Protein AF-B1M2S9-F1 (afdb_monomer_lite)

Structure (mmCIF, N/CA/C/O backbone):
data_AF-B1M2S9-F1
#
_entry.id   AF-B1M2S9-F1
#
loop_
_atom_site.group_PDB
_atom_site.id
_atom_site.type_symbol
_atom_site.label_atom_id
_atom_site.label_alt_id
_atom_site.label_comp_id
_atom_site.label_asym_id
_atom_site.label_entity_id
_atom_site.label_seq_id
_atom_site.pdbx_PDB_ins_code
_atom_site.Cartn_x
_atom_site.Cartn_y
_atom_site.Cartn_z
_atom_site.occupancy
_atom_site.B_iso_or_equiv
_atom_site.auth_seq_id
_atom_site.auth_comp_id
_atom_site.auth_asym_id
_atom_site.auth_atom_id
_atom_site.pdbx_PDB_model_num
ATOM 1 N N . MET A 1 1 ? 12.407 11.763 -34.079 1.00 77.12 1 MET A N 1
ATOM 2 C CA . MET A 1 1 ? 11.733 12.008 -32.793 1.00 77.12 1 MET A CA 1
ATOM 3 C C . MET A 1 1 ? 12.318 13.254 -32.147 1.00 77.12 1 MET A C 1
ATOM 5 O O . MET A 1 1 ? 13.535 13.328 -31.996 1.00 77.12 1 MET A O 1
ATOM 9 N N . GLN A 1 2 ? 11.485 14.249 -31.854 1.00 81.19 2 GLN A N 1
ATOM 10 C CA . GLN A 1 2 ? 11.874 15.484 -31.165 1.00 81.19 2 GLN A CA 1
ATOM 11 C C . GLN A 1 2 ? 11.736 15.315 -29.644 1.00 81.19 2 GLN A C 1
ATOM 13 O O . GLN A 1 2 ? 11.013 14.438 -29.183 1.00 81.19 2 GLN A O 1
ATOM 18 N N . ASN A 1 3 ? 12.390 16.167 -28.849 1.00 84.50 3 ASN A N 1
ATOM 19 C CA . ASN A 1 3 ? 12.275 16.119 -27.383 1.00 84.50 3 ASN A CA 1
ATOM 20 C C . ASN A 1 3 ? 10.832 16.254 -26.889 1.00 84.50 3 ASN A C 1
ATOM 22 O O . ASN A 1 3 ? 10.462 15.604 -25.917 1.00 84.50 3 ASN A O 1
ATOM 26 N N . SER A 1 4 ? 10.020 17.065 -27.573 1.00 85.00 4 SER A N 1
ATOM 27 C CA . SER A 1 4 ? 8.601 17.243 -27.256 1.00 85.00 4 SER A CA 1
ATOM 28 C C . SER A 1 4 ? 7.814 15.940 -27.342 1.00 85.00 4 SER A C 1
ATOM 30 O O . SER A 1 4 ? 6.921 15.731 -26.529 1.00 85.00 4 SER A O 1
ATOM 32 N N . ASP A 1 5 ? 8.174 15.055 -28.276 1.00 89.75 5 ASP A N 1
ATOM 33 C CA . ASP A 1 5 ? 7.526 13.750 -28.451 1.00 89.75 5 ASP A CA 1
ATOM 34 C C . ASP A 1 5 ? 7.817 12.820 -27.259 1.00 89.75 5 ASP A C 1
ATOM 36 O O . ASP A 1 5 ? 7.059 11.897 -26.983 1.00 89.75 5 ASP A O 1
ATOM 40 N N . LEU A 1 6 ? 8.907 13.089 -26.530 1.00 93.19 6 LEU A N 1
ATOM 41 C CA . LEU A 1 6 ? 9.356 12.342 -25.356 1.00 93.19 6 LEU A CA 1
ATOM 42 C C . LEU A 1 6 ? 9.122 13.079 -24.036 1.00 93.19 6 LEU A C 1
ATOM 44 O O . LEU A 1 6 ? 9.623 12.635 -23.004 1.00 93.19 6 LEU A O 1
ATOM 48 N N . PHE A 1 7 ? 8.405 14.207 -24.062 1.00 95.62 7 PHE A N 1
ATOM 49 C CA . PHE A 1 7 ? 8.180 15.067 -22.895 1.00 95.62 7 PHE A CA 1
ATOM 50 C C . PHE A 1 7 ? 9.476 15.550 -22.228 1.00 95.62 7 PHE A C 1
ATOM 52 O O . PHE A 1 7 ? 9.490 15.892 -21.049 1.00 95.62 7 PHE A O 1
ATOM 59 N N . LEU A 1 8 ? 10.570 15.617 -22.988 1.00 94.75 8 LEU A N 1
ATOM 60 C CA . LEU A 1 8 ? 11.839 16.166 -22.529 1.00 94.75 8 LEU A CA 1
ATOM 61 C C . LEU A 1 8 ? 11.872 17.688 -22.743 1.00 94.75 8 LEU A C 1
ATOM 63 O O . LEU A 1 8 ? 11.276 18.199 -23.700 1.00 94.75 8 LEU A O 1
ATOM 67 N N . PRO A 1 9 ? 12.608 18.440 -21.909 1.00 93.56 9 PRO A N 1
ATOM 68 C CA . PRO A 1 9 ? 12.761 19.875 -22.093 1.00 93.56 9 PRO A CA 1
ATOM 69 C C . PRO A 1 9 ? 13.421 20.225 -23.432 1.00 93.56 9 PRO A C 1
ATOM 71 O O . PRO A 1 9 ? 14.257 19.488 -23.957 1.00 93.56 9 PRO A O 1
ATOM 74 N N . SER A 1 10 ? 13.116 21.407 -23.971 1.00 93.00 10 SER A N 1
ATOM 75 C CA . SER A 1 10 ? 13.698 21.866 -25.243 1.00 93.00 10 SER A CA 1
ATOM 76 C C . SER A 1 10 ? 15.220 22.035 -25.198 1.00 93.00 10 SER A C 1
ATOM 78 O O . SER A 1 10 ? 15.859 22.028 -26.243 1.00 93.00 10 SER A O 1
ATOM 80 N N . TRP A 1 11 ? 15.794 22.214 -24.003 1.00 92.69 11 TRP A N 1
ATOM 81 C CA . TRP A 1 11 ? 17.238 22.330 -23.782 1.00 92.69 11 TRP A CA 1
ATOM 82 C C . TRP A 1 11 ? 17.955 20.978 -23.683 1.00 92.69 11 TRP A C 1
ATOM 84 O O . TRP A 1 11 ? 19.179 20.954 -23.634 1.00 92.69 11 TRP A O 1
ATOM 94 N N . TYR A 1 12 ? 17.219 19.868 -23.609 1.00 93.88 12 TYR A N 1
ATOM 95 C CA . TYR A 1 12 ? 17.797 18.553 -23.368 1.00 93.88 12 TYR A CA 1
ATOM 96 C C . TYR A 1 12 ? 18.484 18.006 -24.630 1.00 93.88 12 TYR A C 1
ATOM 98 O O . TYR A 1 12 ? 17.884 17.889 -25.692 1.00 93.88 12 TYR A O 1
ATOM 106 N N . GLU A 1 13 ? 19.750 17.642 -24.533 1.00 93.19 13 GLU A N 1
ATOM 107 C CA . GLU A 1 13 ? 20.517 17.009 -25.604 1.00 93.19 13 GLU A CA 1
ATOM 108 C C . GLU A 1 13 ? 20.523 15.487 -25.428 1.00 93.19 13 GLU A C 1
ATOM 110 O O . GLU A 1 13 ? 21.132 14.956 -24.499 1.00 93.19 13 GLU A O 1
ATOM 115 N N . ARG A 1 14 ? 19.848 14.783 -26.342 1.00 93.31 14 ARG A N 1
ATOM 116 C CA . ARG A 1 14 ? 19.805 13.315 -26.398 1.00 93.31 14 ARG A CA 1
ATOM 117 C C . ARG A 1 14 ? 21.024 12.762 -27.131 1.00 93.31 14 ARG A C 1
ATOM 119 O O . ARG A 1 14 ? 21.533 13.399 -28.057 1.00 93.31 14 ARG A O 1
ATOM 126 N N . ARG A 1 15 ? 21.452 11.544 -26.791 1.00 91.62 15 ARG A N 1
ATOM 127 C CA . ARG A 1 15 ? 22.410 10.816 -27.641 1.00 91.62 15 ARG A CA 1
ATOM 128 C C . ARG A 1 15 ? 21.691 10.239 -28.863 1.00 91.62 15 ARG A C 1
ATOM 130 O O . ARG A 1 15 ? 20.488 10.021 -28.849 1.00 91.62 15 ARG A O 1
ATOM 137 N N . VAL A 1 16 ? 22.440 10.005 -29.936 1.00 81.62 16 VAL A N 1
ATOM 138 C CA . VAL A 1 16 ? 21.942 9.360 -31.172 1.00 81.62 16 VAL A CA 1
ATOM 139 C C . VAL A 1 16 ? 22.630 8.020 -31.452 1.00 81.62 16 VAL A C 1
ATOM 141 O O . VAL A 1 16 ? 22.287 7.337 -32.408 1.00 81.62 16 VAL A O 1
ATOM 144 N N . ALA A 1 17 ? 23.611 7.664 -30.622 1.00 76.69 17 ALA A N 1
ATOM 145 C CA . ALA A 1 17 ? 24.298 6.383 -30.597 1.00 76.69 17 ALA A CA 1
ATOM 146 C C . ALA A 1 17 ? 24.797 6.139 -29.167 1.00 76.69 17 ALA A C 1
ATOM 148 O O . ALA A 1 17 ? 25.265 7.078 -28.512 1.00 76.69 17 ALA A O 1
ATOM 149 N N . VAL A 1 18 ? 24.687 4.899 -28.703 1.00 75.56 18 VAL A N 1
ATOM 150 C CA . VAL A 1 18 ? 25.144 4.443 -27.385 1.00 75.56 18 VAL A CA 1
ATOM 151 C C . VAL A 1 18 ? 25.799 3.073 -27.522 1.00 75.56 18 VAL A C 1
ATOM 153 O O . VAL A 1 18 ? 25.469 2.314 -28.433 1.00 75.56 18 VAL A O 1
ATOM 156 N N . ASP A 1 19 ? 26.736 2.769 -26.628 1.00 73.56 19 ASP A N 1
ATOM 157 C CA . ASP A 1 19 ? 27.287 1.421 -26.509 1.00 73.56 19 ASP A CA 1
ATOM 158 C C . ASP A 1 19 ? 26.261 0.506 -25.821 1.00 73.56 19 ASP A C 1
ATOM 160 O O . ASP A 1 19 ? 25.596 0.916 -24.867 1.00 73.56 19 ASP A O 1
ATOM 164 N N . TYR A 1 20 ? 26.138 -0.741 -26.290 1.00 74.25 20 TYR A N 1
ATOM 165 C CA . TYR A 1 20 ? 25.317 -1.747 -25.612 1.00 74.25 20 TYR A CA 1
ATOM 166 C C . TYR A 1 20 ? 25.927 -2.099 -24.250 1.00 74.25 20 TYR A C 1
ATOM 168 O O . TYR A 1 20 ? 27.135 -2.334 -24.143 1.00 74.25 20 TYR A O 1
ATOM 176 N N . TYR A 1 21 ? 25.090 -2.161 -23.214 1.00 74.88 21 TYR A N 1
ATOM 177 C CA . TYR A 1 21 ? 25.539 -2.425 -21.852 1.00 74.88 21 TYR A CA 1
ATOM 178 C C . TYR A 1 21 ? 25.776 -3.928 -21.615 1.00 74.88 21 TYR A C 1
ATOM 180 O O . TYR A 1 21 ? 24.846 -4.730 -21.562 1.00 74.88 21 TYR A O 1
ATOM 188 N N . ASP A 1 22 ? 27.043 -4.324 -21.467 1.00 75.50 22 ASP A N 1
ATOM 189 C CA . ASP A 1 22 ? 27.435 -5.701 -21.136 1.00 75.50 22 ASP A CA 1
ATOM 190 C C . ASP A 1 22 ? 27.422 -5.924 -19.614 1.00 75.50 22 ASP A C 1
ATOM 192 O O . ASP A 1 22 ? 28.406 -5.651 -18.915 1.00 75.50 22 ASP A O 1
ATOM 196 N N . ASP A 1 23 ? 26.317 -6.469 -19.099 1.00 72.69 23 ASP A N 1
ATOM 197 C CA . ASP A 1 23 ? 26.108 -6.705 -17.665 1.00 72.69 23 ASP A CA 1
ATOM 198 C C . ASP A 1 23 ? 27.150 -7.649 -17.052 1.00 72.69 23 ASP A C 1
ATOM 200 O O . ASP A 1 23 ? 27.420 -7.597 -15.850 1.00 72.69 23 ASP A O 1
ATOM 204 N N . ARG A 1 24 ? 27.798 -8.499 -17.858 1.00 68.31 24 ARG A N 1
ATOM 205 C CA . ARG A 1 24 ? 28.796 -9.464 -17.366 1.00 68.31 24 ARG A CA 1
ATOM 206 C C . ARG A 1 24 ? 30.026 -8.776 -16.777 1.00 68.31 24 ARG A C 1
ATOM 208 O O . ARG A 1 24 ? 30.695 -9.360 -15.929 1.00 68.31 24 ARG A O 1
ATOM 215 N N . ILE A 1 25 ? 30.350 -7.572 -17.251 1.00 59.84 25 ILE A N 1
ATOM 216 C CA . ILE A 1 25 ? 31.534 -6.809 -16.828 1.00 59.84 25 ILE A CA 1
ATOM 217 C C . ILE A 1 25 ? 31.255 -6.051 -15.516 1.00 59.84 25 ILE A C 1
ATOM 219 O O . ILE A 1 25 ? 32.180 -5.789 -14.747 1.00 59.84 25 ILE A O 1
ATOM 223 N N . GLY A 1 26 ? 29.983 -5.742 -15.240 1.00 58.25 26 GLY A N 1
ATOM 224 C CA . GLY A 1 26 ? 29.525 -5.015 -14.054 1.00 58.25 26 GLY A CA 1
ATOM 225 C C . GLY A 1 26 ? 28.976 -5.889 -12.922 1.00 58.25 26 GLY A C 1
ATOM 226 O O . GLY A 1 26 ? 28.684 -5.354 -11.852 1.00 58.25 26 GLY A O 1
ATOM 227 N N . GLU A 1 27 ? 28.838 -7.210 -13.117 1.00 62.72 27 GLU A N 1
ATOM 228 C CA . GLU A 1 27 ? 28.333 -8.130 -12.089 1.00 62.72 27 GLU A CA 1
ATOM 229 C C . GLU A 1 27 ? 29.209 -8.088 -10.820 1.00 62.72 27 GLU A C 1
ATOM 231 O O . GLU A 1 27 ? 30.270 -8.707 -10.722 1.00 62.72 27 GLU A O 1
ATOM 236 N N . ASN A 1 28 ? 28.726 -7.375 -9.803 1.00 64.31 28 ASN A N 1
ATOM 237 C CA . ASN A 1 28 ? 29.277 -7.367 -8.457 1.00 64.31 28 ASN A CA 1
ATOM 238 C C . ASN A 1 28 ? 28.330 -8.145 -7.537 1.00 64.31 28 ASN A C 1
ATOM 240 O O . ASN A 1 28 ? 27.152 -7.822 -7.428 1.00 64.31 28 ASN A O 1
ATOM 244 N N . LEU A 1 29 ? 28.847 -9.158 -6.839 1.00 66.31 29 LEU A N 1
ATOM 245 C CA . LEU A 1 29 ? 28.045 -10.002 -5.944 1.00 66.31 29 LEU A CA 1
ATOM 246 C C . LEU A 1 29 ? 27.390 -9.219 -4.788 1.00 66.31 29 LEU A C 1
ATOM 248 O O . LEU A 1 29 ? 26.377 -9.665 -4.251 1.00 66.31 29 LEU A O 1
ATOM 252 N N . LEU A 1 30 ? 27.961 -8.074 -4.398 1.00 75.19 30 LEU A N 1
ATOM 253 C CA . LEU A 1 30 ? 27.501 -7.260 -3.270 1.00 75.19 30 LEU A CA 1
ATOM 254 C C . LEU A 1 30 ? 26.632 -6.069 -3.693 1.00 75.19 30 LEU A C 1
ATOM 256 O O . LEU A 1 30 ? 25.720 -5.700 -2.951 1.00 75.19 30 LEU A O 1
ATOM 260 N N . LEU A 1 31 ? 26.900 -5.470 -4.858 1.00 83.00 31 LEU A N 1
ATOM 261 C CA . LEU A 1 31 ? 26.142 -4.327 -5.370 1.00 83.00 31 LEU A CA 1
ATOM 262 C C . LEU A 1 31 ? 25.003 -4.814 -6.264 1.00 83.00 31 LEU A C 1
ATOM 264 O O . LEU A 1 31 ? 25.225 -5.432 -7.300 1.00 83.00 31 LEU A O 1
ATOM 268 N N . ARG A 1 32 ? 23.774 -4.489 -5.874 1.00 83.81 32 ARG A N 1
ATOM 269 C CA . ARG A 1 32 ? 22.557 -4.812 -6.615 1.00 83.81 32 ARG A CA 1
ATOM 270 C C . ARG A 1 32 ? 21.834 -3.538 -6.982 1.00 83.81 32 ARG A C 1
ATOM 272 O O . ARG A 1 32 ? 21.451 -2.774 -6.097 1.00 83.81 32 ARG A O 1
ATOM 279 N N . HIS A 1 33 ? 21.604 -3.367 -8.273 1.00 88.75 33 HIS A N 1
ATOM 280 C CA . HIS A 1 33 ? 20.789 -2.286 -8.803 1.00 88.75 33 HIS A CA 1
ATOM 281 C C . HIS A 1 33 ? 19.303 -2.638 -8.716 1.00 88.75 33 HIS A C 1
ATOM 283 O O . HIS A 1 33 ? 18.916 -3.782 -8.961 1.00 88.75 33 HIS A O 1
ATOM 289 N N . GLN A 1 34 ? 18.492 -1.641 -8.360 1.00 89.00 34 GLN A N 1
ATOM 290 C CA . GLN A 1 34 ? 17.027 -1.695 -8.330 1.00 89.00 34 GLN A CA 1
ATOM 291 C C . GLN A 1 34 ? 16.427 -2.886 -7.544 1.00 89.00 34 GLN A C 1
ATOM 293 O O . GLN A 1 34 ? 15.440 -3.492 -7.976 1.00 89.00 34 GLN A O 1
ATOM 298 N N . PRO A 1 35 ? 16.973 -3.247 -6.365 1.00 92.19 35 PRO A N 1
ATOM 299 C CA . PRO A 1 35 ? 16.594 -4.480 -5.665 1.00 92.19 35 PRO A CA 1
ATOM 300 C C . PRO A 1 35 ? 15.108 -4.520 -5.275 1.00 92.19 35 PRO A C 1
ATOM 302 O O . PRO A 1 35 ? 14.506 -5.584 -5.157 1.00 92.19 35 PRO A O 1
ATOM 305 N N . GLU A 1 36 ? 14.497 -3.357 -5.067 1.00 95.12 36 GLU A N 1
ATOM 306 C CA . GLU A 1 36 ? 13.125 -3.244 -4.582 1.00 95.12 36 GLU A CA 1
ATOM 307 C C . GLU A 1 36 ? 12.070 -3.398 -5.672 1.00 95.12 36 GLU A C 1
ATOM 309 O O . GLU A 1 36 ? 10.930 -3.708 -5.348 1.00 95.12 36 GLU A O 1
ATOM 314 N N . ILE A 1 37 ? 12.443 -3.257 -6.946 1.00 96.44 37 ILE A N 1
ATOM 315 C CA . ILE A 1 37 ? 11.536 -3.521 -8.070 1.00 96.44 37 ILE A CA 1
ATOM 316 C C . ILE A 1 37 ? 11.272 -5.022 -8.165 1.00 96.44 37 ILE A C 1
ATOM 318 O O . ILE A 1 37 ? 10.121 -5.453 -8.171 1.00 96.44 37 ILE A O 1
ATOM 322 N N . TYR A 1 38 ? 12.335 -5.826 -8.118 1.00 95.88 38 TYR A N 1
ATOM 323 C CA . TYR A 1 38 ? 12.221 -7.283 -8.075 1.00 95.88 38 TYR A CA 1
ATOM 324 C C . TYR A 1 38 ? 11.580 -7.752 -6.763 1.00 95.88 38 TYR A C 1
ATOM 326 O O . TYR A 1 38 ? 10.718 -8.626 -6.788 1.00 95.88 38 TYR A O 1
ATOM 334 N N . GLY A 1 39 ? 11.891 -7.109 -5.630 1.00 95.50 39 GLY A N 1
ATOM 335 C CA . GLY A 1 39 ? 11.187 -7.351 -4.366 1.00 95.50 39 GLY A CA 1
ATOM 336 C C . GLY A 1 39 ? 9.675 -7.088 -4.450 1.00 95.50 39 GLY A C 1
ATOM 337 O O . GLY A 1 39 ? 8.887 -7.856 -3.894 1.00 95.50 39 GLY A O 1
ATOM 338 N N . PHE A 1 40 ? 9.248 -6.049 -5.175 1.00 97.38 40 PHE A N 1
ATOM 339 C CA . PHE A 1 40 ? 7.831 -5.789 -5.444 1.00 97.38 40 PHE A CA 1
ATOM 340 C C . PHE A 1 40 ? 7.249 -6.865 -6.380 1.00 97.38 40 PHE A C 1
ATOM 342 O O . PHE A 1 40 ? 6.203 -7.434 -6.079 1.00 97.38 40 PHE A O 1
ATOM 349 N N . ALA A 1 41 ? 7.936 -7.242 -7.460 1.00 97.62 41 ALA A N 1
ATOM 350 C CA . ALA A 1 41 ? 7.479 -8.337 -8.322 1.00 97.62 41 ALA A CA 1
ATOM 351 C C . ALA A 1 41 ? 7.253 -9.645 -7.529 1.00 97.62 41 ALA A C 1
ATOM 353 O O . ALA A 1 41 ? 6.217 -10.297 -7.675 1.00 97.62 41 ALA A O 1
ATOM 354 N N . GLU A 1 42 ? 8.154 -9.971 -6.596 1.00 96.12 42 GLU A N 1
ATOM 355 C CA . GLU A 1 42 ? 8.006 -11.128 -5.707 1.00 96.12 42 GLU A CA 1
ATOM 356 C C . GLU A 1 42 ? 6.801 -10.988 -4.763 1.00 96.12 42 GLU A C 1
ATOM 358 O O . GLU A 1 42 ? 6.100 -11.964 -4.484 1.00 96.12 42 GLU A O 1
ATOM 363 N N . TYR A 1 43 ? 6.548 -9.778 -4.259 1.00 95.88 43 TYR A N 1
ATOM 364 C CA . TYR A 1 43 ? 5.361 -9.477 -3.461 1.00 95.88 43 TYR A CA 1
ATOM 365 C C . TYR A 1 43 ? 4.072 -9.717 -4.257 1.00 95.88 43 TYR A C 1
ATOM 367 O O . TYR A 1 43 ? 3.168 -10.383 -3.753 1.00 95.88 43 TYR A O 1
ATOM 375 N N . LEU A 1 44 ? 4.003 -9.247 -5.506 1.00 96.88 44 LEU A N 1
ATOM 376 C CA . LEU A 1 44 ? 2.847 -9.448 -6.388 1.00 96.88 44 LEU A CA 1
ATOM 377 C C . LEU A 1 44 ? 2.638 -10.921 -6.745 1.00 96.88 44 LEU A C 1
ATOM 379 O O . LEU A 1 44 ? 1.497 -11.371 -6.815 1.00 96.88 44 LEU A O 1
ATOM 383 N N . SER A 1 45 ? 3.710 -11.699 -6.898 1.00 96.00 45 SER A N 1
ATOM 384 C CA . SER A 1 45 ? 3.600 -13.151 -7.065 1.00 96.00 45 SER A CA 1
ATOM 385 C C . SER A 1 45 ? 2.893 -13.802 -5.872 1.00 96.00 45 SER A C 1
ATOM 387 O O . SER A 1 45 ? 1.923 -14.541 -6.048 1.00 96.00 45 SER A O 1
ATOM 389 N N . ARG A 1 46 ? 3.296 -13.445 -4.644 1.00 93.25 46 ARG A N 1
ATOM 390 C CA . ARG A 1 46 ? 2.698 -13.984 -3.410 1.00 93.25 46 ARG A CA 1
ATOM 391 C C . ARG A 1 46 ? 1.294 -13.454 -3.109 1.00 93.25 46 ARG A C 1
ATOM 393 O O . ARG A 1 46 ? 0.509 -14.175 -2.498 1.00 93.25 46 ARG A O 1
ATOM 400 N N . LYS A 1 47 ? 0.998 -12.192 -3.435 1.00 91.94 47 LYS A N 1
ATOM 401 C CA . LYS A 1 47 ? -0.238 -11.505 -3.007 1.00 91.94 47 LYS A CA 1
ATOM 402 C C . LYS A 1 47 ? -1.307 -11.367 -4.080 1.00 91.94 47 LYS A C 1
ATOM 404 O O . LYS A 1 47 ? -2.478 -11.350 -3.727 1.00 91.94 47 LYS A O 1
ATOM 409 N N . ASP A 1 48 ? -0.917 -11.282 -5.345 1.00 93.56 48 ASP A N 1
ATOM 410 C CA . ASP A 1 48 ? -1.816 -11.076 -6.491 1.00 93.56 48 ASP A CA 1
ATOM 411 C C . ASP A 1 48 ? -1.794 -12.275 -7.457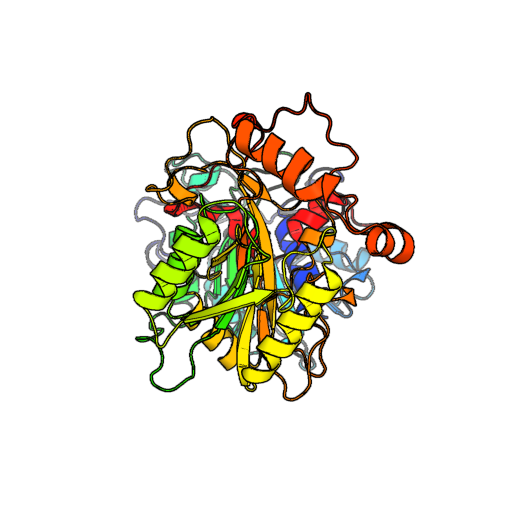 1.00 93.56 48 ASP A C 1
ATOM 413 O O . ASP A 1 48 ? -2.352 -12.205 -8.545 1.00 93.56 48 ASP A O 1
ATOM 417 N N . GLY A 1 49 ? -1.116 -13.372 -7.089 1.00 94.62 49 GLY A N 1
ATOM 418 C CA . GLY A 1 49 ? -1.052 -14.592 -7.898 1.00 94.62 49 GLY A CA 1
ATOM 419 C C . GLY A 1 49 ? -0.251 -14.442 -9.193 1.00 94.62 49 GLY A C 1
ATOM 420 O O . GLY A 1 49 ? -0.462 -15.211 -10.130 1.00 94.62 49 GLY A O 1
ATOM 421 N N . ARG A 1 50 ? 0.668 -13.467 -9.271 1.00 96.50 50 ARG A N 1
ATOM 422 C CA . ARG A 1 50 ? 1.528 -13.256 -10.449 1.00 96.50 50 ARG A CA 1
ATOM 423 C C . ARG A 1 50 ? 2.607 -14.340 -10.551 1.00 96.50 50 ARG A C 1
ATOM 425 O O . ARG A 1 50 ? 3.755 -14.156 -10.152 1.00 96.50 50 ARG A O 1
ATOM 432 N N . SER A 1 51 ? 2.203 -15.513 -11.026 1.00 96.88 51 SER A N 1
ATOM 433 C CA . SER A 1 51 ? 3.006 -16.737 -11.087 1.00 96.88 51 SER A CA 1
ATOM 434 C C . SER A 1 51 ? 4.102 -16.701 -12.163 1.00 96.88 51 SER A C 1
ATOM 436 O O . SER A 1 51 ? 5.005 -17.545 -12.139 1.00 96.88 51 SER A O 1
ATOM 438 N N . THR A 1 52 ? 4.027 -15.747 -13.097 1.00 97.75 52 THR A N 1
ATOM 439 C CA . THR A 1 52 ? 4.935 -15.598 -14.240 1.00 97.75 52 THR A CA 1
ATOM 440 C C . THR A 1 52 ? 5.626 -14.237 -14.216 1.00 97.75 52 THR A C 1
ATOM 442 O O . THR A 1 52 ? 4.953 -13.211 -14.142 1.00 97.75 52 THR A O 1
ATOM 445 N N . ILE A 1 53 ? 6.955 -14.222 -14.350 1.00 98.25 53 ILE A N 1
ATOM 446 C CA . ILE A 1 53 ? 7.735 -12.992 -14.557 1.00 98.25 53 ILE A CA 1
ATOM 447 C C . ILE A 1 53 ? 8.202 -12.881 -16.011 1.00 98.25 53 ILE A C 1
ATOM 449 O O . ILE A 1 53 ? 8.735 -13.841 -16.577 1.00 98.25 53 ILE A O 1
ATOM 453 N N . ILE A 1 54 ? 8.016 -11.700 -16.598 1.00 97.88 54 ILE A N 1
ATOM 454 C CA . ILE A 1 54 ? 8.652 -11.281 -17.849 1.00 97.88 54 ILE A CA 1
ATOM 455 C C . ILE A 1 54 ? 9.629 -10.156 -17.516 1.00 97.88 54 ILE A C 1
ATOM 457 O O . ILE A 1 54 ? 9.206 -9.118 -17.023 1.00 97.88 54 ILE A O 1
ATOM 461 N N . ASP A 1 55 ? 10.914 -10.353 -17.777 1.00 97.69 55 ASP A N 1
ATOM 462 C CA . ASP A 1 55 ? 11.962 -9.355 -17.545 1.00 97.69 55 ASP A CA 1
ATOM 463 C C . ASP A 1 55 ? 12.418 -8.799 -18.903 1.00 97.69 55 ASP A C 1
ATOM 465 O O . ASP A 1 55 ? 13.010 -9.522 -19.710 1.00 97.69 55 ASP A O 1
ATOM 469 N N . LEU A 1 56 ? 12.050 -7.550 -19.195 1.00 97.00 56 LEU A N 1
ATOM 470 C CA . LEU A 1 56 ? 12.453 -6.820 -20.398 1.00 97.00 56 LEU A CA 1
ATOM 471 C C . LEU A 1 56 ? 13.811 -6.178 -20.137 1.00 97.00 56 LEU A C 1
ATOM 473 O O . LEU A 1 56 ? 13.946 -5.465 -19.149 1.00 97.00 56 LEU A O 1
ATOM 477 N N . GLY A 1 57 ? 14.797 -6.424 -21.002 1.00 94.75 57 GLY A N 1
ATOM 478 C CA . GLY A 1 57 ? 16.188 -6.064 -20.715 1.00 94.75 57 GLY A CA 1
ATOM 479 C C . GLY A 1 57 ? 16.733 -6.890 -19.550 1.00 94.75 57 GLY A C 1
ATOM 480 O O . GLY A 1 57 ? 17.244 -6.341 -18.578 1.00 94.75 57 GLY A O 1
ATOM 481 N N . CYS A 1 58 ? 16.550 -8.216 -19.602 1.00 94.19 58 CYS A N 1
ATOM 482 C CA . CYS A 1 58 ? 16.811 -9.088 -18.452 1.00 94.19 58 CYS A CA 1
ATOM 483 C C . CYS A 1 58 ? 18.288 -9.172 -18.034 1.00 94.19 58 CYS A C 1
ATOM 485 O O . CYS A 1 58 ? 18.610 -9.776 -17.002 1.00 94.19 58 CYS A O 1
ATOM 487 N N . GLY A 1 59 ? 19.202 -8.652 -18.853 1.00 92.50 59 GLY A N 1
ATOM 488 C CA . GLY A 1 59 ? 20.633 -8.773 -18.671 1.00 92.50 59 GLY A CA 1
ATOM 489 C C . GLY A 1 59 ? 21.021 -10.239 -18.547 1.00 92.50 59 GLY A C 1
ATOM 490 O O . GLY A 1 59 ? 20.566 -11.122 -19.281 1.00 92.50 59 GLY A O 1
ATOM 491 N N . THR A 1 60 ? 21.818 -10.540 -17.533 1.00 90.75 60 THR A N 1
ATOM 492 C CA . THR A 1 60 ? 22.193 -11.914 -17.195 1.00 90.75 60 THR A CA 1
ATOM 493 C C . THR A 1 60 ? 21.143 -12.643 -16.331 1.00 90.75 60 THR A C 1
ATOM 495 O O . THR A 1 60 ? 21.334 -13.813 -15.976 1.00 90.75 60 THR A O 1
ATOM 498 N N . GLY A 1 61 ? 20.054 -11.977 -15.935 1.00 91.31 61 GLY A N 1
ATOM 499 C CA . GLY A 1 61 ? 18.996 -12.508 -15.069 1.00 91.31 61 GLY A CA 1
ATOM 500 C C . GLY A 1 61 ? 19.375 -12.656 -13.594 1.00 91.31 61 GLY A C 1
ATOM 501 O O . GLY A 1 61 ? 18.678 -13.349 -12.855 1.00 91.31 61 GLY A O 1
ATOM 502 N N . ASN A 1 62 ? 20.483 -12.065 -13.142 1.00 88.94 62 ASN A N 1
ATOM 503 C CA . ASN A 1 62 ? 20.966 -12.181 -11.758 1.00 88.94 62 ASN A CA 1
ATOM 504 C C . ASN A 1 62 ? 20.021 -11.570 -10.701 1.00 88.94 62 ASN A C 1
ATOM 506 O O . ASN A 1 62 ? 20.107 -11.938 -9.530 1.00 88.94 62 ASN A O 1
ATOM 510 N N . LYS A 1 63 ? 19.119 -10.663 -11.096 1.00 89.81 63 LYS A N 1
ATOM 511 C CA . LYS A 1 63 ? 18.152 -10.005 -10.203 1.00 89.81 63 LYS A CA 1
ATOM 512 C C . LYS A 1 63 ? 16.905 -10.863 -9.911 1.00 89.81 63 LYS A C 1
ATOM 514 O O . LYS A 1 63 ? 16.195 -10.587 -8.947 1.00 89.81 63 LYS A O 1
ATOM 519 N N . ILE A 1 64 ? 16.644 -11.917 -10.696 1.00 92.00 64 ILE A N 1
ATOM 520 C CA . ILE A 1 64 ? 15.443 -12.763 -10.573 1.00 92.00 64 ILE A CA 1
ATOM 521 C C . ILE A 1 64 ? 15.669 -13.914 -9.581 1.00 92.00 64 ILE A C 1
ATOM 523 O O . ILE A 1 64 ? 16.560 -14.744 -9.774 1.00 92.00 64 ILE A O 1
ATOM 527 N N . LYS A 1 65 ? 14.791 -14.045 -8.577 1.00 87.81 65 LYS A N 1
ATOM 528 C CA . LYS A 1 65 ? 14.691 -15.249 -7.731 1.00 87.81 65 LYS A CA 1
ATOM 529 C C . LYS A 1 65 ? 13.862 -16.331 -8.416 1.00 87.81 65 LYS A C 1
ATOM 531 O O . LYS A 1 65 ? 12.638 -16.245 -8.485 1.00 87.81 65 LYS A O 1
ATOM 536 N N . SER A 1 66 ? 14.529 -17.363 -8.922 1.00 83.81 66 SER A N 1
ATOM 537 C CA . SER A 1 66 ? 13.890 -18.385 -9.758 1.00 83.81 66 SER A CA 1
ATOM 538 C C . SER A 1 66 ? 12.883 -19.271 -9.020 1.00 83.81 66 SER A C 1
ATOM 540 O O . SER A 1 66 ? 11.952 -19.773 -9.638 1.00 83.81 66 SER A O 1
ATOM 542 N N . ASN A 1 67 ? 13.023 -19.434 -7.704 1.00 87.69 67 ASN A N 1
ATOM 543 C CA . ASN A 1 67 ? 12.119 -20.223 -6.864 1.00 87.69 67 ASN A CA 1
ATOM 544 C C . ASN A 1 67 ? 10.770 -19.541 -6.566 1.00 87.69 67 ASN A C 1
ATOM 546 O O . ASN A 1 67 ? 9.894 -20.176 -5.982 1.00 87.69 67 ASN A O 1
ATOM 550 N N . VAL A 1 68 ? 10.597 -18.271 -6.944 1.00 92.25 68 VAL A N 1
ATOM 551 C CA . VAL A 1 68 ? 9.354 -17.514 -6.716 1.00 92.25 68 VAL A CA 1
ATOM 552 C C . VAL A 1 68 ? 8.346 -17.716 -7.847 1.00 92.25 68 VAL A C 1
ATOM 554 O O . VAL A 1 68 ? 7.142 -17.718 -7.606 1.00 92.25 68 VAL A O 1
ATOM 557 N N . TYR A 1 69 ? 8.824 -17.903 -9.076 1.00 95.19 69 TYR A N 1
ATOM 558 C CA . TYR A 1 69 ? 7.981 -17.905 -10.269 1.00 95.19 69 TYR A CA 1
ATOM 559 C C . TYR A 1 69 ? 7.893 -19.300 -10.881 1.00 95.19 69 TYR A C 1
ATOM 561 O O . TYR A 1 69 ? 8.884 -20.016 -10.998 1.00 95.19 69 TYR A O 1
ATOM 569 N N . SER A 1 70 ? 6.695 -19.668 -11.330 1.00 94.31 70 SER A N 1
ATOM 570 C CA . SER A 1 70 ? 6.461 -20.921 -12.055 1.00 94.31 70 SER A CA 1
ATOM 571 C C . SER A 1 70 ? 6.976 -20.863 -13.498 1.00 94.31 70 SER A C 1
ATOM 573 O O . SER A 1 70 ? 7.391 -21.879 -14.057 1.00 94.31 70 SER A O 1
ATOM 575 N N . LYS A 1 71 ? 6.979 -19.663 -14.092 1.00 95.88 71 LYS A N 1
ATOM 576 C CA . LYS A 1 71 ? 7.448 -19.389 -15.452 1.00 95.88 71 LYS A CA 1
ATOM 577 C C . LYS A 1 71 ? 8.261 -18.097 -15.444 1.00 95.88 71 LYS A C 1
ATOM 579 O O . LYS A 1 71 ? 7.859 -17.095 -14.858 1.00 95.88 71 LYS A O 1
ATOM 584 N N . ILE A 1 72 ? 9.417 -18.137 -16.096 1.00 97.00 72 ILE A N 1
ATOM 585 C CA . ILE A 1 72 ? 10.339 -17.005 -16.217 1.00 97.00 72 ILE A CA 1
ATOM 586 C C . ILE A 1 72 ? 10.596 -16.793 -17.702 1.00 97.00 72 ILE A C 1
ATOM 588 O O . ILE A 1 72 ? 10.944 -17.743 -18.414 1.00 97.00 72 ILE A O 1
ATOM 592 N N . ILE A 1 73 ? 10.421 -15.561 -18.166 1.00 96.44 73 ILE A N 1
ATOM 593 C CA . ILE A 1 73 ? 10.711 -15.155 -19.538 1.00 96.44 73 ILE A CA 1
ATOM 594 C C . ILE A 1 73 ? 11.662 -13.963 -19.485 1.00 96.44 73 ILE A C 1
ATOM 596 O O . ILE A 1 73 ? 11.326 -12.944 -18.896 1.00 96.44 73 ILE A O 1
ATOM 600 N N . GLY A 1 74 ? 12.844 -14.097 -20.079 1.00 96.12 74 GLY A N 1
ATOM 601 C CA . GLY A 1 74 ? 13.797 -12.996 -20.230 1.00 96.12 74 GLY A CA 1
ATOM 602 C C . GLY A 1 74 ? 13.844 -12.539 -21.680 1.00 96.12 74 GLY A C 1
ATOM 603 O O . GLY A 1 74 ? 13.936 -13.385 -22.575 1.00 96.12 74 GLY A O 1
ATOM 604 N N . VAL A 1 75 ? 13.767 -11.229 -21.904 1.00 95.50 75 VAL A N 1
ATOM 605 C CA . VAL A 1 75 ? 13.930 -10.606 -23.220 1.00 95.50 75 VAL A CA 1
ATOM 606 C C . VAL A 1 75 ? 15.201 -9.772 -23.202 1.00 95.50 75 VAL A C 1
ATOM 608 O O . VAL A 1 75 ? 15.301 -8.824 -22.429 1.00 95.50 75 VAL A O 1
ATOM 611 N N . ASP A 1 76 ? 16.169 -10.137 -24.036 1.00 94.19 76 ASP A N 1
ATOM 612 C CA . ASP A 1 76 ? 17.419 -9.392 -24.220 1.00 94.19 76 ASP A CA 1
ATOM 613 C C . ASP A 1 76 ? 18.114 -9.857 -25.510 1.00 94.19 76 ASP A C 1
ATOM 615 O O . ASP A 1 76 ? 17.533 -10.606 -26.297 1.00 94.19 76 ASP A O 1
ATOM 619 N N . GLN A 1 77 ? 19.363 -9.457 -25.734 1.00 90.31 77 GLN A N 1
ATOM 620 C CA . GLN A 1 77 ? 20.151 -9.819 -26.906 1.00 90.31 77 GLN A CA 1
ATOM 621 C C . GLN A 1 77 ? 21.550 -10.318 -26.550 1.00 90.31 77 GLN A C 1
ATOM 623 O O . GLN A 1 77 ? 22.090 -10.081 -25.466 1.00 90.31 77 GLN A O 1
ATOM 628 N N . GLY A 1 78 ? 22.152 -11.028 -27.507 1.00 88.62 78 GLY A N 1
ATOM 629 C CA . GLY A 1 78 ? 23.568 -11.371 -27.499 1.00 88.62 78 GLY A CA 1
ATOM 630 C C . GLY A 1 78 ? 24.058 -12.025 -26.204 1.00 88.62 78 GLY A C 1
ATOM 631 O O . GLY A 1 78 ? 23.497 -12.998 -25.694 1.00 88.62 78 GLY A O 1
ATOM 632 N N . VAL A 1 79 ? 25.160 -11.492 -25.681 1.00 87.25 79 VAL A N 1
ATOM 633 C CA . VAL A 1 79 ? 25.924 -12.110 -24.590 1.00 87.25 79 VAL A CA 1
ATOM 634 C C . VAL A 1 79 ? 25.190 -12.145 -23.248 1.00 87.25 79 VAL A C 1
ATOM 636 O O . VAL A 1 79 ? 25.440 -13.056 -22.449 1.00 87.25 79 VAL A O 1
ATOM 639 N N . ASN A 1 80 ? 24.291 -11.189 -23.009 1.00 90.19 80 ASN A N 1
ATOM 640 C CA . ASN A 1 80 ? 23.469 -11.123 -21.805 1.00 90.19 80 ASN A CA 1
ATOM 641 C C . ASN A 1 80 ? 22.462 -12.275 -21.801 1.00 90.19 80 ASN A C 1
ATOM 643 O O . ASN A 1 80 ? 22.439 -13.082 -20.865 1.00 90.19 80 ASN A O 1
ATOM 647 N N . LEU A 1 81 ? 21.750 -12.463 -22.916 1.00 92.19 81 LEU A N 1
ATOM 648 C CA . LEU A 1 81 ? 20.781 -13.545 -23.067 1.00 92.19 81 LEU A CA 1
ATOM 649 C C . LEU A 1 81 ? 21.427 -14.940 -22.963 1.00 92.19 81 LEU A C 1
ATOM 651 O O . LEU A 1 81 ? 20.844 -15.873 -22.404 1.00 92.19 81 LEU A O 1
ATOM 655 N N . ASP A 1 82 ? 22.662 -15.102 -23.441 1.00 91.69 82 ASP A N 1
ATOM 656 C CA . ASP A 1 82 ? 23.417 -16.350 -23.279 1.00 91.69 82 ASP A CA 1
ATOM 657 C C . ASP A 1 82 ? 23.829 -16.628 -21.824 1.00 91.69 82 ASP A C 1
ATOM 659 O O . ASP A 1 82 ? 23.936 -17.788 -21.406 1.00 91.69 82 ASP A O 1
ATOM 663 N N . ALA A 1 83 ? 24.081 -15.590 -21.022 1.00 91.69 83 ALA A N 1
ATOM 664 C CA . ALA A 1 83 ? 24.277 -15.733 -19.579 1.00 91.69 83 ALA A CA 1
ATOM 665 C C . ALA A 1 83 ? 22.957 -16.065 -18.865 1.00 91.69 83 ALA A C 1
ATOM 667 O O . ALA A 1 83 ? 22.929 -16.990 -18.048 1.00 91.69 83 ALA A O 1
ATOM 668 N N . PHE A 1 84 ? 21.862 -15.401 -19.246 1.00 94.38 84 PHE A N 1
ATOM 669 C CA . PHE A 1 84 ? 20.517 -15.663 -18.736 1.00 94.38 84 PHE A CA 1
ATOM 670 C C . PHE A 1 84 ? 20.109 -17.132 -18.914 1.00 94.38 84 PHE A C 1
ATOM 672 O O . PHE A 1 84 ? 19.747 -17.796 -17.941 1.00 94.38 84 PHE A O 1
ATOM 679 N N . LYS A 1 85 ? 20.263 -17.689 -20.127 1.00 93.94 85 LYS A N 1
ATOM 680 C CA . LYS A 1 85 ? 19.967 -19.106 -20.432 1.00 93.94 85 LYS A CA 1
ATOM 681 C C . LYS A 1 85 ? 20.749 -20.080 -19.544 1.00 93.94 85 LYS A C 1
ATOM 683 O O . LYS A 1 85 ? 20.234 -21.128 -19.159 1.00 93.94 85 LYS A O 1
ATOM 688 N N . ARG A 1 86 ? 22.008 -19.757 -19.224 1.00 92.44 86 ARG A N 1
ATOM 689 C CA . ARG A 1 86 ? 22.859 -20.596 -18.361 1.00 92.44 86 ARG A CA 1
ATOM 690 C C . ARG A 1 86 ? 22.417 -20.552 -16.901 1.00 92.44 86 ARG A C 1
ATOM 692 O O . ARG A 1 86 ? 22.479 -21.585 -16.232 1.00 92.44 86 ARG A O 1
ATOM 699 N N . ARG A 1 87 ? 21.990 -19.382 -16.423 1.00 92.31 87 ARG A N 1
ATOM 700 C CA . ARG A 1 87 ? 21.539 -19.162 -15.043 1.00 92.31 87 ARG A CA 1
ATOM 701 C C . ARG A 1 87 ? 20.156 -19.764 -14.796 1.00 92.31 87 ARG A C 1
ATOM 703 O O . ARG A 1 87 ? 19.973 -20.498 -13.830 1.00 92.31 87 ARG A O 1
ATOM 710 N N . HIS A 1 88 ? 19.216 -19.532 -15.708 1.00 93.69 88 HIS A N 1
ATOM 711 C CA . HIS A 1 88 ? 17.823 -19.957 -15.580 1.00 93.69 88 HIS A CA 1
ATOM 712 C C . HIS A 1 88 ? 17.484 -21.058 -16.587 1.00 93.69 88 HIS A C 1
ATOM 714 O O . HIS A 1 88 ? 16.814 -20.824 -17.588 1.00 93.69 88 HIS A O 1
ATOM 720 N N . LYS A 1 89 ? 17.932 -22.292 -16.317 1.00 88.38 89 LYS A N 1
ATOM 721 C CA . LYS A 1 89 ? 17.814 -23.432 -17.256 1.00 88.38 89 LYS A CA 1
ATOM 722 C C . LYS A 1 89 ? 16.385 -23.753 -17.714 1.00 88.38 89 LYS A C 1
ATOM 724 O O . LYS A 1 89 ? 16.212 -24.299 -18.797 1.00 88.38 89 LYS A O 1
ATOM 729 N N . ASN A 1 90 ? 15.390 -23.437 -16.887 1.00 89.06 90 ASN A N 1
ATOM 730 C CA . ASN A 1 90 ? 13.972 -23.679 -17.170 1.00 89.06 90 ASN A CA 1
ATOM 731 C C . ASN A 1 90 ? 13.234 -22.416 -17.654 1.00 89.06 90 ASN A C 1
ATOM 733 O O . ASN A 1 90 ? 12.022 -22.462 -17.852 1.00 89.06 90 ASN A O 1
ATOM 737 N N . ALA A 1 91 ? 13.933 -21.288 -17.817 1.00 94.25 91 ALA A N 1
ATOM 738 C CA . ALA A 1 91 ? 13.344 -20.059 -18.328 1.00 94.25 91 ALA A CA 1
ATOM 739 C C . ALA A 1 91 ? 13.280 -20.060 -19.857 1.00 94.25 91 ALA A C 1
ATOM 741 O O . ALA A 1 91 ? 14.080 -20.696 -20.548 1.00 94.25 91 ALA A O 1
ATOM 742 N N . ARG A 1 92 ? 12.345 -19.280 -20.396 1.00 94.31 92 ARG A N 1
ATOM 743 C CA . ARG A 1 92 ? 12.291 -18.968 -21.821 1.00 94.31 92 ARG A CA 1
ATOM 744 C C . ARG A 1 92 ? 13.110 -17.710 -22.082 1.00 94.31 92 ARG A C 1
ATOM 746 O O . ARG A 1 92 ? 12.771 -16.637 -21.602 1.00 94.31 92 ARG A O 1
ATOM 753 N N . ALA A 1 93 ? 14.164 -17.843 -22.870 1.00 94.19 93 ALA A N 1
ATOM 754 C CA . ALA A 1 93 ? 14.930 -16.712 -23.373 1.00 94.19 93 ALA A CA 1
ATOM 755 C C . ALA A 1 93 ? 14.378 -16.292 -24.740 1.00 94.19 93 ALA A C 1
ATOM 757 O O . ALA A 1 93 ? 14.276 -17.127 -25.641 1.00 94.19 93 ALA A O 1
ATOM 758 N N . VAL A 1 94 ? 14.018 -15.022 -24.885 1.00 92.19 94 VAL A N 1
ATOM 759 C CA . VAL A 1 94 ? 13.544 -14.429 -26.137 1.00 92.19 94 VAL A CA 1
ATOM 760 C C . VAL A 1 94 ? 14.596 -13.432 -26.597 1.00 92.19 94 VAL A C 1
ATOM 762 O O . VAL A 1 94 ? 14.850 -12.441 -25.923 1.00 92.19 94 VAL A O 1
ATOM 765 N N . GLU A 1 95 ? 15.223 -13.721 -27.733 1.00 91.94 95 GLU A N 1
ATOM 766 C CA . GLU A 1 95 ? 16.095 -12.752 -28.389 1.00 91.94 95 GLU A CA 1
ATOM 767 C C . GLU A 1 95 ? 15.228 -11.702 -29.076 1.00 91.94 95 GLU A C 1
ATOM 769 O O . GLU A 1 95 ? 14.369 -12.057 -29.888 1.00 91.94 95 GLU A O 1
ATOM 774 N N . GLY A 1 96 ? 15.401 -10.431 -28.720 1.00 87.81 96 GLY A N 1
ATOM 775 C CA . GLY A 1 96 ? 14.552 -9.380 -29.262 1.00 87.81 96 GLY A CA 1
ATOM 776 C C . GLY A 1 96 ? 15.077 -7.970 -29.037 1.00 87.81 96 GLY A C 1
ATOM 777 O O . GLY A 1 96 ? 15.763 -7.682 -28.060 1.00 87.81 96 GLY A O 1
ATOM 778 N N . ASP A 1 97 ? 14.742 -7.095 -29.977 1.00 90.62 97 ASP A N 1
ATOM 779 C CA . ASP A 1 97 ? 15.037 -5.667 -29.944 1.00 90.62 97 ASP A CA 1
ATOM 780 C C . ASP A 1 97 ? 13.823 -4.889 -29.472 1.00 90.62 97 ASP A C 1
ATOM 782 O O . ASP A 1 97 ? 12.779 -4.930 -30.115 1.00 90.62 97 ASP A O 1
ATOM 786 N N . LEU A 1 98 ? 13.954 -4.216 -28.326 1.00 92.38 98 LEU A N 1
ATOM 787 C CA . LEU A 1 98 ? 12.878 -3.447 -27.695 1.00 92.38 98 LEU A CA 1
ATOM 788 C C . LEU A 1 98 ? 12.505 -2.190 -28.502 1.00 92.38 98 LEU A C 1
ATOM 790 O O . LEU A 1 98 ? 11.474 -1.576 -28.222 1.00 92.38 98 LEU A O 1
ATOM 794 N N . GLU A 1 99 ? 13.281 -1.851 -29.536 1.00 91.50 99 GLU A N 1
ATOM 795 C CA . GLU A 1 99 ? 12.930 -0.849 -30.550 1.00 91.50 99 GLU A CA 1
ATOM 796 C C . GLU A 1 99 ? 12.134 -1.434 -31.731 1.00 91.50 99 GLU A C 1
ATOM 798 O O . GLU A 1 99 ? 11.650 -0.691 -32.586 1.00 91.50 99 GLU A O 1
ATOM 803 N N . VAL A 1 100 ? 11.948 -2.757 -31.782 1.00 91.25 100 VAL A N 1
ATOM 804 C CA . VAL A 1 100 ? 11.155 -3.448 -32.804 1.00 91.25 100 VAL A CA 1
ATOM 805 C C . VAL A 1 100 ? 9.794 -3.843 -32.233 1.00 91.25 100 VAL A C 1
ATOM 807 O O . VAL A 1 100 ? 9.672 -4.459 -31.178 1.00 91.25 100 VAL A O 1
ATOM 810 N N . CYS A 1 101 ? 8.740 -3.464 -32.947 1.00 88.00 101 CYS A N 1
ATOM 811 C CA . CYS A 1 101 ? 7.359 -3.696 -32.543 1.00 88.00 101 CYS A CA 1
ATOM 812 C C . CYS A 1 101 ? 6.928 -5.166 -32.727 1.00 88.00 101 CYS A C 1
ATOM 814 O O . CYS A 1 101 ? 7.509 -5.908 -33.516 1.00 88.00 101 CYS A O 1
ATOM 816 N N . ASP A 1 102 ? 5.838 -5.538 -32.045 1.00 83.06 102 ASP A N 1
ATOM 817 C CA . ASP A 1 102 ? 5.149 -6.835 -32.157 1.00 83.06 102 ASP A CA 1
ATOM 818 C C . ASP A 1 102 ? 5.985 -8.033 -31.686 1.00 83.06 102 ASP A C 1
ATOM 820 O O . ASP A 1 102 ? 6.291 -8.970 -32.429 1.00 83.06 102 ASP A O 1
ATOM 824 N N . PHE A 1 103 ? 6.309 -8.015 -30.391 1.00 85.31 103 PHE A N 1
ATOM 825 C CA . PHE A 1 103 ? 7.041 -9.095 -29.742 1.00 85.31 103 PHE A CA 1
ATOM 826 C C . PHE A 1 103 ? 6.296 -10.439 -29.825 1.00 85.31 103 PHE A C 1
ATOM 828 O O . PHE A 1 103 ? 5.101 -10.514 -29.520 1.00 85.31 103 PHE A O 1
ATOM 835 N N . PRO A 1 104 ? 6.986 -11.540 -30.185 1.00 85.50 104 PRO A N 1
ATOM 836 C CA . PRO A 1 104 ? 6.365 -12.851 -30.348 1.00 85.50 104 PRO A CA 1
ATOM 837 C C . PRO A 1 104 ? 6.160 -13.544 -28.992 1.00 85.50 104 PRO A C 1
ATOM 839 O O . PRO A 1 104 ? 6.850 -14.513 -28.642 1.00 85.50 104 PRO A O 1
ATOM 842 N N . TRP A 1 105 ? 5.198 -13.051 -28.213 1.00 90.12 105 TRP A N 1
ATOM 843 C CA . TRP A 1 105 ? 4.841 -13.643 -26.929 1.00 90.12 105 TRP A CA 1
ATOM 844 C C . TRP A 1 105 ? 4.307 -15.073 -27.081 1.00 90.12 105 TRP A C 1
ATOM 846 O O . TRP A 1 105 ? 3.645 -15.400 -28.070 1.00 90.12 105 TRP A O 1
ATOM 856 N N . PRO A 1 106 ? 4.565 -15.957 -26.101 1.00 86.19 106 PRO A N 1
ATOM 857 C CA . PRO A 1 106 ? 3.908 -17.255 -26.053 1.00 86.19 106 PRO A CA 1
ATOM 858 C C . PRO A 1 106 ? 2.379 -17.101 -26.038 1.00 86.19 106 PRO A C 1
ATOM 860 O O . PRO A 1 106 ? 1.832 -16.381 -25.206 1.00 86.19 106 PRO A O 1
ATOM 863 N N . ALA A 1 107 ? 1.690 -17.813 -26.932 1.00 85.50 107 ALA A N 1
ATOM 864 C CA . ALA A 1 107 ? 0.231 -17.748 -27.058 1.00 85.50 107 ALA A CA 1
ATOM 865 C C . ALA A 1 107 ? -0.527 -18.311 -25.837 1.00 85.50 107 ALA A C 1
ATOM 867 O O . ALA A 1 107 ? -1.723 -18.083 -25.700 1.00 85.50 107 ALA A O 1
ATOM 868 N N . ASP A 1 108 ? 0.156 -19.059 -24.966 1.00 87.00 108 ASP A N 1
ATOM 869 C CA . ASP A 1 108 ? -0.389 -19.731 -23.782 1.00 87.00 108 ASP A CA 1
ATOM 870 C C . ASP A 1 108 ? -0.288 -18.895 -22.492 1.00 87.00 108 ASP A C 1
ATOM 872 O O . ASP A 1 108 ? -0.492 -19.428 -21.403 1.00 87.00 108 ASP A O 1
ATOM 876 N N . LEU A 1 109 ? 0.075 -17.609 -22.571 1.00 93.38 109 LEU A N 1
ATOM 877 C CA . LEU A 1 109 ? 0.205 -16.769 -21.379 1.00 93.38 109 LEU A CA 1
ATOM 878 C C . LEU A 1 109 ? -1.153 -16.361 -20.798 1.00 93.38 109 LEU A C 1
ATOM 880 O O . LEU A 1 109 ? -1.953 -15.683 -21.441 1.00 93.38 109 LEU A O 1
ATOM 884 N N . ALA A 1 110 ? -1.360 -16.705 -19.527 1.00 95.56 110 ALA A N 1
ATOM 885 C CA . ALA A 1 110 ? -2.391 -16.116 -18.685 1.00 95.56 110 ALA A CA 1
ATOM 886 C C . ALA A 1 110 ? -1.906 -14.744 -18.189 1.00 95.56 110 ALA A C 1
ATOM 888 O O . ALA A 1 110 ? -1.226 -14.641 -17.173 1.00 95.56 110 ALA A O 1
ATOM 889 N N . TRP A 1 111 ? -2.204 -13.679 -18.935 1.00 95.81 111 TRP A N 1
ATOM 890 C CA . TRP A 1 111 ? -1.705 -12.323 -18.661 1.00 95.81 111 TRP A CA 1
ATOM 891 C C . TRP A 1 111 ? -2.078 -11.776 -17.275 1.00 95.81 111 TRP A C 1
ATOM 893 O O . TRP A 1 111 ? -1.303 -11.041 -16.669 1.00 95.81 111 TRP A O 1
ATOM 903 N N . ASN A 1 112 ? -3.211 -12.199 -16.718 1.00 94.81 112 ASN A N 1
ATOM 904 C CA . ASN A 1 112 ? -3.616 -11.912 -15.339 1.00 94.81 112 ASN A CA 1
ATOM 905 C C . ASN A 1 112 ? -2.721 -12.577 -14.269 1.00 94.81 112 ASN A C 1
ATOM 907 O O . ASN A 1 112 ? -2.824 -12.228 -13.099 1.00 94.81 112 ASN A O 1
ATOM 911 N N . GLU A 1 113 ? -1.831 -13.493 -14.651 1.00 96.81 113 GLU A N 1
ATOM 912 C CA . GLU A 1 113 ? -0.801 -14.090 -13.788 1.00 96.81 113 GLU A CA 1
ATOM 913 C C . GLU A 1 113 ? 0.606 -13.541 -14.085 1.00 96.81 113 GLU A C 1
ATOM 915 O O . GLU A 1 113 ? 1.595 -13.999 -13.509 1.00 96.81 113 GLU A O 1
ATOM 920 N N . VAL A 1 114 ? 0.726 -12.561 -14.985 1.00 98.12 114 VAL A N 1
ATOM 921 C CA . VAL A 1 114 ? 2.016 -12.004 -15.403 1.00 98.12 114 VAL A CA 1
ATOM 922 C C . VAL A 1 114 ? 2.338 -10.725 -14.635 1.00 98.12 114 VAL A C 1
ATOM 924 O O . VAL A 1 114 ? 1.514 -9.809 -14.547 1.00 98.12 114 VAL A O 1
ATOM 927 N N . VAL A 1 115 ? 3.569 -10.655 -14.126 1.00 98.50 115 VAL A N 1
ATOM 928 C CA . VAL A 1 115 ? 4.255 -9.406 -13.782 1.00 98.50 115 VAL A CA 1
ATOM 929 C C . VAL A 1 115 ? 5.384 -9.161 -14.785 1.00 98.50 115 VAL A C 1
ATOM 931 O O . VAL A 1 115 ? 6.201 -10.041 -15.051 1.00 98.50 115 VAL A O 1
ATOM 934 N N . VAL A 1 116 ? 5.411 -7.968 -15.368 1.00 98.50 116 VAL A N 1
ATOM 935 C CA . VAL A 1 116 ? 6.448 -7.497 -16.285 1.00 98.50 116 VAL A CA 1
ATOM 936 C C . VAL A 1 116 ? 7.358 -6.550 -15.517 1.00 98.50 116 VAL A C 1
ATOM 938 O O . VAL A 1 116 ? 6.880 -5.601 -14.898 1.00 98.50 116 VAL A O 1
ATOM 941 N N . VAL A 1 117 ? 8.660 -6.788 -15.569 1.00 98.62 117 VAL A N 1
ATOM 942 C CA . VAL A 1 117 ? 9.688 -5.888 -15.051 1.00 98.62 117 VAL A CA 1
ATOM 943 C C . VAL A 1 117 ? 10.414 -5.276 -16.247 1.00 98.62 117 VAL A C 1
ATOM 945 O O . VAL A 1 117 ? 10.868 -5.992 -17.132 1.00 98.62 117 VAL A O 1
ATOM 948 N N . CYS A 1 118 ? 10.465 -3.947 -16.300 1.00 98.06 118 CYS A N 1
ATOM 949 C CA . CYS A 1 118 ? 11.168 -3.162 -17.313 1.00 98.06 118 CYS A CA 1
ATOM 950 C C . CYS A 1 118 ? 12.064 -2.159 -16.580 1.00 98.06 118 CYS A C 1
ATOM 952 O O . CYS A 1 118 ? 11.674 -1.014 -16.342 1.00 98.06 118 CYS A O 1
ATOM 954 N N . ALA A 1 119 ? 13.215 -2.648 -16.129 1.00 96.75 119 ALA A N 1
ATOM 955 C CA . ALA A 1 119 ? 13.994 -2.064 -15.046 1.00 96.75 119 ALA A CA 1
ATOM 956 C C . ALA A 1 119 ? 15.314 -1.441 -15.538 1.00 96.75 119 ALA A C 1
ATOM 958 O O . ALA A 1 119 ? 16.276 -2.173 -15.752 1.00 96.75 119 ALA A O 1
ATOM 959 N N . ASP A 1 120 ? 15.374 -0.107 -15.653 1.00 94.19 120 ASP A N 1
ATOM 960 C CA . ASP A 1 120 ? 16.482 0.665 -16.262 1.00 94.19 120 ASP A CA 1
ATOM 961 C C . ASP A 1 120 ? 16.762 0.227 -17.713 1.00 94.19 120 ASP A C 1
ATOM 963 O O . ASP A 1 120 ? 17.790 -0.359 -18.046 1.00 94.19 120 ASP A O 1
ATOM 967 N N . VAL A 1 121 ? 15.773 0.447 -18.582 1.00 95.62 121 VAL A N 1
ATOM 968 C CA . VAL A 1 121 ? 15.782 -0.031 -19.977 1.00 95.62 121 VAL A CA 1
ATOM 969 C C . VAL A 1 121 ? 15.418 1.083 -20.944 1.00 95.62 121 VAL A C 1
ATOM 971 O O . VAL A 1 121 ? 16.093 1.293 -21.948 1.00 95.62 121 VAL A O 1
ATOM 974 N N . ILE A 1 122 ? 14.343 1.814 -20.651 1.00 97.06 122 ILE A N 1
ATOM 975 C CA . ILE A 1 122 ? 13.773 2.818 -21.555 1.00 97.06 122 ILE A CA 1
ATOM 976 C C . ILE A 1 122 ? 14.750 3.968 -21.865 1.00 97.06 122 ILE A C 1
ATOM 978 O O . ILE A 1 122 ? 14.721 4.524 -22.963 1.00 97.06 122 ILE A O 1
ATOM 982 N N . GLU A 1 123 ? 15.652 4.302 -20.941 1.00 96.00 123 GLU A N 1
ATOM 983 C CA . GLU A 1 123 ? 16.715 5.298 -21.121 1.00 96.00 123 GLU A CA 1
ATOM 984 C C . GLU A 1 123 ? 17.772 4.900 -22.156 1.00 96.00 123 GLU A C 1
ATOM 986 O O . GLU A 1 123 ? 18.464 5.775 -22.677 1.00 96.00 123 GLU A O 1
ATOM 991 N N . HIS A 1 124 ? 17.902 3.608 -22.464 1.00 94.69 124 HIS A N 1
ATOM 992 C CA . HIS A 1 124 ? 18.876 3.083 -23.421 1.00 94.69 124 HIS A CA 1
ATOM 993 C C . HIS A 1 124 ? 18.356 3.078 -24.864 1.00 94.69 124 HIS A C 1
ATOM 995 O O . HIS A 1 124 ? 19.144 2.904 -25.791 1.00 94.69 124 HIS A O 1
ATOM 1001 N N . LEU A 1 125 ? 17.051 3.280 -25.068 1.00 93.88 125 LEU A N 1
ATOM 1002 C CA . LEU A 1 125 ? 16.428 3.226 -26.391 1.00 93.88 125 LEU A CA 1
ATOM 1003 C C . LEU A 1 125 ? 16.545 4.576 -27.112 1.00 93.88 125 LEU A C 1
ATOM 1005 O O . LEU A 1 125 ? 16.262 5.636 -26.549 1.00 93.88 125 LEU A O 1
ATOM 1009 N N . ILE A 1 126 ? 16.925 4.551 -28.385 1.00 93.12 126 ILE A N 1
ATOM 1010 C CA . ILE A 1 126 ? 16.879 5.702 -29.295 1.00 93.12 126 ILE A CA 1
ATOM 1011 C C . ILE A 1 126 ? 15.420 6.074 -29.603 1.00 93.12 126 ILE A C 1
ATOM 1013 O O . ILE A 1 126 ? 15.083 7.260 -29.673 1.00 93.12 126 ILE A O 1
ATOM 1017 N N . ASP A 1 127 ? 14.546 5.088 -29.759 1.00 92.75 127 ASP A N 1
ATOM 1018 C CA . ASP A 1 127 ? 13.113 5.231 -29.976 1.00 92.75 127 ASP A CA 1
ATOM 1019 C C . ASP A 1 127 ? 12.335 4.252 -29.071 1.00 92.75 127 ASP A C 1
ATOM 1021 O O . ASP A 1 127 ? 12.182 3.072 -29.397 1.00 92.75 127 ASP A O 1
ATOM 1025 N N . PRO A 1 128 ? 11.789 4.722 -27.933 1.00 95.38 128 PRO A N 1
ATOM 1026 C CA . PRO A 1 128 ? 11.048 3.863 -27.015 1.00 95.38 128 PRO A CA 1
ATOM 1027 C C . PRO A 1 128 ? 9.613 3.548 -27.478 1.00 95.38 128 PRO A C 1
ATOM 1029 O O . PRO A 1 128 ? 8.874 2.899 -26.739 1.00 95.38 128 PRO A O 1
ATOM 1032 N N . THR A 1 129 ? 9.171 3.993 -28.661 1.00 94.75 129 THR A N 1
ATOM 1033 C CA . THR A 1 129 ? 7.760 3.886 -29.087 1.00 94.75 129 THR A CA 1
ATOM 1034 C C . THR A 1 129 ? 7.274 2.439 -29.152 1.00 94.75 129 THR A C 1
ATOM 1036 O O . THR A 1 129 ? 6.160 2.148 -28.710 1.00 94.75 129 THR A O 1
ATOM 1039 N N . CYS A 1 130 ? 8.093 1.517 -29.670 1.00 95.19 130 CYS A N 1
ATOM 1040 C CA . CYS A 1 130 ? 7.713 0.106 -29.759 1.00 95.19 130 CYS A CA 1
ATOM 1041 C C . CYS A 1 130 ? 7.608 -0.547 -28.375 1.00 95.19 130 CYS A C 1
ATOM 1043 O O . CYS A 1 130 ? 6.599 -1.201 -28.104 1.00 95.19 130 CYS A O 1
ATOM 1045 N N . LEU A 1 131 ? 8.565 -0.293 -27.471 1.00 96.81 131 LEU A N 1
ATOM 1046 C CA . LEU A 1 131 ? 8.471 -0.710 -26.069 1.00 96.81 131 LEU A CA 1
ATOM 1047 C C . LEU A 1 131 ? 7.178 -0.191 -25.426 1.00 96.81 131 LEU A C 1
ATOM 1049 O O . LEU A 1 131 ? 6.423 -0.970 -24.856 1.00 96.81 131 LEU A O 1
ATOM 1053 N N . LEU A 1 132 ? 6.890 1.107 -25.546 1.00 96.88 132 LEU A N 1
ATOM 1054 C CA . LEU A 1 132 ? 5.704 1.730 -24.947 1.00 96.88 132 LEU A CA 1
ATOM 1055 C C . LEU A 1 132 ? 4.397 1.140 -25.497 1.00 96.88 132 LEU A C 1
ATOM 1057 O O . LEU A 1 132 ? 3.478 0.853 -24.727 1.00 96.88 132 LEU A O 1
ATOM 1061 N N . SER A 1 133 ? 4.331 0.905 -26.811 1.00 95.56 133 SER A N 1
ATOM 1062 C CA . SER A 1 133 ? 3.202 0.216 -27.445 1.00 95.56 133 SER A CA 1
ATOM 1063 C C . SER A 1 133 ? 3.018 -1.190 -26.879 1.00 95.56 133 SER A C 1
ATOM 1065 O O . SER A 1 133 ? 1.891 -1.602 -26.598 1.00 95.56 133 SER A O 1
ATOM 1067 N N . GLU A 1 134 ? 4.114 -1.916 -26.668 1.00 95.62 134 GLU A N 1
ATOM 1068 C CA . GLU A 1 134 ? 4.066 -3.261 -26.115 1.00 95.62 134 GLU A CA 1
ATOM 1069 C C . GLU A 1 134 ? 3.609 -3.250 -24.654 1.00 95.62 134 GLU A C 1
ATOM 1071 O O . GLU A 1 134 ? 2.675 -3.966 -24.305 1.00 95.62 134 GLU A O 1
ATOM 1076 N N . LEU A 1 135 ? 4.149 -2.364 -23.814 1.00 96.75 135 LEU A N 1
ATOM 1077 C CA . LEU A 1 135 ? 3.698 -2.206 -22.427 1.00 96.75 135 LEU A CA 1
ATOM 1078 C C . LEU A 1 135 ? 2.196 -1.899 -22.339 1.00 96.75 135 LEU A C 1
ATOM 1080 O O . LEU A 1 135 ? 1.517 -2.438 -21.461 1.00 96.75 135 LEU A O 1
ATOM 1084 N N . ALA A 1 136 ? 1.651 -1.104 -23.267 1.00 95.75 136 ALA A N 1
ATOM 1085 C CA . ALA A 1 136 ? 0.215 -0.837 -23.336 1.00 95.75 136 ALA A CA 1
ATOM 1086 C C . ALA A 1 136 ? -0.581 -2.113 -23.655 1.00 95.75 136 ALA A C 1
ATOM 1088 O O . ALA A 1 136 ? -1.570 -2.406 -22.979 1.00 95.75 136 ALA A O 1
ATOM 1089 N N . LYS A 1 137 ? -0.139 -2.913 -24.639 1.00 94.81 137 LYS A N 1
ATOM 1090 C CA . LYS A 1 137 ? -0.770 -4.204 -24.977 1.00 94.81 137 LYS A CA 1
ATOM 1091 C C . LYS A 1 137 ? -0.745 -5.169 -23.790 1.00 94.81 137 LYS A C 1
ATOM 1093 O O . LYS A 1 137 ? -1.784 -5.736 -23.458 1.00 94.81 137 LYS A O 1
ATOM 1098 N N . LEU A 1 138 ? 0.408 -5.323 -23.136 1.00 95.44 138 LEU A N 1
ATOM 1099 C CA . LEU A 1 138 ? 0.591 -6.235 -21.999 1.00 95.44 138 LEU A CA 1
ATOM 1100 C C . LEU A 1 138 ? -0.294 -5.837 -20.817 1.00 95.44 138 LEU A C 1
ATOM 1102 O O . LEU A 1 138 ? -0.968 -6.681 -20.223 1.00 95.44 138 LEU A O 1
ATOM 1106 N N . THR A 1 139 ? -0.345 -4.539 -20.520 1.00 95.75 139 THR A N 1
ATOM 1107 C CA . THR A 1 139 ? -1.187 -4.003 -19.450 1.00 95.75 139 THR A CA 1
ATOM 1108 C C . THR A 1 139 ? -2.672 -4.227 -19.748 1.00 95.75 139 THR A C 1
ATOM 1110 O O . THR A 1 139 ? -3.400 -4.738 -18.899 1.00 95.75 139 THR A O 1
ATOM 1113 N N . ASN A 1 140 ? -3.115 -3.940 -20.979 1.00 93.69 140 ASN A N 1
ATOM 1114 C CA . ASN A 1 140 ? -4.498 -4.167 -21.418 1.00 93.69 140 ASN A CA 1
ATOM 1115 C C . ASN A 1 140 ? -4.889 -5.652 -21.432 1.00 93.69 140 ASN A C 1
ATOM 1117 O O . ASN A 1 140 ? -6.057 -5.982 -21.240 1.00 93.69 140 ASN A O 1
ATOM 1121 N N . ALA A 1 141 ? -3.926 -6.552 -21.637 1.00 94.44 141 ALA A N 1
ATOM 1122 C CA . ALA A 1 141 ? -4.150 -7.989 -21.545 1.00 94.44 141 ALA A CA 1
ATOM 1123 C C . ALA A 1 141 ? -4.299 -8.480 -20.090 1.00 94.44 141 ALA A C 1
ATOM 1125 O O . ALA A 1 141 ? -4.785 -9.588 -19.866 1.00 94.44 141 ALA A O 1
ATOM 1126 N N . GLY A 1 142 ? -3.924 -7.660 -19.102 1.00 95.12 142 GLY A N 1
ATOM 1127 C CA . GLY A 1 142 ? -4.107 -7.927 -17.675 1.00 95.12 142 GLY A CA 1
ATOM 1128 C C . GLY A 1 142 ? -2.814 -8.075 -16.876 1.00 95.12 142 GLY A C 1
ATOM 1129 O O . GLY A 1 142 ? -2.898 -8.369 -15.680 1.00 95.12 142 GLY A O 1
ATOM 1130 N N . ALA A 1 143 ? -1.641 -7.879 -17.488 1.00 97.56 143 ALA A N 1
ATOM 1131 C CA . ALA A 1 143 ? -0.365 -7.914 -16.777 1.00 97.56 143 ALA A CA 1
ATOM 1132 C C . ALA A 1 143 ? -0.198 -6.705 -15.842 1.00 97.56 143 ALA A C 1
ATOM 1134 O O . ALA A 1 143 ? -0.756 -5.633 -16.082 1.00 97.56 143 ALA A O 1
ATOM 1135 N N . VAL A 1 144 ? 0.606 -6.876 -14.791 1.00 98.19 144 VAL A N 1
ATOM 1136 C CA . VAL A 1 144 ? 1.136 -5.747 -14.010 1.00 98.19 144 VAL A CA 1
ATOM 1137 C C . VAL A 1 144 ? 2.517 -5.411 -14.541 1.00 98.19 144 VAL A C 1
ATOM 1139 O O . VAL A 1 144 ? 3.369 -6.290 -14.595 1.00 98.19 144 VAL A O 1
ATOM 1142 N N . VAL A 1 145 ? 2.757 -4.159 -14.903 1.00 98.50 145 VAL A N 1
ATOM 1143 C CA . VAL A 1 145 ? 4.047 -3.657 -15.377 1.00 98.50 145 VAL A CA 1
ATOM 1144 C C . VAL A 1 145 ? 4.693 -2.808 -14.285 1.00 98.50 145 VAL A C 1
ATOM 1146 O O . VAL A 1 145 ? 4.087 -1.868 -13.771 1.00 98.50 145 VAL A O 1
ATOM 1149 N N . LEU A 1 146 ? 5.942 -3.133 -13.959 1.00 98.62 146 LEU A N 1
ATOM 1150 C CA . LEU A 1 146 ? 6.841 -2.339 -13.131 1.00 98.62 146 LEU A CA 1
ATOM 1151 C C . LEU A 1 146 ? 7.918 -1.748 -14.044 1.00 98.62 146 LEU A C 1
ATOM 1153 O O . LEU A 1 146 ? 8.835 -2.458 -14.460 1.00 98.62 146 LEU A O 1
ATOM 1157 N N . LEU A 1 147 ? 7.789 -0.465 -14.378 1.00 98.50 147 LEU A N 1
ATOM 1158 C CA . LEU A 1 147 ? 8.742 0.255 -15.220 1.00 98.50 147 LEU A CA 1
ATOM 1159 C C . LEU A 1 147 ? 9.577 1.207 -14.372 1.00 98.50 147 LEU A C 1
ATOM 1161 O O . LEU A 1 147 ? 9.022 1.984 -13.594 1.00 98.50 147 LEU A O 1
ATOM 1165 N N . SER A 1 148 ? 10.891 1.202 -14.563 1.00 98.31 148 SER A N 1
ATOM 1166 C CA . SER A 1 148 ? 11.773 2.187 -13.944 1.00 98.31 148 SER A CA 1
ATOM 1167 C C . SER A 1 148 ? 12.791 2.772 -14.896 1.00 98.31 148 SER A C 1
ATOM 1169 O O . SER A 1 148 ? 13.129 2.192 -15.926 1.00 98.31 148 SER A O 1
ATOM 1171 N N . SER A 1 149 ? 13.262 3.950 -14.505 1.00 97.81 149 SER A N 1
ATOM 1172 C CA . SER A 1 149 ? 14.365 4.652 -15.143 1.00 97.81 149 SER A CA 1
ATOM 1173 C C . SER A 1 149 ? 14.987 5.623 -14.128 1.00 97.81 149 SER A C 1
ATOM 1175 O O . SER A 1 149 ? 14.276 6.096 -13.224 1.00 97.81 149 SER A O 1
ATOM 1177 N N . PRO A 1 150 ? 16.287 5.944 -14.220 1.00 97.06 150 PRO A N 1
ATOM 1178 C CA . PRO A 1 150 ? 16.919 6.951 -13.380 1.00 97.06 150 PRO A CA 1
ATOM 1179 C C . PRO A 1 150 ? 16.190 8.294 -13.468 1.00 97.06 150 PRO A C 1
ATOM 1181 O O . PRO A 1 150 ? 15.917 8.806 -14.552 1.00 97.06 150 PRO A O 1
ATOM 1184 N N . ASP A 1 151 ? 15.881 8.883 -12.312 1.00 97.44 151 ASP A N 1
ATOM 1185 C CA . ASP A 1 151 ? 15.304 10.222 -12.269 1.00 97.44 151 ASP A CA 1
ATOM 1186 C C . ASP A 1 151 ? 16.416 11.261 -12.407 1.00 97.44 151 ASP A C 1
ATOM 1188 O O . ASP A 1 151 ? 17.264 11.400 -11.521 1.00 97.44 151 ASP A O 1
ATOM 1192 N N . ARG A 1 152 ? 16.402 12.008 -13.513 1.00 96.00 152 ARG A N 1
ATOM 1193 C CA . ARG A 1 152 ? 17.439 12.992 -13.847 1.00 96.00 152 ARG A CA 1
ATOM 1194 C C . ARG A 1 152 ? 17.713 13.965 -12.697 1.00 96.00 152 ARG A C 1
ATOM 1196 O O . ARG A 1 152 ? 18.861 14.144 -12.283 1.00 96.00 152 ARG A O 1
ATOM 1203 N N . ASP A 1 153 ? 16.671 14.571 -12.139 1.00 94.75 153 ASP A N 1
ATOM 1204 C CA . ASP A 1 153 ? 16.825 15.594 -11.106 1.00 94.75 153 ASP A CA 1
ATOM 1205 C C . ASP A 1 153 ? 17.341 14.977 -9.804 1.00 94.75 153 ASP A C 1
ATOM 1207 O O . ASP A 1 153 ? 18.204 15.544 -9.131 1.00 94.75 153 ASP A O 1
ATOM 1211 N N . ARG A 1 154 ? 16.884 13.781 -9.442 1.00 94.69 154 ARG A N 1
ATOM 1212 C CA . ARG A 1 154 ? 17.344 13.109 -8.230 1.00 94.69 154 ARG A CA 1
ATOM 1213 C C . ARG A 1 154 ? 18.706 12.480 -8.369 1.00 94.69 154 ARG A C 1
ATOM 1215 O O . ARG A 1 154 ? 19.364 12.375 -7.341 1.00 94.69 154 ARG A O 1
ATOM 1222 N N . VAL A 1 155 ? 19.155 12.093 -9.558 1.00 93.12 155 VAL A N 1
ATOM 1223 C CA . VAL A 1 155 ? 20.524 11.614 -9.783 1.00 93.12 155 VAL A CA 1
ATOM 1224 C C . VAL A 1 155 ? 21.503 12.781 -9.629 1.00 93.12 155 VAL A C 1
ATOM 1226 O O . VAL A 1 155 ? 22.417 12.705 -8.797 1.00 93.12 155 VAL A O 1
ATOM 1229 N N . TYR A 1 156 ? 21.256 13.899 -10.321 1.00 91.75 156 TYR A N 1
ATOM 1230 C CA . TYR A 1 156 ? 22.192 15.033 -10.388 1.00 91.75 156 TYR A CA 1
ATOM 1231 C C . TYR A 1 156 ? 21.890 16.189 -9.423 1.00 91.75 156 TYR A C 1
ATOM 1233 O O . TYR A 1 156 ? 22.568 17.214 -9.453 1.00 91.75 156 TYR A O 1
ATOM 1241 N N . GLY A 1 157 ? 20.897 16.049 -8.542 1.00 88.19 157 GLY A N 1
ATOM 1242 C CA . GLY A 1 157 ? 20.560 17.066 -7.540 1.00 88.19 157 GLY A CA 1
ATOM 1243 C C . GLY A 1 157 ? 19.921 18.330 -8.130 1.00 88.19 157 GLY A C 1
ATOM 1244 O O . GLY A 1 157 ? 20.248 19.431 -7.695 1.00 88.19 157 GLY A O 1
ATOM 1245 N N . GLY A 1 158 ? 19.049 18.175 -9.129 1.00 81.81 158 GLY A N 1
ATOM 1246 C CA . GLY A 1 158 ? 18.325 19.260 -9.802 1.00 81.81 158 GLY A CA 1
ATOM 1247 C C . GLY A 1 158 ? 19.174 20.061 -10.790 1.00 81.81 158 GLY A C 1
ATOM 1248 O O . GLY A 1 158 ? 18.787 21.151 -11.202 1.00 81.81 158 GLY A O 1
ATOM 1249 N N . GLN A 1 159 ? 20.357 19.556 -11.143 1.00 80.44 159 GLN A N 1
ATOM 1250 C CA . GLN A 1 159 ? 21.188 20.146 -12.185 1.00 80.44 159 GLN A CA 1
ATOM 1251 C C . GLN A 1 159 ? 20.664 19.730 -13.566 1.00 80.44 159 GLN A C 1
ATOM 1253 O O . GLN A 1 159 ? 20.351 18.561 -13.782 1.00 80.44 159 GLN A O 1
ATOM 1258 N N . ASN A 1 160 ? 20.639 20.669 -14.518 1.00 82.69 160 ASN A N 1
ATOM 1259 C CA . ASN A 1 160 ? 20.266 20.425 -15.919 1.00 82.69 160 ASN A CA 1
ATOM 1260 C C . ASN A 1 160 ? 21.391 19.690 -16.674 1.00 82.69 160 ASN A C 1
ATOM 1262 O O . ASN A 1 160 ? 21.956 20.215 -17.633 1.00 82.69 160 ASN A O 1
ATOM 1266 N N . VAL A 1 161 ? 21.773 18.505 -16.196 1.00 83.69 161 VAL A N 1
ATOM 1267 C CA . VAL A 1 161 ? 22.799 17.670 -16.827 1.00 83.69 161 VAL A CA 1
ATOM 1268 C C . VAL A 1 161 ? 22.232 17.067 -18.107 1.00 83.69 161 VAL A C 1
ATOM 1270 O O . VAL A 1 161 ? 21.178 16.431 -18.095 1.00 83.69 161 VAL A O 1
ATOM 1273 N N . SER A 1 162 ? 22.943 17.293 -19.210 1.00 86.06 162 SER A N 1
ATOM 1274 C CA . SER A 1 162 ? 22.637 16.741 -20.523 1.00 86.06 162 SER A CA 1
ATOM 1275 C C . SER A 1 162 ? 23.894 16.741 -21.405 1.00 86.06 162 SER A C 1
ATOM 1277 O O . SER A 1 162 ? 24.664 17.701 -21.321 1.00 86.06 162 SER A O 1
ATOM 1279 N N . PRO A 1 163 ? 24.107 15.723 -22.263 1.00 89.69 163 PRO A N 1
ATOM 1280 C CA . PRO A 1 163 ? 23.451 14.404 -22.241 1.00 89.69 163 PRO A CA 1
ATOM 1281 C C . PRO A 1 163 ? 23.693 13.657 -20.909 1.00 89.69 163 PRO A C 1
ATOM 1283 O O . PRO A 1 163 ? 24.502 14.122 -20.100 1.00 89.69 163 PRO A O 1
ATOM 1286 N N . PRO A 1 164 ? 23.022 12.514 -20.657 1.00 90.81 164 PRO A N 1
ATOM 1287 C CA . PRO A 1 164 ? 23.254 11.694 -19.465 1.00 90.81 164 PRO A CA 1
ATOM 1288 C C . PRO A 1 164 ? 24.736 11.432 -19.180 1.00 90.81 164 PRO A C 1
ATOM 1290 O O . PRO A 1 164 ? 25.523 11.201 -20.106 1.00 90.81 164 PRO A O 1
ATOM 1293 N N . ALA A 1 165 ? 25.124 11.421 -17.901 1.00 88.69 165 ALA A N 1
ATOM 1294 C CA . ALA A 1 165 ? 26.506 11.146 -17.505 1.00 88.69 165 ALA A CA 1
ATOM 1295 C C . ALA A 1 165 ? 26.914 9.691 -17.787 1.00 88.69 165 ALA A C 1
ATOM 1297 O O . ALA A 1 165 ? 28.078 9.432 -18.096 1.00 88.69 165 ALA A O 1
ATOM 1298 N N . ASN A 1 166 ? 25.965 8.750 -17.719 1.00 88.00 166 ASN A N 1
ATOM 1299 C CA . ASN A 1 166 ? 26.186 7.386 -18.184 1.00 88.00 166 ASN A CA 1
ATOM 1300 C C . ASN A 1 166 ? 26.247 7.378 -19.727 1.00 88.00 166 ASN A C 1
ATOM 1302 O O . ASN A 1 166 ? 25.262 7.747 -20.371 1.00 88.00 166 ASN A O 1
ATOM 1306 N N . PRO A 1 167 ? 27.366 6.956 -20.349 1.00 88.69 167 PRO A N 1
ATOM 1307 C CA . PRO A 1 167 ? 27.491 6.935 -21.807 1.00 88.69 167 PRO A CA 1
ATOM 1308 C C . PRO A 1 167 ? 26.525 5.960 -22.494 1.00 88.69 167 PRO A C 1
ATOM 1310 O O . PRO A 1 167 ? 26.276 6.117 -23.686 1.00 88.69 167 PRO A O 1
ATOM 1313 N N . CYS A 1 168 ? 25.968 4.994 -21.758 1.00 88.75 168 CYS A N 1
ATOM 1314 C CA . CYS A 1 168 ? 25.016 4.020 -22.291 1.00 88.75 168 CYS A CA 1
ATOM 1315 C C . CYS A 1 168 ? 23.575 4.556 -22.333 1.00 88.75 168 CYS A C 1
ATOM 1317 O O . CYS A 1 168 ? 22.724 3.934 -22.958 1.00 88.75 168 CYS A O 1
ATOM 1319 N N . HIS A 1 169 ? 23.283 5.681 -21.666 1.00 93.31 169 HIS A N 1
ATOM 1320 C CA . HIS A 1 169 ? 21.944 6.275 -21.650 1.00 93.31 169 HIS A CA 1
ATOM 1321 C C . HIS A 1 169 ? 21.788 7.269 -22.802 1.00 93.31 169 HIS A C 1
ATOM 1323 O O . HIS A 1 169 ? 22.602 8.181 -22.981 1.00 93.31 169 HIS A O 1
ATOM 1329 N N . VAL A 1 170 ? 20.698 7.125 -23.548 1.00 94.44 170 VAL A N 1
ATOM 1330 C CA . VAL A 1 170 ? 20.285 8.029 -24.622 1.00 94.44 170 VAL A CA 1
ATOM 1331 C C . VAL A 1 170 ? 19.617 9.276 -24.043 1.00 94.44 170 VAL A C 1
ATOM 1333 O O . VAL A 1 170 ? 19.932 10.396 -24.464 1.00 94.44 170 VAL A O 1
ATOM 1336 N N . GLN A 1 171 ? 18.730 9.085 -23.061 1.00 94.75 171 GLN A N 1
ATOM 1337 C CA . GLN A 1 171 ? 18.020 10.147 -22.345 1.00 94.75 171 GLN A CA 1
ATOM 1338 C C . GLN A 1 171 ? 17.602 9.721 -20.931 1.00 94.75 171 GLN A C 1
ATOM 1340 O O . GLN A 1 171 ? 17.433 8.543 -20.664 1.00 94.75 171 GLN A O 1
ATOM 1345 N N . GLU A 1 172 ? 17.380 10.692 -20.049 1.00 96.50 172 GLU A N 1
ATOM 1346 C CA . GLU A 1 172 ? 16.891 10.508 -18.679 1.00 96.50 172 GLU A CA 1
ATOM 1347 C C . GLU A 1 172 ? 15.776 11.526 -18.393 1.00 96.50 172 GLU A C 1
ATOM 1349 O O . GLU A 1 172 ? 15.907 12.720 -18.695 1.00 96.50 172 GLU A O 1
ATOM 1354 N N . TRP A 1 173 ? 14.689 11.061 -17.783 1.00 97.31 173 TRP A N 1
ATOM 1355 C CA . TRP A 1 173 ? 13.495 11.855 -17.482 1.00 97.31 173 TRP A CA 1
ATOM 1356 C C . TRP A 1 173 ? 13.429 12.228 -16.001 1.00 97.31 173 TRP A C 1
ATOM 1358 O O . TRP A 1 173 ? 13.996 11.548 -15.147 1.00 97.31 173 TRP A O 1
ATOM 1368 N N . THR A 1 174 ? 12.680 13.279 -15.671 1.00 97.25 174 THR A N 1
ATOM 1369 C CA . THR A 1 174 ? 12.088 13.370 -14.323 1.00 97.25 174 THR A CA 1
ATOM 1370 C C . THR A 1 174 ? 10.891 12.427 -14.209 1.00 97.25 174 THR A C 1
ATOM 1372 O O . THR A 1 174 ? 10.270 12.089 -15.220 1.00 97.25 174 THR A O 1
ATOM 1375 N N . LEU A 1 175 ? 10.488 12.063 -12.989 1.00 97.06 175 LEU A N 1
ATOM 1376 C CA . LEU A 1 175 ? 9.284 11.263 -12.743 1.00 97.06 175 LEU A CA 1
ATOM 1377 C C . LEU A 1 175 ? 8.054 11.846 -13.450 1.00 97.06 175 LEU A C 1
ATOM 1379 O O . LEU A 1 175 ? 7.260 11.108 -14.031 1.00 97.06 175 LEU A O 1
ATOM 1383 N N . LYS A 1 176 ? 7.909 13.177 -13.432 1.00 95.94 176 LYS A N 1
ATOM 1384 C CA . LYS A 1 176 ? 6.788 13.874 -14.069 1.00 95.94 176 LYS A CA 1
ATOM 1385 C C . LYS A 1 176 ? 6.802 13.704 -15.587 1.00 95.94 176 LYS A C 1
ATOM 1387 O O . LYS A 1 176 ? 5.768 13.366 -16.158 1.00 95.94 176 LYS A O 1
ATOM 1392 N N . GLU A 1 177 ? 7.949 13.931 -16.222 1.00 97.44 177 GLU A N 1
ATOM 1393 C CA . GLU A 1 177 ? 8.114 13.777 -17.673 1.00 97.44 177 GLU A CA 1
ATOM 1394 C C . GLU A 1 177 ? 7.886 12.319 -18.095 1.00 97.44 177 GLU A C 1
ATOM 1396 O O . GLU A 1 177 ? 7.150 12.059 -19.045 1.00 97.44 177 GLU A O 1
ATOM 1401 N N . LEU A 1 178 ? 8.428 11.364 -17.331 1.00 98.00 178 LEU A N 1
ATOM 1402 C CA . LEU A 1 178 ? 8.231 9.938 -17.578 1.00 98.00 178 LEU A CA 1
ATOM 1403 C C . LEU A 1 178 ? 6.749 9.557 -17.463 1.00 98.00 178 LEU A C 1
ATOM 1405 O O . LEU A 1 178 ? 6.208 8.918 -18.360 1.00 98.00 178 LEU A O 1
ATOM 1409 N N . CYS A 1 179 ? 6.051 10.004 -16.415 1.00 96.44 179 CYS A N 1
ATOM 1410 C CA . CYS A 1 179 ? 4.614 9.758 -16.268 1.00 96.44 179 CYS A CA 1
ATOM 1411 C C . CYS A 1 179 ? 3.800 10.333 -17.436 1.00 96.44 179 CYS A C 1
ATOM 1413 O O . CYS A 1 179 ? 2.830 9.710 -17.866 1.00 96.44 179 CYS A O 1
ATOM 1415 N N . GLN A 1 180 ? 4.172 11.509 -17.953 1.00 96.50 180 GLN A N 1
ATOM 1416 C CA . GLN A 1 180 ? 3.515 12.099 -19.123 1.00 96.50 180 GLN A CA 1
ATOM 1417 C C . GLN A 1 180 ? 3.745 11.258 -20.383 1.00 96.50 180 GLN A C 1
ATOM 1419 O O . GLN A 1 180 ? 2.780 10.969 -21.092 1.00 96.50 180 GLN A O 1
ATOM 1424 N N . LEU A 1 181 ? 4.977 10.795 -20.613 1.00 97.50 181 LEU A N 1
ATOM 1425 C CA . LEU A 1 181 ? 5.310 9.899 -21.720 1.00 97.50 181 LEU A CA 1
ATOM 1426 C C . LEU A 1 181 ? 4.501 8.594 -21.657 1.00 97.50 181 LEU A C 1
ATOM 1428 O O . LEU A 1 181 ? 3.840 8.234 -22.635 1.00 97.50 181 LEU A O 1
ATOM 1432 N N . ILE A 1 182 ? 4.487 7.927 -20.499 1.00 96.50 182 ILE A N 1
ATOM 1433 C CA . ILE A 1 182 ? 3.754 6.670 -20.294 1.00 96.50 182 ILE A CA 1
ATOM 1434 C C . ILE A 1 182 ? 2.251 6.861 -20.555 1.00 96.50 182 ILE A C 1
ATOM 1436 O O . ILE A 1 182 ? 1.671 6.131 -21.362 1.00 96.50 182 ILE A O 1
ATOM 1440 N N . ARG A 1 183 ? 1.629 7.892 -19.963 1.00 94.75 183 ARG A N 1
ATOM 1441 C CA . ARG A 1 183 ? 0.201 8.188 -20.180 1.00 94.75 183 ARG A CA 1
ATOM 1442 C C . ARG A 1 183 ? -0.115 8.510 -21.640 1.00 94.75 183 ARG A C 1
ATOM 1444 O O . ARG A 1 183 ? -1.097 8.001 -22.173 1.00 94.75 183 ARG A O 1
ATOM 1451 N N . SER A 1 184 ? 0.726 9.306 -22.305 1.00 95.38 184 SER A N 1
ATOM 1452 C CA . SER A 1 184 ? 0.538 9.662 -23.722 1.00 95.38 184 SER A CA 1
ATOM 1453 C C . SER A 1 184 ? 0.588 8.452 -24.661 1.00 95.38 184 SER A C 1
ATOM 1455 O O . SER A 1 184 ? 0.016 8.486 -25.748 1.00 95.38 184 SER A O 1
ATOM 1457 N N . SER A 1 185 ? 1.221 7.366 -24.211 1.00 94.62 185 SER A N 1
ATOM 1458 C CA . SER A 1 185 ? 1.354 6.108 -24.946 1.00 94.62 185 SER A CA 1
ATOM 1459 C C . SER A 1 185 ? 0.225 5.114 -24.652 1.00 94.62 185 SER A C 1
ATOM 1461 O O . SER A 1 185 ? 0.317 3.949 -25.030 1.00 94.62 185 SER A O 1
ATOM 1463 N N . ASN A 1 186 ? -0.854 5.558 -23.994 1.00 93.12 186 ASN A N 1
ATOM 1464 C CA . ASN A 1 186 ? -1.992 4.734 -23.567 1.00 93.12 186 ASN A CA 1
ATOM 1465 C C . ASN A 1 186 ? -1.622 3.604 -22.593 1.00 93.12 186 ASN A C 1
ATOM 1467 O O . ASN A 1 186 ? -2.335 2.604 -22.501 1.00 93.12 186 ASN A O 1
ATOM 1471 N N . VAL A 1 187 ? -0.524 3.758 -21.852 1.00 94.06 187 VAL A N 1
ATOM 1472 C CA . VAL A 1 187 ? -0.201 2.878 -20.730 1.00 94.06 187 VAL A CA 1
ATOM 1473 C C . VAL A 1 187 ? -0.828 3.491 -19.470 1.00 94.06 187 VAL A C 1
ATOM 1475 O O . VAL A 1 187 ? -0.488 4.623 -19.107 1.00 94.06 187 VAL A O 1
ATOM 1478 N N . PRO A 1 188 ? -1.760 2.800 -18.794 1.00 92.31 188 PRO A N 1
ATOM 1479 C CA . PRO A 1 188 ? -2.392 3.334 -17.595 1.00 92.31 188 PRO A CA 1
ATOM 1480 C C . PRO A 1 188 ? -1.373 3.414 -16.449 1.00 92.31 188 PRO A C 1
ATOM 1482 O O . PRO A 1 188 ? -0.559 2.514 -16.277 1.00 92.31 188 PRO A O 1
ATOM 1485 N N . VAL A 1 189 ? -1.400 4.487 -15.655 1.00 93.50 189 VAL A N 1
ATOM 1486 C CA . VAL A 1 189 ? -0.490 4.679 -14.510 1.00 93.50 189 VAL A CA 1
ATOM 1487 C C . VAL A 1 189 ? -1.290 4.560 -13.222 1.00 93.50 189 VAL A C 1
ATOM 1489 O O . VAL A 1 189 ? -2.001 5.494 -12.852 1.00 93.50 189 VAL A O 1
ATOM 1492 N N . SER A 1 190 ? -1.171 3.419 -12.545 1.00 93.12 190 SER A N 1
ATOM 1493 C CA . SER A 1 190 ? -1.870 3.138 -11.286 1.00 93.12 190 SER A CA 1
ATOM 1494 C C . SER A 1 190 ? -1.178 3.816 -10.109 1.00 93.12 190 SER A C 1
ATOM 1496 O O . SER A 1 190 ? -1.845 4.384 -9.244 1.00 93.12 190 SER A O 1
ATOM 1498 N N . PHE A 1 191 ? 0.160 3.799 -10.105 1.00 95.56 191 PHE A N 1
ATOM 1499 C CA . PHE A 1 191 ? 0.993 4.496 -9.127 1.00 95.56 191 PHE A CA 1
ATOM 1500 C C . PHE A 1 191 ? 2.315 4.953 -9.747 1.00 95.56 191 PHE A C 1
ATOM 1502 O O . PHE A 1 191 ? 2.839 4.326 -10.668 1.00 95.56 191 PHE A O 1
ATOM 1509 N N . SER A 1 192 ? 2.885 6.021 -9.195 1.00 96.12 192 SER A N 1
ATOM 1510 C CA . SER A 1 192 ? 4.194 6.543 -9.587 1.00 96.12 192 SER A CA 1
ATOM 1511 C C . SER A 1 192 ? 4.931 7.114 -8.379 1.00 96.12 192 SER A C 1
ATOM 1513 O O . SER A 1 192 ? 4.319 7.755 -7.525 1.00 96.12 192 SER A O 1
ATOM 1515 N N . GLY A 1 193 ? 6.241 6.909 -8.307 1.00 97.06 193 GLY A N 1
ATOM 1516 C CA . GLY A 1 193 ? 7.071 7.436 -7.227 1.00 97.06 193 GLY A CA 1
ATOM 1517 C C . GLY A 1 193 ? 8.529 7.035 -7.387 1.00 97.06 193 GLY A C 1
ATOM 1518 O O . GLY A 1 193 ? 8.991 6.784 -8.496 1.00 97.06 193 GLY A O 1
ATOM 1519 N N . TYR A 1 194 ? 9.252 6.957 -6.274 1.00 97.69 194 TYR A N 1
ATOM 1520 C CA . TYR A 1 194 ? 10.684 6.694 -6.260 1.00 97.69 194 TYR A CA 1
ATOM 1521 C C . TYR A 1 194 ? 11.031 5.423 -5.495 1.00 97.69 194 TYR A C 1
ATOM 1523 O O . TYR A 1 194 ? 10.513 5.143 -4.409 1.00 97.69 194 TYR A O 1
ATOM 1531 N N . THR A 1 195 ? 12.002 4.695 -6.032 1.00 97.00 195 THR A N 1
ATOM 1532 C CA . THR A 1 195 ? 12.622 3.532 -5.402 1.00 97.00 195 THR A CA 1
ATOM 1533 C C . THR A 1 195 ? 14.125 3.738 -5.249 1.00 97.00 195 THR A C 1
ATOM 1535 O O . THR A 1 195 ? 14.698 4.678 -5.810 1.00 97.00 195 THR A O 1
ATOM 1538 N N . ILE A 1 196 ? 14.769 2.898 -4.438 1.00 95.50 196 ILE A N 1
ATOM 1539 C CA . ILE A 1 196 ? 16.222 2.960 -4.276 1.00 95.50 196 ILE A CA 1
ATOM 1540 C C . ILE A 1 196 ? 16.930 2.497 -5.552 1.00 95.50 196 ILE A C 1
ATOM 1542 O O . ILE A 1 196 ? 16.550 1.489 -6.148 1.00 95.50 196 ILE A O 1
ATOM 1546 N N . SER A 1 197 ? 17.989 3.203 -5.935 1.00 93.88 197 SER A N 1
ATOM 1547 C CA . SER A 1 197 ? 18.780 2.858 -7.122 1.00 93.88 197 SER A CA 1
ATOM 1548 C C . SER A 1 197 ? 19.650 1.622 -6.900 1.00 93.88 197 SER A C 1
ATOM 1550 O O . SER A 1 197 ? 19.842 0.824 -7.815 1.00 93.88 197 SER A O 1
ATOM 1552 N N . ASP A 1 198 ? 20.137 1.419 -5.673 1.00 91.62 198 ASP A N 1
ATOM 1553 C CA . ASP A 1 198 ? 20.960 0.268 -5.309 1.00 91.62 198 ASP A CA 1
ATOM 1554 C C . ASP A 1 198 ? 20.833 -0.105 -3.822 1.00 91.62 198 ASP A C 1
ATOM 1556 O O . ASP A 1 198 ? 20.347 0.674 -2.998 1.00 91.62 198 ASP A O 1
ATOM 1560 N N . ASN A 1 199 ? 21.262 -1.316 -3.466 1.00 89.44 199 ASN A N 1
ATOM 1561 C CA . ASN A 1 199 ? 21.192 -1.845 -2.101 1.00 89.44 199 ASN A CA 1
ATOM 1562 C C . ASN A 1 199 ? 22.234 -1.264 -1.121 1.00 89.44 199 ASN A C 1
ATOM 1564 O O . ASN A 1 199 ? 22.076 -1.480 0.083 1.00 89.44 199 ASN A O 1
ATOM 1568 N N . MET A 1 200 ? 23.259 -0.549 -1.595 1.00 88.44 200 MET A N 1
ATOM 1569 C CA . MET A 1 200 ? 24.393 -0.073 -0.792 1.00 88.44 200 MET A CA 1
ATOM 1570 C C . MET A 1 200 ? 24.211 1.379 -0.335 1.00 88.44 200 MET A C 1
ATOM 1572 O O . MET A 1 200 ? 24.159 1.653 0.861 1.00 88.44 200 MET A O 1
ATOM 1576 N N . ILE A 1 201 ? 24.091 2.309 -1.283 1.00 91.25 201 ILE A N 1
ATOM 1577 C CA . ILE A 1 201 ? 23.851 3.739 -1.055 1.00 91.25 201 ILE A CA 1
ATOM 1578 C C . ILE A 1 201 ? 22.378 3.969 -0.718 1.00 91.25 201 ILE A C 1
ATOM 1580 O O . ILE A 1 201 ? 22.053 4.853 0.075 1.00 91.25 201 ILE A O 1
ATOM 1584 N N . ARG A 1 202 ? 21.476 3.167 -1.303 1.00 91.75 202 ARG A N 1
ATOM 1585 C CA . ARG A 1 202 ? 20.026 3.214 -1.045 1.00 91.75 202 ARG A CA 1
ATOM 1586 C C . ARG A 1 202 ? 19.391 4.585 -1.308 1.00 91.75 202 ARG A C 1
ATOM 1588 O O . ARG A 1 202 ? 18.359 4.922 -0.728 1.00 91.75 202 ARG A O 1
ATOM 1595 N N . ARG A 1 203 ? 19.987 5.383 -2.199 1.00 94.50 203 ARG A N 1
ATOM 1596 C CA . ARG A 1 203 ? 19.431 6.676 -2.616 1.00 94.50 203 ARG A CA 1
ATOM 1597 C C . ARG A 1 203 ? 18.168 6.435 -3.437 1.00 94.50 203 ARG A C 1
ATOM 1599 O O . ARG A 1 203 ? 18.196 5.667 -4.393 1.00 94.50 203 ARG A O 1
ATOM 1606 N N . LYS A 1 204 ? 17.074 7.119 -3.096 1.00 95.25 204 LYS A N 1
ATOM 1607 C CA . LYS A 1 204 ? 15.828 7.110 -3.877 1.00 95.25 204 LYS A CA 1
ATOM 1608 C C . LYS A 1 204 ? 15.938 8.030 -5.095 1.00 95.25 204 LYS A C 1
ATOM 1610 O O . LYS A 1 204 ? 15.385 9.128 -5.067 1.00 95.25 204 LYS A O 1
ATOM 1615 N N . ALA A 1 205 ? 16.708 7.614 -6.101 1.00 96.19 205 ALA A N 1
ATOM 1616 C CA . ALA A 1 205 ? 16.963 8.368 -7.334 1.00 96.19 205 ALA A CA 1
ATOM 1617 C C . ALA A 1 205 ? 16.480 7.649 -8.606 1.00 96.19 205 ALA A C 1
ATOM 1619 O O . ALA A 1 205 ? 16.813 8.066 -9.709 1.00 96.19 205 ALA A O 1
ATOM 1620 N N . THR A 1 206 ? 15.683 6.592 -8.460 1.00 97.56 206 THR A N 1
ATOM 1621 C CA . THR A 1 206 ? 15.089 5.858 -9.580 1.00 97.56 206 THR A CA 1
ATOM 1622 C C . THR A 1 206 ? 13.582 6.074 -9.567 1.00 97.56 206 THR A C 1
ATOM 1624 O O . THR A 1 206 ? 12.935 5.828 -8.544 1.00 97.56 206 THR A O 1
ATOM 1627 N N . SER A 1 207 ? 13.032 6.548 -10.684 1.00 98.44 207 SER A N 1
ATOM 1628 C CA . SER A 1 207 ? 11.588 6.632 -10.903 1.00 98.44 207 SER A CA 1
ATOM 1629 C C . SER A 1 207 ? 11.012 5.231 -11.066 1.00 98.44 207 SER A C 1
ATOM 1631 O O . SER A 1 207 ? 11.606 4.398 -11.743 1.00 98.44 207 SER A O 1
ATOM 1633 N N . LEU A 1 208 ? 9.854 4.975 -10.466 1.00 98.38 208 LEU A N 1
ATOM 1634 C CA . LEU A 1 208 ? 9.080 3.749 -10.632 1.00 98.38 208 LEU A CA 1
ATOM 1635 C C . LEU A 1 208 ? 7.655 4.109 -11.048 1.00 98.38 208 LEU A C 1
ATOM 1637 O O . LEU A 1 208 ? 7.000 4.926 -10.397 1.00 98.38 208 LEU A O 1
ATOM 1641 N N . ILE A 1 209 ? 7.175 3.441 -12.088 1.00 98.06 209 ILE A N 1
ATOM 1642 C CA . ILE A 1 209 ? 5.796 3.469 -12.559 1.00 98.06 209 ILE A CA 1
ATOM 1643 C C . ILE A 1 209 ? 5.220 2.063 -12.432 1.00 98.06 209 ILE A C 1
ATOM 1645 O O . ILE A 1 209 ? 5.828 1.082 -12.863 1.00 98.06 209 ILE A O 1
ATOM 1649 N N . ILE A 1 210 ? 4.040 1.984 -11.824 1.00 97.62 210 ILE A N 1
ATOM 1650 C CA . ILE A 1 210 ? 3.252 0.763 -11.692 1.00 97.62 210 ILE A CA 1
ATOM 1651 C C . ILE A 1 210 ? 2.024 0.928 -12.573 1.00 97.62 210 ILE A C 1
ATOM 1653 O O . ILE A 1 210 ? 1.220 1.843 -12.365 1.00 97.62 210 ILE A O 1
ATOM 1657 N N . SER A 1 211 ? 1.889 0.032 -13.539 1.00 96.62 211 SER A N 1
ATOM 1658 C CA . SER A 1 211 ? 0.845 0.064 -14.555 1.00 96.62 211 SER A CA 1
ATOM 1659 C C . SER A 1 211 ? 0.095 -1.256 -14.563 1.00 96.62 211 SER A C 1
ATOM 1661 O O . SER A 1 211 ? 0.691 -2.317 -14.714 1.00 96.62 211 SER A O 1
ATOM 1663 N N . ASP A 1 212 ? -1.217 -1.207 -14.375 1.00 94.12 212 ASP A N 1
ATOM 1664 C CA . ASP A 1 212 ? -2.090 -2.372 -14.467 1.00 94.12 212 ASP A CA 1
ATOM 1665 C C . ASP A 1 212 ? -3.512 -1.959 -14.880 1.00 94.12 212 ASP A C 1
ATOM 1667 O O . ASP A 1 212 ? -3.828 -0.774 -15.006 1.00 94.12 212 ASP A O 1
ATOM 1671 N N . GLY A 1 213 ? -4.399 -2.940 -15.071 1.00 86.94 213 GLY A N 1
ATOM 1672 C CA . GLY A 1 213 ? -5.823 -2.698 -15.339 1.00 86.94 213 GLY A CA 1
ATOM 1673 C C . GLY A 1 213 ? -6.602 -2.068 -14.171 1.00 86.94 213 GLY A C 1
ATOM 1674 O O . GLY A 1 213 ? -7.822 -1.979 -14.251 1.00 86.94 213 GLY A O 1
ATOM 1675 N N . ARG A 1 214 ? -5.916 -1.670 -13.090 1.00 84.38 214 ARG A N 1
ATOM 1676 C CA . ARG A 1 214 ? -6.447 -1.054 -11.865 1.00 84.38 214 ARG A CA 1
ATOM 1677 C C . ARG A 1 214 ? -5.857 0.351 -11.678 1.00 84.38 214 ARG A C 1
ATOM 1679 O O . ARG A 1 214 ? -5.589 0.785 -10.554 1.00 84.38 214 ARG A O 1
ATOM 1686 N N . ALA A 1 215 ? -5.647 1.076 -12.775 1.00 80.81 215 ALA A N 1
ATOM 1687 C CA . ALA A 1 215 ? -5.395 2.507 -12.694 1.00 80.81 215 ALA A CA 1
ATOM 1688 C C . ALA A 1 215 ? -6.693 3.254 -12.400 1.00 80.81 215 ALA A C 1
ATOM 1690 O O . ALA A 1 215 ? -7.732 3.000 -13.017 1.00 80.81 215 ALA A O 1
ATOM 1691 N N . VAL A 1 216 ? -6.629 4.190 -11.456 1.00 77.25 216 VAL A N 1
ATOM 1692 C CA . VAL A 1 216 ? -7.757 5.066 -11.143 1.00 77.25 216 VAL A CA 1
ATOM 1693 C C . VAL A 1 216 ? -7.944 6.031 -12.321 1.00 77.25 216 VAL A C 1
ATOM 1695 O O . VAL A 1 216 ? -6.989 6.721 -12.687 1.00 77.25 216 VAL A O 1
ATOM 1698 N N . PRO A 1 217 ? -9.135 6.091 -12.943 1.00 68.12 217 PRO A N 1
ATOM 1699 C CA . PRO A 1 217 ? -9.428 7.080 -13.976 1.00 68.12 217 PRO A CA 1
ATOM 1700 C C . PRO A 1 217 ? -9.142 8.514 -13.504 1.00 68.12 217 PRO A C 1
ATOM 1702 O O . PRO A 1 217 ? -9.483 8.866 -12.378 1.00 68.12 217 PRO A O 1
ATOM 1705 N N . GLU A 1 218 ? -8.605 9.371 -14.383 1.00 63.31 218 GLU A N 1
ATOM 1706 C CA . GLU A 1 218 ? -8.351 10.798 -14.078 1.00 63.31 218 GLU A CA 1
ATOM 1707 C C . GLU A 1 218 ? -9.621 11.548 -13.640 1.00 63.31 218 GLU A C 1
ATOM 1709 O O . GLU A 1 218 ? -9.559 12.516 -12.888 1.00 63.31 218 GLU A O 1
ATOM 1714 N N . ALA A 1 219 ? -10.784 11.070 -14.087 1.00 53.41 219 ALA A N 1
ATOM 1715 C CA . ALA A 1 219 ? -12.095 11.506 -13.639 1.00 53.41 219 ALA A CA 1
ATOM 1716 C C . ALA A 1 219 ? -12.757 10.404 -12.801 1.00 53.41 219 ALA A C 1
ATOM 1718 O O . ALA A 1 219 ? -13.781 9.844 -13.195 1.00 53.41 219 ALA A O 1
ATOM 1719 N N . PHE A 1 220 ? -12.192 10.081 -11.635 1.00 56.22 220 PHE A N 1
ATOM 1720 C CA . PHE A 1 220 ? -13.025 9.532 -10.570 1.00 56.22 220 PHE A CA 1
ATOM 1721 C C . PHE A 1 220 ? -13.981 10.657 -10.169 1.00 56.22 220 PHE A C 1
ATOM 1723 O O . PHE A 1 220 ? -13.576 11.651 -9.570 1.00 56.22 220 PHE A O 1
ATOM 1730 N N . GLY A 1 221 ? -15.214 10.580 -10.679 1.00 50.00 221 GLY A N 1
ATOM 1731 C CA . GLY A 1 221 ? -16.234 11.611 -10.501 1.00 50.00 221 GLY A CA 1
ATOM 1732 C C . GLY A 1 221 ? -16.547 11.880 -9.021 1.00 50.00 221 GLY A C 1
ATOM 1733 O O . GLY A 1 221 ? -15.998 11.218 -8.140 1.00 50.00 221 GLY A O 1
ATOM 1734 N N . PRO A 1 222 ? -17.439 12.845 -8.717 1.00 52.03 222 PRO A N 1
ATOM 1735 C CA . PRO A 1 222 ? -17.907 13.039 -7.344 1.00 52.03 222 PRO A CA 1
ATOM 1736 C C . PRO A 1 222 ? -18.383 11.707 -6.750 1.00 52.03 222 PRO A C 1
ATOM 1738 O O . PRO A 1 222 ? -18.883 10.862 -7.497 1.00 52.03 222 PRO A O 1
ATOM 1741 N N . GLU A 1 223 ? -18.206 11.542 -5.432 1.00 56.75 223 GLU A N 1
ATOM 1742 C CA . GLU A 1 223 ? -18.493 10.292 -4.715 1.00 56.75 223 GLU A CA 1
ATOM 1743 C C . GLU A 1 223 ? -19.790 9.634 -5.219 1.00 56.75 223 GLU A C 1
ATOM 1745 O O . GLU A 1 223 ? -20.815 10.323 -5.329 1.00 56.75 223 GLU A O 1
ATOM 1750 N N . PRO A 1 224 ? -19.771 8.333 -5.560 1.00 53.31 224 PRO A N 1
ATOM 1751 C CA . PRO A 1 224 ? -20.925 7.663 -6.127 1.00 53.31 224 PRO A CA 1
ATOM 1752 C C . PRO A 1 224 ? -22.148 7.816 -5.218 1.00 53.31 224 PRO A C 1
ATOM 1754 O O . PRO A 1 224 ? -22.131 7.613 -4.000 1.00 53.31 224 PRO A O 1
ATOM 1757 N N . VAL A 1 225 ? -23.243 8.215 -5.857 1.00 51.56 225 VAL A N 1
ATOM 1758 C CA . VAL A 1 225 ? -24.536 8.444 -5.224 1.00 51.56 225 VAL A CA 1
ATOM 1759 C C . VAL A 1 225 ? -25.258 7.100 -5.144 1.00 51.56 225 VAL A C 1
ATOM 1761 O O . VAL A 1 225 ? -25.705 6.590 -6.168 1.00 51.56 225 VAL A O 1
ATOM 1764 N N . GLY A 1 226 ? -25.391 6.530 -3.942 1.00 55.50 226 GLY A N 1
ATOM 1765 C CA . GLY A 1 226 ? -26.305 5.403 -3.697 1.00 55.50 226 GLY A CA 1
ATOM 1766 C C . GLY A 1 226 ? -25.745 4.176 -2.974 1.00 55.50 226 GLY A C 1
ATOM 1767 O O . GLY A 1 226 ? -26.517 3.250 -2.746 1.00 55.50 226 GLY A O 1
ATOM 1768 N N . GLN A 1 227 ? -24.466 4.153 -2.590 1.00 67.19 227 GLN A N 1
ATOM 1769 C CA . GLN A 1 227 ? -23.892 3.076 -1.772 1.00 67.19 227 GLN A CA 1
ATOM 1770 C C . GLN A 1 227 ? -23.868 3.473 -0.288 1.00 67.19 227 GLN A C 1
ATOM 1772 O O . GLN A 1 227 ? -23.717 4.652 0.046 1.00 67.19 227 GLN A O 1
ATOM 1777 N N . GLU A 1 228 ? -24.071 2.513 0.619 1.00 86.81 228 GLU A N 1
ATOM 1778 C CA . GLU A 1 228 ? -23.978 2.794 2.053 1.00 86.81 228 GLU A CA 1
ATOM 1779 C C . GLU A 1 228 ? -22.536 3.134 2.444 1.00 86.81 228 GLU A C 1
ATOM 1781 O O . GLU A 1 228 ? -21.584 2.504 1.985 1.00 86.81 228 GLU A O 1
ATOM 1786 N N . ARG A 1 229 ? -22.373 4.127 3.324 1.00 93.50 229 ARG A N 1
ATOM 1787 C CA . ARG A 1 229 ? -21.055 4.567 3.794 1.00 93.50 229 ARG A CA 1
ATOM 1788 C C . ARG A 1 229 ? -20.285 3.410 4.437 1.00 93.50 229 ARG A C 1
ATOM 1790 O O . ARG A 1 229 ? -20.894 2.609 5.157 1.00 93.50 229 ARG A O 1
ATOM 1797 N N . PRO A 1 230 ? -18.951 3.358 4.309 1.00 97.12 230 PRO A N 1
ATOM 1798 C CA . PRO A 1 230 ? -18.144 2.505 5.171 1.00 97.12 230 PRO A CA 1
ATOM 1799 C C . PRO A 1 230 ? -18.398 2.826 6.651 1.00 97.12 230 PRO A C 1
ATOM 1801 O O . PRO A 1 230 ? -18.790 3.946 6.986 1.00 97.12 230 PRO A O 1
ATOM 1804 N N . VAL A 1 231 ? -18.143 1.874 7.546 1.00 98.50 231 VAL A N 1
ATOM 1805 C CA . VAL A 1 231 ? -18.211 2.072 8.999 1.00 98.50 231 VAL A CA 1
ATOM 1806 C C . VAL A 1 231 ? -16.866 1.770 9.654 1.00 98.50 231 VAL A C 1
ATOM 1808 O O . VAL A 1 231 ? -16.250 0.737 9.410 1.00 98.50 231 VAL A O 1
ATOM 1811 N N . ALA A 1 232 ? -16.400 2.671 10.511 1.00 98.69 232 ALA A N 1
ATOM 1812 C CA . ALA A 1 232 ? -15.237 2.475 11.361 1.00 98.69 232 ALA A CA 1
ATOM 1813 C C . ALA A 1 232 ? -15.672 2.073 12.772 1.00 98.69 232 ALA A C 1
ATOM 1815 O O . ALA A 1 232 ? -16.392 2.816 13.441 1.00 98.69 232 ALA A O 1
ATOM 1816 N N . ILE A 1 233 ? -15.198 0.918 13.237 1.00 98.81 233 ILE A N 1
ATOM 1817 C CA . ILE A 1 233 ? -15.418 0.430 14.598 1.00 98.81 233 ILE A CA 1
ATOM 1818 C C . ILE A 1 233 ? -14.178 0.756 15.436 1.00 98.81 233 ILE A C 1
ATOM 1820 O O . ILE A 1 233 ? -13.138 0.093 15.330 1.00 98.81 233 ILE A O 1
ATOM 1824 N N . ILE A 1 234 ? -14.295 1.789 16.272 1.00 98.75 234 ILE A N 1
ATOM 1825 C CA . ILE A 1 234 ? -13.194 2.351 17.063 1.00 98.75 234 ILE A CA 1
ATOM 1826 C C . ILE A 1 234 ? -13.410 1.992 18.530 1.00 98.75 234 ILE A C 1
ATOM 1828 O O . ILE A 1 234 ? -14.426 2.364 19.109 1.00 98.75 234 ILE A O 1
ATOM 1832 N N . ALA A 1 235 ? -12.440 1.306 19.136 1.00 98.12 235 ALA A N 1
ATOM 1833 C CA . ALA A 1 235 ? -12.404 1.120 20.587 1.00 98.12 235 ALA A CA 1
ATOM 1834 C C . ALA A 1 235 ? -11.351 2.046 21.192 1.00 98.12 235 ALA A C 1
ATOM 1836 O O . ALA A 1 235 ? -10.261 2.155 20.634 1.00 98.12 235 ALA A O 1
ATOM 1837 N N . ALA A 1 236 ? -11.676 2.688 22.313 1.00 97.88 236 ALA A N 1
ATOM 1838 C CA . ALA A 1 236 ? -10.785 3.620 22.993 1.00 97.88 236 ALA A CA 1
ATOM 1839 C C . ALA A 1 236 ? -10.723 3.365 24.501 1.00 97.88 236 ALA A C 1
ATOM 1841 O O . ALA A 1 236 ? -11.697 2.918 25.113 1.00 97.88 236 ALA A O 1
ATOM 1842 N N . TYR A 1 237 ? -9.574 3.698 25.084 1.00 97.25 237 TYR A N 1
ATOM 1843 C CA . TYR A 1 237 ? -9.381 3.813 26.523 1.00 97.25 237 TYR A CA 1
ATOM 1844 C C . TYR A 1 237 ? -8.317 4.876 26.799 1.00 97.25 237 TYR A C 1
ATOM 1846 O O . TYR A 1 237 ? -7.159 4.676 26.438 1.00 97.25 237 TYR A O 1
ATOM 1854 N N . ASN A 1 238 ? -8.706 5.968 27.454 1.00 96.81 238 ASN A N 1
ATOM 1855 C CA . ASN A 1 238 ? -7.815 7.065 27.844 1.00 96.81 238 ASN A CA 1
ATOM 1856 C C . ASN A 1 238 ? -7.009 7.681 26.674 1.00 96.81 238 ASN A C 1
ATOM 1858 O O . ASN A 1 238 ? -5.780 7.759 26.717 1.00 96.81 238 ASN A O 1
ATOM 1862 N N . ASP A 1 239 ? -7.698 8.087 25.605 1.00 96.12 239 ASP A N 1
ATOM 1863 C CA . ASP A 1 239 ? -7.108 8.717 24.414 1.00 96.12 239 ASP A CA 1
ATOM 1864 C C . ASP A 1 239 ? -7.770 10.081 24.116 1.00 96.12 239 ASP A C 1
ATOM 1866 O O . ASP A 1 239 ? -8.019 10.434 22.955 1.00 96.12 239 ASP A O 1
ATOM 1870 N N . GLU A 1 240 ? -8.073 10.871 25.156 1.00 94.94 240 GLU A N 1
ATOM 1871 C CA . GLU A 1 240 ? -8.739 12.178 25.023 1.00 94.94 240 GLU A CA 1
ATOM 1872 C C . GLU A 1 240 ? -7.991 13.140 24.085 1.00 94.94 240 GLU A C 1
ATOM 1874 O O . GLU A 1 240 ? -8.605 13.954 23.391 1.00 94.94 240 GLU A O 1
ATOM 1879 N N . ASP A 1 241 ? -6.665 13.001 24.011 1.00 93.25 241 ASP A N 1
ATOM 1880 C CA . ASP A 1 241 ? -5.778 13.854 23.229 1.00 93.25 241 ASP A CA 1
ATOM 1881 C C . ASP A 1 241 ? -5.910 13.635 21.714 1.00 93.25 241 ASP A C 1
ATOM 1883 O O . ASP A 1 241 ? -5.666 14.562 20.936 1.00 93.25 241 ASP A O 1
ATOM 1887 N N . VAL A 1 242 ? -6.314 12.438 21.275 1.00 95.31 242 VAL A N 1
ATOM 1888 C CA . VAL A 1 242 ? -6.356 12.069 19.847 1.00 95.31 242 VAL A CA 1
ATOM 1889 C C . VAL A 1 242 ? -7.744 11.689 19.339 1.00 95.31 242 VAL A C 1
ATOM 1891 O O . VAL A 1 242 ? -8.031 11.912 18.157 1.00 95.31 242 VAL A O 1
ATOM 1894 N N . ILE A 1 243 ? -8.634 11.182 20.202 1.00 96.56 243 ILE A N 1
ATOM 1895 C CA . ILE A 1 243 ? -9.893 10.553 19.776 1.00 96.56 243 ILE A CA 1
ATOM 1896 C C . ILE A 1 243 ? -10.773 11.481 18.938 1.00 96.56 243 ILE A C 1
ATOM 1898 O O . ILE A 1 243 ? -11.386 11.050 17.957 1.00 96.56 243 ILE A O 1
ATOM 1902 N N . TYR A 1 244 ? -10.800 12.774 19.276 1.00 95.00 244 TYR A N 1
ATOM 1903 C CA . TYR A 1 244 ? -11.573 13.754 18.524 1.00 95.00 244 TYR A CA 1
ATOM 1904 C C . TYR A 1 244 ? -11.073 13.875 17.084 1.00 95.00 244 TYR A C 1
ATOM 1906 O O . TYR A 1 244 ? -11.869 13.804 16.148 1.00 95.00 244 TYR A O 1
ATOM 1914 N N . GLN A 1 245 ? -9.760 14.009 16.886 1.00 94.88 245 GLN A N 1
ATOM 1915 C CA . GLN A 1 245 ? -9.178 14.156 15.552 1.00 94.88 245 GLN A CA 1
ATOM 1916 C C . GLN A 1 245 ? -9.343 12.888 14.715 1.00 94.88 245 GLN A C 1
ATOM 1918 O O . GLN A 1 245 ? -9.679 12.982 13.534 1.00 94.88 245 GLN A O 1
ATOM 1923 N N . VAL A 1 246 ? -9.172 11.717 15.333 1.00 96.56 246 VAL A N 1
ATOM 1924 C CA . VAL A 1 246 ? -9.373 10.420 14.675 1.00 96.56 246 VAL A CA 1
ATOM 1925 C C . VAL A 1 246 ? -10.820 10.278 14.196 1.00 96.56 246 VAL A C 1
ATOM 1927 O O . VAL A 1 246 ? -11.052 9.994 13.024 1.00 96.56 246 VAL A O 1
ATOM 1930 N N . CYS A 1 247 ? -11.810 10.584 15.038 1.00 97.50 247 CYS A N 1
ATOM 1931 C CA . CYS A 1 247 ? -13.216 10.555 14.627 1.00 97.50 247 CYS A CA 1
ATOM 1932 C C . CYS A 1 247 ? -13.524 11.571 13.511 1.00 97.50 247 CYS A C 1
ATOM 1934 O O . CYS A 1 247 ? -14.219 11.247 12.547 1.00 97.50 247 CYS A O 1
ATOM 1936 N N . GLN A 1 248 ? -12.989 12.795 13.605 1.00 95.56 248 GLN A N 1
ATOM 1937 C CA . GLN A 1 248 ? -13.179 13.827 12.578 1.00 95.56 248 GLN A CA 1
ATOM 1938 C C . GLN A 1 248 ? -12.585 13.419 11.226 1.00 95.56 248 GLN A C 1
ATOM 1940 O O . GLN A 1 248 ? -13.170 13.744 10.194 1.00 95.56 248 GLN A O 1
ATOM 1945 N N . HIS A 1 249 ? -11.452 12.709 11.210 1.00 95.50 249 HIS A N 1
ATOM 1946 C CA . HIS A 1 249 ? -10.846 12.190 9.982 1.00 95.50 249 HIS A CA 1
ATOM 1947 C C . HIS A 1 249 ? -11.811 11.284 9.211 1.00 95.50 249 HIS A C 1
ATOM 1949 O O . HIS A 1 249 ? -12.071 11.524 8.032 1.00 95.50 249 HIS A O 1
ATOM 1955 N N . TYR A 1 250 ? -12.385 10.284 9.882 1.00 97.56 250 TYR A N 1
ATOM 1956 C CA . TYR A 1 250 ? -13.313 9.342 9.252 1.00 97.56 250 TYR A CA 1
ATOM 1957 C C . TYR A 1 250 ? -14.616 10.025 8.823 1.00 97.56 250 TYR A C 1
ATOM 1959 O O . TYR A 1 250 ? -15.064 9.829 7.696 1.00 97.56 250 TYR A O 1
ATOM 1967 N N . ILE A 1 251 ? -15.166 10.927 9.645 1.00 96.56 251 ILE A N 1
ATOM 1968 C CA . ILE A 1 251 ? -16.375 11.681 9.281 1.00 96.56 251 ILE A CA 1
ATOM 1969 C C . ILE A 1 251 ? -16.154 12.514 8.008 1.00 96.56 251 ILE A C 1
ATOM 1971 O O . ILE A 1 251 ? -17.020 12.510 7.127 1.00 96.56 251 ILE A O 1
ATOM 1975 N N . LYS A 1 252 ? -14.997 13.187 7.893 1.00 94.06 252 LYS A N 1
ATOM 1976 C CA . LYS A 1 252 ? -14.600 13.978 6.712 1.00 94.06 252 LYS A CA 1
ATOM 1977 C C . LYS A 1 252 ? -14.369 13.131 5.459 1.00 94.06 252 LYS A C 1
ATOM 1979 O O . LYS A 1 252 ? -14.541 13.649 4.365 1.00 94.06 252 LYS A O 1
ATOM 1984 N N . ASN A 1 253 ? -14.008 11.860 5.620 1.00 93.25 253 ASN A N 1
ATOM 1985 C CA . ASN A 1 253 ? -13.861 10.887 4.532 1.00 93.25 253 ASN A CA 1
ATOM 1986 C C . ASN A 1 253 ? -15.150 10.085 4.279 1.00 93.25 253 ASN A C 1
ATOM 1988 O O . ASN A 1 253 ? -15.096 8.983 3.746 1.00 93.25 253 ASN A O 1
ATOM 1992 N N . ASP A 1 254 ? -16.289 10.622 4.720 1.00 93.75 254 ASP A N 1
ATOM 1993 C CA . ASP A 1 254 ? -17.621 10.032 4.596 1.00 93.75 254 ASP A CA 1
ATOM 1994 C C . ASP A 1 254 ? -17.756 8.586 5.120 1.00 93.75 254 ASP A C 1
ATOM 1996 O O . ASP A 1 254 ? -18.520 7.776 4.605 1.00 93.75 254 ASP A O 1
ATOM 2000 N N . VAL A 1 255 ? -17.034 8.280 6.201 1.00 97.06 255 VAL A N 1
ATOM 2001 C CA . VAL A 1 255 ? -17.112 7.016 6.947 1.00 97.06 255 VAL A CA 1
ATOM 2002 C C . VAL A 1 255 ? -17.955 7.220 8.211 1.00 97.06 255 VAL A C 1
ATOM 2004 O O . VAL A 1 255 ? -17.767 8.198 8.942 1.00 97.06 255 VAL A O 1
ATOM 2007 N N . ASP A 1 256 ? -18.922 6.340 8.456 1.00 98.31 256 ASP A N 1
ATOM 2008 C CA . ASP A 1 256 ? -19.721 6.317 9.687 1.00 98.31 256 ASP A CA 1
ATOM 2009 C C . ASP A 1 256 ? -18.915 5.717 10.848 1.00 98.31 256 ASP A C 1
ATOM 2011 O O . ASP A 1 256 ? -17.950 4.986 10.642 1.00 98.31 256 ASP A O 1
ATOM 2015 N N . LEU A 1 257 ? -19.300 6.009 12.088 1.00 98.81 257 LEU A N 1
ATOM 2016 C CA . LEU A 1 257 ? -18.578 5.576 13.282 1.00 98.81 257 LEU A CA 1
ATOM 2017 C C . LEU A 1 257 ? -19.437 4.669 14.159 1.00 98.81 257 LEU A C 1
ATOM 2019 O O . LEU A 1 257 ? -20.578 4.996 14.483 1.00 98.81 257 LEU A O 1
ATOM 2023 N N . HIS A 1 258 ? -18.844 3.581 14.637 1.00 98.81 258 HIS A N 1
ATOM 2024 C CA . HIS A 1 258 ? -19.308 2.861 15.813 1.00 98.81 258 HIS A CA 1
ATOM 2025 C C . HIS A 1 258 ? -18.212 2.919 16.877 1.00 98.81 258 HIS A C 1
ATOM 2027 O O . HIS A 1 258 ? -17.141 2.333 16.733 1.00 98.81 258 HIS A O 1
ATOM 2033 N N . LEU A 1 259 ? -18.470 3.682 17.932 1.00 98.88 259 LEU A N 1
ATOM 2034 C CA . LEU A 1 259 ? -17.512 3.976 18.986 1.00 98.88 259 LEU A CA 1
ATOM 2035 C C . LEU A 1 259 ? -17.771 3.089 20.203 1.00 98.88 259 LEU A C 1
ATOM 2037 O O . LEU A 1 259 ? -18.903 2.984 20.671 1.00 98.88 259 LEU A O 1
ATOM 2041 N N . ILE A 1 260 ? -16.705 2.503 20.735 1.00 98.75 260 ILE A N 1
ATOM 2042 C CA . ILE A 1 260 ? -16.705 1.717 21.965 1.00 98.75 260 ILE A CA 1
ATOM 2043 C C . ILE A 1 260 ? -15.761 2.406 22.950 1.00 98.75 260 ILE A C 1
ATOM 2045 O O . ILE A 1 260 ? -14.552 2.468 22.728 1.00 98.75 260 ILE A O 1
ATOM 2049 N N . ASP A 1 261 ? -16.301 2.911 24.052 1.00 98.56 261 ASP A N 1
ATOM 2050 C CA . ASP A 1 261 ? -15.496 3.368 25.183 1.00 98.56 261 ASP A CA 1
ATOM 2051 C C . ASP A 1 261 ? -15.298 2.203 26.160 1.00 98.56 261 ASP A C 1
ATOM 2053 O O . ASP A 1 261 ? -16.266 1.686 26.725 1.00 98.56 261 ASP A O 1
ATOM 2057 N N . ASN A 1 262 ? -14.049 1.796 26.398 1.00 97.81 262 ASN A N 1
ATOM 2058 C CA . ASN A 1 262 ? -13.723 0.760 27.382 1.00 97.81 262 ASN A CA 1
ATOM 2059 C C . ASN A 1 262 ? -13.633 1.340 28.803 1.00 97.81 262 ASN A C 1
ATOM 2061 O O . ASN A 1 262 ? -12.708 1.045 29.555 1.00 97.81 262 ASN A O 1
ATOM 2065 N N . TRP A 1 263 ? -14.615 2.175 29.153 1.00 97.50 263 TRP A N 1
ATOM 2066 C CA . TRP A 1 263 ? -14.715 2.870 30.433 1.00 97.50 263 TRP A CA 1
ATOM 2067 C C . TRP A 1 263 ? -13.528 3.791 30.736 1.00 97.50 263 TRP A C 1
ATOM 2069 O O . TRP A 1 263 ? -12.929 3.686 31.803 1.00 97.50 263 TRP A O 1
ATOM 2079 N N . SER A 1 264 ? -13.212 4.713 29.820 1.00 97.69 264 SER A N 1
ATOM 2080 C CA . SER A 1 264 ? -12.142 5.698 30.037 1.00 97.69 264 SER A CA 1
ATOM 2081 C C . SER A 1 264 ? -12.352 6.514 31.321 1.00 97.69 264 SER A C 1
ATOM 2083 O O . SER A 1 264 ? -13.485 6.868 31.676 1.00 97.69 264 SER A O 1
ATOM 2085 N N . GLU A 1 265 ? -11.242 6.814 31.995 1.00 96.06 265 GLU A N 1
ATOM 2086 C CA . GLU A 1 265 ? -11.155 7.640 33.209 1.00 96.06 265 GLU A CA 1
ATOM 2087 C C . GLU A 1 265 ? -10.944 9.133 32.896 1.00 96.06 265 GLU A C 1
ATOM 2089 O O . GLU A 1 265 ? -11.071 9.971 33.789 1.00 96.06 265 GLU A O 1
ATOM 2094 N N . ASP A 1 266 ? -10.612 9.456 31.647 1.00 96.38 266 ASP A N 1
ATOM 2095 C CA . ASP A 1 266 ? -10.383 10.809 31.137 1.00 96.38 266 ASP A CA 1
ATOM 2096 C C . ASP A 1 266 ? -11.586 11.331 30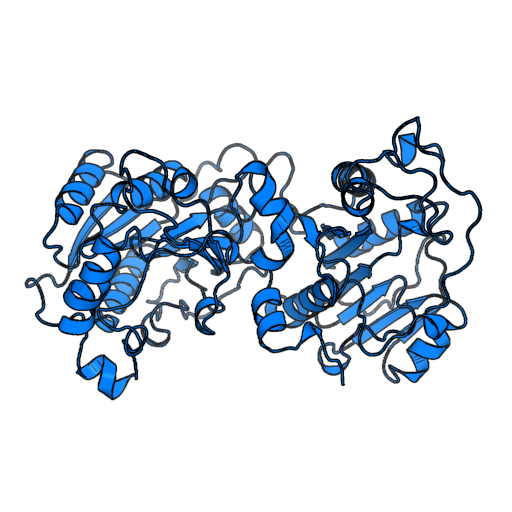.312 1.00 96.38 266 ASP A C 1
ATOM 2098 O O . ASP A 1 266 ? -12.671 10.731 30.300 1.00 96.38 266 ASP A O 1
ATOM 2102 N N . ASP A 1 267 ? -11.426 12.452 29.599 1.00 97.56 267 ASP A N 1
ATOM 2103 C CA . ASP A 1 267 ? -12.515 13.051 28.821 1.00 97.56 267 ASP A CA 1
ATOM 2104 C C . ASP A 1 267 ? -12.833 12.307 27.504 1.00 97.56 267 ASP A C 1
ATOM 2106 O O . ASP A 1 267 ? -13.736 12.729 26.772 1.00 97.56 267 ASP A O 1
ATOM 2110 N N . THR A 1 268 ? -12.199 11.163 27.200 1.00 98.25 268 THR A N 1
ATOM 2111 C CA . THR A 1 268 ? -12.438 10.376 25.968 1.00 98.25 268 THR A CA 1
ATOM 2112 C C . THR A 1 268 ? -13.929 10.136 25.722 1.00 98.25 268 THR A C 1
ATOM 2114 O O . THR A 1 268 ? -14.455 10.462 24.654 1.00 98.25 268 THR A O 1
ATOM 2117 N N . TYR A 1 269 ? -14.662 9.638 26.725 1.00 98.50 269 TYR A N 1
ATOM 2118 C CA . TYR A 1 269 ? -16.099 9.367 26.589 1.00 98.50 269 TYR A CA 1
ATOM 2119 C C . TYR A 1 269 ? -16.934 10.645 26.429 1.00 98.50 269 TYR A C 1
ATOM 2121 O O . TYR A 1 269 ? -17.954 10.664 25.733 1.00 98.50 269 TYR A O 1
ATOM 2129 N N . VAL A 1 270 ? -16.523 11.740 27.074 1.00 98.44 270 VAL A N 1
ATOM 2130 C CA . VAL A 1 270 ? -17.177 13.047 26.925 1.00 98.44 270 VAL A CA 1
ATOM 2131 C C . VAL A 1 270 ? -17.029 13.536 25.484 1.00 98.44 270 VAL A C 1
ATOM 2133 O O . VAL A 1 270 ? -18.025 13.929 24.872 1.00 98.44 270 VAL A O 1
ATOM 2136 N N . LEU A 1 271 ? -15.826 13.436 24.919 1.00 98.06 271 LEU A N 1
ATOM 2137 C CA . LEU A 1 271 ? -15.529 13.804 23.537 1.00 98.06 271 LEU A CA 1
ATOM 2138 C C . LEU A 1 271 ? -16.309 12.939 22.538 1.00 98.06 271 LEU A C 1
ATOM 2140 O O . LEU A 1 271 ? -16.961 13.487 21.646 1.00 98.06 271 LEU A O 1
ATOM 2144 N N . MET A 1 272 ? -16.343 11.616 22.726 1.00 98.56 272 MET A N 1
ATOM 2145 C CA . MET A 1 272 ? -17.143 10.708 21.893 1.00 98.56 272 MET A CA 1
ATOM 2146 C C . MET A 1 272 ? -18.642 11.049 21.928 1.00 98.56 272 MET A C 1
ATOM 2148 O O . MET A 1 272 ? -19.295 11.100 20.883 1.00 98.56 272 MET A O 1
ATOM 2152 N N . ARG A 1 273 ? -19.204 11.361 23.107 1.00 98.62 273 ARG A N 1
ATOM 2153 C CA . ARG A 1 273 ? -20.606 11.809 23.223 1.00 98.62 273 ARG A CA 1
ATOM 2154 C C . ARG A 1 273 ? -20.859 13.133 22.509 1.00 98.62 273 ARG A C 1
ATOM 2156 O O . ARG A 1 273 ? -21.943 13.327 21.959 1.00 98.62 273 ARG A O 1
ATOM 2163 N N . ASN A 1 274 ? -19.900 14.055 22.527 1.00 98.25 274 ASN A N 1
ATOM 2164 C CA . ASN A 1 274 ? -20.024 15.323 21.810 1.00 98.25 274 ASN A CA 1
ATOM 2165 C C . ASN A 1 274 ? -20.034 15.103 20.292 1.00 98.25 274 ASN A C 1
ATOM 2167 O O . ASN A 1 274 ? -20.853 15.709 19.603 1.00 98.25 274 ASN A O 1
ATOM 2171 N N . ILE A 1 275 ? -19.209 14.182 19.787 1.00 98.06 275 ILE A N 1
ATOM 2172 C CA . ILE A 1 275 ? -19.210 13.776 18.374 1.00 98.06 275 ILE A CA 1
ATOM 2173 C C . ILE A 1 275 ? -20.555 13.148 17.987 1.00 98.06 275 ILE A C 1
ATOM 2175 O O . ILE A 1 275 ? -21.140 13.548 16.982 1.00 98.06 275 ILE A O 1
ATOM 2179 N N . LEU A 1 276 ? -21.096 12.242 18.809 1.00 98.50 276 LEU A N 1
ATOM 2180 C CA . LEU A 1 276 ? -22.433 11.674 18.600 1.00 98.50 276 LEU A CA 1
ATOM 2181 C C . LEU A 1 276 ? -23.511 12.763 18.499 1.00 98.50 276 LEU A C 1
ATOM 2183 O O . LEU A 1 276 ? -24.335 12.735 17.590 1.00 98.50 276 LEU A O 1
ATOM 2187 N N . LYS A 1 277 ? -23.501 13.749 19.404 1.00 98.38 277 LYS A N 1
ATOM 2188 C CA . LYS A 1 277 ? -24.455 14.872 19.367 1.00 98.38 277 LYS A CA 1
ATOM 2189 C C . LYS A 1 277 ? -24.302 15.730 18.112 1.00 98.38 277 LYS A C 1
ATOM 2191 O O . LYS A 1 277 ? -25.297 16.251 17.617 1.00 98.38 277 LYS A O 1
ATOM 2196 N N . GLN A 1 278 ? -23.074 15.897 17.625 1.00 98.06 278 GLN A N 1
ATOM 2197 C CA . GLN A 1 278 ? -22.786 16.660 16.414 1.00 98.06 278 GLN A CA 1
ATOM 2198 C C . GLN A 1 278 ? -23.229 15.913 15.144 1.00 98.06 278 GLN A C 1
ATOM 2200 O O . GLN A 1 278 ? -23.658 16.554 14.187 1.00 98.06 278 GLN A O 1
ATOM 2205 N N . TYR A 1 279 ? -23.172 14.576 15.146 1.00 97.75 279 TYR A N 1
ATOM 2206 C CA . TYR A 1 279 ? -23.463 13.728 13.984 1.00 97.75 279 TYR A CA 1
ATOM 2207 C C . TYR A 1 279 ? -24.378 12.528 14.328 1.00 97.75 279 TYR A C 1
ATOM 2209 O O . TYR A 1 279 ? -23.990 11.374 14.126 1.00 97.75 279 TYR A O 1
ATOM 2217 N N . PRO A 1 280 ? -25.620 12.755 14.800 1.00 96.44 280 PRO A N 1
ATOM 2218 C CA . PRO A 1 280 ? -26.471 11.709 15.386 1.00 96.44 280 PRO A CA 1
ATOM 2219 C C . PRO A 1 280 ? -26.909 10.603 14.413 1.00 96.44 280 PRO A C 1
ATOM 2221 O O . PRO A 1 280 ? -27.290 9.525 14.853 1.00 96.44 280 PRO A O 1
ATOM 2224 N N . GLY A 1 281 ? -26.861 10.851 13.099 1.00 95.69 281 GLY A N 1
ATOM 2225 C CA . GLY A 1 281 ? -27.172 9.853 12.065 1.00 95.69 281 GLY A CA 1
ATOM 2226 C C . GLY A 1 281 ? -25.962 9.078 11.537 1.00 95.69 281 GLY A C 1
ATOM 2227 O O . GLY A 1 281 ? -26.139 8.196 10.706 1.00 95.69 281 GLY A O 1
ATOM 2228 N N . ARG A 1 282 ? -24.745 9.423 11.976 1.00 97.06 282 ARG A N 1
ATOM 2229 C CA . ARG A 1 282 ? -23.487 8.843 11.471 1.00 97.06 282 ARG A CA 1
ATOM 2230 C C . ARG A 1 282 ? -22.651 8.169 12.551 1.00 97.06 282 ARG A C 1
ATOM 2232 O O . ARG A 1 282 ? -21.600 7.617 12.250 1.00 97.06 282 ARG A O 1
ATOM 2239 N N . VAL A 1 283 ? -23.072 8.254 13.810 1.00 98.69 283 VAL A N 1
ATOM 2240 C CA . VAL A 1 283 ? -22.288 7.804 14.960 1.00 98.69 283 VAL A CA 1
ATOM 2241 C C . VAL A 1 283 ? -23.170 6.942 15.853 1.00 98.69 283 VAL A C 1
ATOM 2243 O O . VAL A 1 283 ? -24.260 7.356 16.238 1.00 98.69 283 VAL A O 1
ATOM 2246 N N . LYS A 1 284 ? -22.683 5.756 16.210 1.00 98.69 284 LYS A N 1
ATOM 2247 C CA . LYS A 1 284 ? -23.156 4.962 17.349 1.00 98.69 284 LYS A CA 1
ATOM 2248 C C . LYS A 1 284 ? -22.087 4.999 18.439 1.00 98.69 284 LYS A C 1
ATOM 2250 O O . LYS A 1 284 ? -20.901 5.102 18.133 1.00 98.69 284 LYS A O 1
ATOM 2255 N N . LEU A 1 285 ? -22.502 4.951 19.700 1.00 98.75 285 LEU A N 1
ATOM 2256 C CA . LEU A 1 285 ? -21.601 4.970 20.849 1.00 98.75 285 LEU A CA 1
ATOM 2257 C C . LEU A 1 285 ? -22.120 4.025 21.925 1.00 98.75 285 LEU A C 1
ATOM 2259 O O . LEU A 1 285 ? -23.269 4.152 22.349 1.00 98.75 285 LEU A O 1
ATOM 2263 N N . GLU A 1 286 ? -21.248 3.154 22.411 1.00 98.38 286 GLU A N 1
ATOM 2264 C CA . GLU A 1 286 ? -21.502 2.298 23.562 1.00 98.38 286 GLU A CA 1
ATOM 2265 C C . GLU A 1 286 ? -20.330 2.306 24.547 1.00 98.38 286 GLU A C 1
ATOM 2267 O O . GLU A 1 286 ? -19.203 2.687 24.220 1.00 98.38 286 GLU A O 1
ATOM 2272 N N . ARG A 1 287 ? -20.619 1.889 25.781 1.00 98.31 287 ARG A N 1
ATOM 2273 C CA . ARG A 1 287 ? -19.601 1.494 26.754 1.00 98.31 287 ARG A CA 1
ATOM 2274 C C . ARG A 1 287 ? -19.578 -0.018 26.844 1.00 98.31 287 ARG A C 1
ATOM 2276 O O . ARG A 1 287 ? -20.640 -0.633 26.919 1.00 98.31 287 ARG A O 1
ATOM 2283 N N . PHE A 1 288 ? -18.381 -0.590 26.858 1.00 98.06 288 PHE A N 1
ATOM 2284 C CA . PHE A 1 288 ? -18.193 -2.034 26.928 1.00 98.06 288 PHE A CA 1
ATOM 2285 C C . PHE A 1 288 ? -17.088 -2.397 27.933 1.00 98.06 288 PHE A C 1
ATOM 2287 O O . PHE A 1 288 ? -16.010 -1.794 27.869 1.00 98.06 288 PHE A O 1
ATOM 2294 N N . PRO A 1 289 ? -17.295 -3.386 28.828 1.00 97.12 289 PRO A N 1
ATOM 2295 C CA . PRO A 1 289 ? -18.499 -4.221 28.989 1.00 97.12 289 PRO A CA 1
ATOM 2296 C C . PRO A 1 289 ? -19.744 -3.445 29.442 1.00 97.12 289 PRO A C 1
ATOM 2298 O O . PRO A 1 289 ? -19.626 -2.345 29.983 1.00 97.12 289 PRO A O 1
ATOM 2301 N N . VAL A 1 290 ? -20.936 -4.000 29.209 1.00 95.75 290 VAL A N 1
ATOM 2302 C CA . VAL A 1 290 ? -22.218 -3.334 29.522 1.00 95.75 290 VAL A CA 1
ATOM 2303 C C . VAL A 1 290 ? -22.441 -3.238 31.035 1.00 95.75 290 VAL A C 1
ATOM 2305 O O . VAL A 1 290 ? -23.053 -2.290 31.523 1.00 95.75 290 VAL A O 1
ATOM 2308 N N . GLU A 1 291 ? -21.908 -4.198 31.787 1.00 95.38 291 GLU A N 1
ATOM 2309 C CA . GLU A 1 291 ? -22.060 -4.331 33.235 1.00 95.38 291 GLU A CA 1
ATOM 2310 C C . GLU A 1 291 ? -21.268 -3.278 34.020 1.00 95.38 291 GLU A C 1
ATOM 2312 O O . GLU A 1 291 ? -21.582 -3.014 35.182 1.00 95.38 291 GLU A O 1
ATOM 2317 N N . GLY A 1 292 ? -20.242 -2.679 33.412 1.00 95.88 292 GLY A N 1
ATOM 2318 C CA . GLY A 1 292 ? -19.334 -1.772 34.106 1.00 95.88 292 GLY A CA 1
ATOM 2319 C C . GLY A 1 292 ? -17.876 -1.895 33.661 1.00 95.88 292 GLY A C 1
ATOM 2320 O O . GLY A 1 292 ? -17.548 -2.730 32.813 1.00 95.88 292 GLY A O 1
ATOM 2321 N N . PRO A 1 293 ? -16.982 -1.075 34.246 1.00 94.75 293 PRO A N 1
ATOM 2322 C CA . PRO A 1 293 ? -15.546 -1.214 34.045 1.00 94.75 293 PRO A CA 1
ATOM 2323 C C . PRO A 1 293 ? -15.069 -2.573 34.570 1.00 94.75 293 PRO A C 1
ATOM 2325 O O . PRO A 1 293 ? -15.380 -2.959 35.696 1.00 94.75 293 PRO A O 1
ATOM 2328 N N . ALA A 1 294 ? -14.286 -3.282 33.759 1.00 90.88 294 ALA A N 1
ATOM 2329 C CA . ALA A 1 294 ? -13.599 -4.499 34.178 1.00 90.88 294 ALA A CA 1
ATOM 2330 C C . ALA A 1 294 ? -12.245 -4.162 34.826 1.00 90.88 294 ALA A C 1
ATOM 2332 O O . ALA A 1 294 ? -11.541 -3.259 34.357 1.00 90.88 294 ALA A O 1
ATOM 2333 N N . GLU A 1 295 ? -11.873 -4.917 35.868 1.00 88.06 295 GLU A N 1
ATOM 2334 C CA . GLU A 1 295 ? -10.554 -4.809 36.514 1.00 88.06 295 GLU A CA 1
ATOM 2335 C C . GLU A 1 295 ? -9.426 -5.086 35.511 1.00 88.06 295 GLU A C 1
ATOM 2337 O O . GLU A 1 295 ? -8.449 -4.339 35.443 1.00 88.06 295 GLU A O 1
ATOM 2342 N N . GLU A 1 296 ? -9.605 -6.119 34.683 1.00 92.56 296 GLU A N 1
ATOM 2343 C CA . GLU A 1 296 ? -8.670 -6.492 33.627 1.00 92.56 296 GLU A CA 1
ATOM 2344 C C . GLU A 1 296 ? -9.136 -6.012 32.239 1.00 92.56 296 GLU A C 1
ATOM 2346 O O . GLU A 1 296 ? -10.319 -6.036 31.891 1.00 92.56 296 GLU A O 1
ATOM 2351 N N . TYR A 1 297 ? -8.173 -5.621 31.412 1.00 92.25 297 TYR A N 1
ATOM 2352 C CA . TYR A 1 297 ? -8.305 -5.400 29.982 1.00 92.25 297 TYR A CA 1
ATOM 2353 C C . TYR A 1 297 ? -8.308 -6.748 29.254 1.00 92.25 297 TYR A C 1
ATOM 2355 O O . TYR A 1 297 ? -7.284 -7.434 29.195 1.00 92.25 297 TYR A O 1
ATOM 2363 N N . ARG A 1 298 ? -9.472 -7.098 28.700 1.00 93.81 298 ARG A N 1
ATOM 2364 C CA . ARG A 1 298 ? -9.747 -8.351 27.983 1.00 93.81 298 ARG A CA 1
ATOM 2365 C C . ARG A 1 298 ? -9.914 -8.054 26.494 1.00 93.81 298 ARG A C 1
ATOM 2367 O O . ARG A 1 298 ? -10.973 -7.591 26.062 1.00 93.81 298 ARG A O 1
ATOM 2374 N N . TRP A 1 299 ? -8.855 -8.248 25.711 1.00 94.81 299 TRP A N 1
ATOM 2375 C CA . TRP A 1 299 ? -8.840 -7.880 24.295 1.00 94.81 299 TRP A CA 1
ATOM 2376 C C . TRP A 1 299 ? -9.702 -8.800 23.434 1.00 94.81 299 TRP A C 1
ATOM 2378 O O . TRP A 1 299 ? -10.367 -8.321 22.517 1.00 94.81 299 TRP A O 1
ATOM 2388 N N . VAL A 1 300 ? -9.764 -10.094 23.758 1.00 95.38 300 VAL A N 1
ATOM 2389 C CA . VAL A 1 300 ? -10.613 -11.070 23.060 1.00 95.38 300 VAL A CA 1
ATOM 2390 C C . VAL A 1 300 ? -12.077 -10.640 23.111 1.00 95.38 300 VAL A C 1
ATOM 2392 O O . VAL A 1 300 ? -12.754 -10.664 22.088 1.00 95.38 300 VAL A O 1
ATOM 2395 N N . GLU A 1 301 ? -12.561 -10.192 24.271 1.00 96.25 301 GLU A N 1
ATOM 2396 C CA . GLU A 1 301 ? -13.949 -9.743 24.422 1.00 96.25 301 GLU A CA 1
ATOM 2397 C C . GLU A 1 301 ? -14.242 -8.491 23.593 1.00 96.25 301 GLU A C 1
ATOM 2399 O O . GLU A 1 301 ? -15.274 -8.424 22.930 1.00 96.25 301 GLU A O 1
ATOM 2404 N N . ILE A 1 302 ? -13.320 -7.524 23.571 1.00 97.12 302 ILE A N 1
ATOM 2405 C CA . ILE A 1 302 ? -13.472 -6.319 22.746 1.00 97.12 302 ILE A CA 1
ATOM 2406 C C . ILE A 1 302 ? -13.470 -6.687 21.257 1.00 97.12 302 ILE A C 1
ATOM 2408 O O . ILE A 1 302 ? -14.284 -6.163 20.501 1.00 97.12 302 ILE A O 1
ATOM 2412 N N . LEU A 1 303 ? -12.594 -7.594 20.817 1.00 97.69 303 LEU A N 1
ATOM 2413 C CA . LEU A 1 303 ? -12.552 -8.051 19.425 1.00 97.69 303 LEU A CA 1
ATOM 2414 C C . LEU A 1 303 ? -13.816 -8.810 19.020 1.00 97.69 303 LEU A C 1
ATOM 2416 O O . LEU A 1 303 ? -14.346 -8.556 17.940 1.00 97.69 303 LEU A O 1
ATOM 2420 N N . ASN A 1 304 ? -14.326 -9.684 19.888 1.00 97.88 304 ASN A N 1
ATOM 2421 C CA . ASN A 1 304 ? -15.592 -10.375 19.659 1.00 97.88 304 ASN A CA 1
ATOM 2422 C C . ASN A 1 304 ? -16.744 -9.368 19.580 1.00 97.88 304 ASN A C 1
ATOM 2424 O O . ASN A 1 304 ? -17.544 -9.435 18.651 1.00 97.88 304 ASN A O 1
ATOM 2428 N N . ARG A 1 305 ? -16.765 -8.357 20.459 1.00 98.12 305 ARG A N 1
ATOM 2429 C CA . ARG A 1 305 ? -17.760 -7.283 20.392 1.00 98.12 305 ARG A CA 1
ATOM 2430 C C . ARG A 1 305 ? -17.665 -6.486 19.091 1.00 98.12 305 ARG A C 1
ATOM 2432 O O . ARG A 1 305 ? -18.686 -6.190 18.478 1.00 98.12 305 ARG A O 1
ATOM 2439 N N . LYS A 1 306 ? -16.453 -6.173 18.618 1.00 98.56 306 LYS A N 1
ATOM 2440 C CA . LYS A 1 306 ? -16.256 -5.532 17.307 1.00 98.56 306 LYS A CA 1
ATOM 2441 C C . LYS A 1 306 ? -16.766 -6.414 16.157 1.00 98.56 306 LYS A C 1
ATOM 2443 O O . LYS A 1 306 ? -17.324 -5.870 15.211 1.00 98.56 306 LYS A O 1
ATOM 2448 N N . ALA A 1 307 ? -16.607 -7.737 16.229 1.00 98.38 307 ALA A N 1
ATOM 2449 C CA . ALA A 1 307 ? -17.129 -8.666 15.224 1.00 98.38 307 ALA A CA 1
ATOM 2450 C C . ALA A 1 307 ? -18.667 -8.761 15.245 1.00 98.38 307 ALA A C 1
ATOM 2452 O O . ALA A 1 307 ? -19.291 -8.756 14.187 1.00 98.38 307 ALA A O 1
ATOM 2453 N N . GLU A 1 308 ? -19.286 -8.772 16.430 1.00 98.31 308 GLU A N 1
ATOM 2454 C CA . GLU A 1 308 ? -20.747 -8.690 16.586 1.00 98.31 308 GLU A CA 1
ATOM 2455 C C . GLU A 1 308 ? -21.300 -7.393 15.997 1.00 98.31 308 GLU A C 1
ATOM 2457 O O . GLU A 1 308 ? -22.254 -7.418 15.228 1.00 98.31 308 GLU A O 1
ATOM 2462 N N . ILE A 1 309 ? -20.669 -6.260 16.319 1.00 98.50 309 ILE A N 1
ATOM 2463 C CA . ILE A 1 309 ? -21.030 -4.962 15.749 1.00 98.50 309 ILE A CA 1
ATOM 2464 C C . ILE A 1 309 ? -20.893 -4.993 14.230 1.00 98.50 309 ILE A C 1
ATOM 2466 O O . ILE A 1 309 ? -21.764 -4.478 13.538 1.00 98.50 309 ILE A O 1
ATOM 2470 N N . ALA A 1 310 ? -19.801 -5.558 13.710 1.00 98.44 310 ALA A N 1
ATOM 2471 C CA . ALA A 1 310 ? -19.577 -5.641 12.275 1.00 98.44 310 ALA A CA 1
ATOM 2472 C C . ALA A 1 310 ? -20.721 -6.383 11.577 1.00 98.44 310 ALA A C 1
ATOM 2474 O O . ALA A 1 310 ? -21.172 -5.910 10.543 1.00 98.44 310 ALA A O 1
ATOM 2475 N N . ALA A 1 311 ? -21.245 -7.462 12.167 1.00 98.19 311 ALA A N 1
ATOM 2476 C CA . ALA A 1 311 ? -22.345 -8.248 11.607 1.00 98.19 311 ALA A CA 1
ATOM 2477 C C . ALA A 1 311 ? -23.659 -7.464 11.414 1.00 98.19 311 ALA A C 1
ATOM 2479 O O . ALA A 1 311 ? -24.441 -7.810 10.532 1.00 98.19 311 ALA A O 1
ATOM 2480 N N . ASP A 1 312 ? -23.872 -6.361 12.143 1.00 97.62 312 ASP A N 1
ATOM 2481 C CA . ASP A 1 312 ? -25.005 -5.446 11.913 1.00 97.62 312 ASP A CA 1
ATOM 2482 C C . ASP A 1 312 ? -24.892 -4.658 10.587 1.00 97.62 312 ASP A C 1
ATOM 2484 O O . ASP A 1 312 ? -25.808 -3.920 10.217 1.00 97.62 312 ASP A O 1
ATOM 2488 N N . TYR A 1 313 ? -23.757 -4.768 9.893 1.00 97.06 313 TYR A N 1
ATOM 2489 C CA . TYR A 1 313 ? -23.400 -4.000 8.702 1.00 97.06 313 TYR A CA 1
ATOM 2490 C C . TYR A 1 313 ? -23.144 -4.892 7.476 1.00 97.06 313 TYR A C 1
ATOM 2492 O O . TYR A 1 313 ? -22.301 -4.550 6.646 1.00 97.06 313 TYR A O 1
ATOM 2500 N N . GLU A 1 314 ? -23.854 -6.023 7.353 1.00 97.12 314 GLU A N 1
ATOM 2501 C CA . GLU A 1 314 ? -23.793 -6.923 6.186 1.00 97.12 314 GLU A CA 1
ATOM 2502 C C . GLU A 1 314 ? -23.766 -6.141 4.858 1.00 97.12 314 GLU A C 1
ATOM 2504 O O . GLU A 1 314 ? -24.584 -5.254 4.615 1.00 97.12 314 GLU A O 1
ATOM 2509 N N . GLY A 1 315 ? -22.804 -6.466 3.991 1.00 95.88 315 GLY A N 1
ATOM 2510 C CA . GLY A 1 315 ? -22.650 -5.848 2.672 1.00 95.88 315 GLY A CA 1
ATOM 2511 C C . GLY A 1 315 ? -21.976 -4.472 2.660 1.00 95.88 315 GLY A C 1
ATOM 2512 O O . GLY A 1 315 ? -21.746 -3.936 1.579 1.00 95.88 315 GLY A O 1
ATOM 2513 N N . ARG A 1 316 ? -21.613 -3.900 3.816 1.00 96.62 316 ARG A N 1
ATOM 2514 C CA . ARG A 1 316 ? -20.863 -2.634 3.897 1.00 96.62 316 ARG A CA 1
ATOM 2515 C C . ARG A 1 316 ? -19.385 -2.870 4.158 1.00 96.62 316 ARG A C 1
ATOM 2517 O O . ARG A 1 316 ? -19.003 -3.835 4.819 1.00 96.62 316 ARG A O 1
ATOM 2524 N N . TRP A 1 317 ? -18.558 -1.915 3.741 1.00 98.00 317 TRP A N 1
ATOM 2525 C CA . TRP A 1 317 ? -17.184 -1.819 4.225 1.00 98.00 317 TRP A CA 1
ATOM 2526 C C . TRP A 1 317 ? -17.149 -1.542 5.731 1.00 98.00 317 TRP A C 1
ATOM 2528 O O . TRP A 1 317 ? -17.710 -0.555 6.203 1.00 98.00 317 TRP A O 1
ATOM 2538 N N . VAL A 1 318 ? -16.433 -2.381 6.470 1.00 98.62 318 VAL A N 1
ATOM 2539 C CA . VAL A 1 318 ? -16.131 -2.257 7.893 1.00 98.62 318 VAL A CA 1
ATOM 2540 C C . VAL A 1 318 ? -14.625 -2.082 8.064 1.00 98.62 318 VAL A C 1
ATOM 2542 O O . VAL A 1 318 ? -13.822 -2.775 7.439 1.00 98.62 318 VAL A O 1
ATOM 2545 N N . LEU A 1 319 ? -14.233 -1.150 8.929 1.00 98.56 319 LEU A N 1
ATOM 2546 C CA . LEU A 1 319 ? -12.852 -0.899 9.320 1.00 98.56 319 LEU A CA 1
ATOM 2547 C C . LEU A 1 319 ? -12.694 -1.171 10.822 1.00 98.56 319 LEU A C 1
ATOM 2549 O O . LEU A 1 319 ? -13.359 -0.546 11.649 1.00 98.56 319 LEU A O 1
ATOM 2553 N N . HIS A 1 320 ? -11.784 -2.074 11.183 1.00 97.81 320 HIS A N 1
ATOM 2554 C CA . HIS A 1 320 ? -11.355 -2.304 12.563 1.00 97.81 320 HIS A CA 1
ATOM 2555 C C . HIS A 1 320 ? -10.227 -1.333 12.916 1.00 97.81 320 HIS A C 1
ATOM 2557 O O . HIS A 1 320 ? -9.156 -1.392 12.311 1.00 97.81 320 HIS A O 1
ATOM 2563 N N . ILE A 1 321 ? -10.470 -0.436 13.875 1.00 97.12 321 ILE A N 1
ATOM 2564 C CA . ILE A 1 321 ? -9.589 0.711 14.127 1.00 97.12 321 ILE A CA 1
ATOM 2565 C C . ILE A 1 321 ? -9.278 0.845 15.620 1.00 97.12 321 ILE A C 1
ATOM 2567 O O . ILE A 1 321 ? -10.175 0.701 16.462 1.00 97.12 321 ILE A O 1
ATOM 2571 N N . ASP A 1 322 ? -8.017 1.134 15.933 1.00 95.81 322 ASP A N 1
ATOM 2572 C CA . ASP A 1 322 ? -7.587 1.558 17.268 1.00 95.81 322 ASP A CA 1
ATOM 2573 C C . ASP A 1 322 ? -7.659 3.096 17.386 1.00 95.81 322 ASP A C 1
ATOM 2575 O O . ASP A 1 322 ? -7.545 3.824 16.399 1.00 95.81 322 ASP A O 1
ATOM 2579 N N . SER A 1 323 ? -7.908 3.616 18.589 1.00 96.94 323 SER A N 1
ATOM 2580 C CA . SER A 1 323 ? -8.198 5.039 18.860 1.00 96.94 323 SER A CA 1
ATOM 2581 C C . SER A 1 323 ? -7.090 6.029 18.488 1.00 96.94 323 SER A C 1
ATOM 2583 O O . SER A 1 323 ? -7.342 7.232 18.457 1.00 96.94 323 SER A O 1
ATOM 2585 N N . ASP A 1 324 ? -5.891 5.543 18.178 1.00 96.25 324 ASP A N 1
ATOM 2586 C CA . ASP A 1 324 ? -4.712 6.294 17.751 1.00 96.25 324 ASP A CA 1
ATOM 2587 C C . ASP A 1 324 ? -4.276 5.971 16.304 1.00 96.25 324 ASP A C 1
ATOM 2589 O O . ASP A 1 324 ? -3.135 6.255 15.917 1.00 96.25 324 ASP A O 1
ATOM 2593 N N . GLU A 1 325 ? -5.181 5.420 15.484 1.00 97.12 325 GLU A N 1
ATOM 2594 C CA . GLU A 1 325 ? -4.937 5.049 14.086 1.00 97.12 325 GLU A CA 1
ATOM 2595 C C . GLU A 1 325 ? -5.776 5.847 13.071 1.00 97.12 325 GLU A C 1
ATOM 2597 O O . GLU A 1 325 ? -7.008 5.930 13.133 1.00 97.12 325 GLU A O 1
ATOM 2602 N N . ILE A 1 326 ? -5.105 6.337 12.029 1.00 96.44 326 ILE A N 1
ATOM 2603 C CA . ILE A 1 326 ? -5.706 6.993 10.866 1.00 96.44 326 ILE A CA 1
ATOM 2604 C C . ILE A 1 326 ? -5.382 6.185 9.607 1.00 96.44 326 ILE A C 1
ATOM 2606 O O . ILE A 1 326 ? -4.220 6.039 9.233 1.00 96.44 326 ILE A O 1
ATOM 2610 N N . ARG A 1 327 ? -6.415 5.685 8.925 1.00 96.06 327 ARG A N 1
ATOM 2611 C CA . ARG A 1 327 ? -6.302 5.038 7.608 1.00 96.06 327 ARG A CA 1
ATOM 2612 C C . ARG A 1 327 ? -6.561 6.053 6.507 1.00 96.06 327 ARG A C 1
ATOM 2614 O O . ARG A 1 327 ? -7.501 6.843 6.605 1.00 96.06 327 ARG A O 1
ATOM 2621 N N . VAL A 1 328 ? -5.746 6.024 5.462 1.00 95.06 328 VAL A N 1
ATOM 2622 C CA . VAL A 1 328 ? -5.893 6.901 4.293 1.00 95.06 328 VAL A CA 1
ATOM 2623 C C . VAL A 1 328 ? -5.847 6.088 3.004 1.00 95.06 328 VAL A C 1
ATOM 2625 O O . VAL A 1 328 ? -5.412 4.938 2.997 1.00 95.06 328 VAL A O 1
ATOM 2628 N N . SER A 1 329 ? -6.334 6.682 1.919 1.00 94.44 329 SER A N 1
ATOM 2629 C CA . SER A 1 329 ? -6.233 6.118 0.573 1.00 94.44 329 SER A CA 1
ATOM 2630 C C . SER A 1 329 ? -4.761 5.965 0.148 1.00 94.44 329 SER A C 1
ATOM 2632 O O . SER A 1 329 ? -3.946 6.815 0.501 1.00 94.44 329 SER A O 1
ATOM 2634 N N . PRO A 1 330 ? -4.380 4.931 -0.627 1.00 93.56 330 PRO A N 1
ATOM 2635 C CA . PRO A 1 330 ? -3.062 4.861 -1.256 1.00 93.56 330 PRO A CA 1
ATOM 2636 C C . PRO A 1 330 ? -2.918 5.852 -2.428 1.00 93.56 330 PRO A C 1
ATOM 2638 O O . PRO A 1 330 ? -1.802 6.101 -2.879 1.00 93.56 330 PRO A O 1
ATOM 2641 N N . TRP A 1 331 ? -4.025 6.436 -2.897 1.00 91.06 331 TRP A N 1
ATOM 2642 C CA . TRP A 1 331 ? -4.057 7.534 -3.863 1.00 91.06 331 TRP A CA 1
ATOM 2643 C C . TRP A 1 331 ? -4.283 8.858 -3.143 1.00 91.06 331 TRP A C 1
ATOM 2645 O O . TRP A 1 331 ? -5.303 9.026 -2.473 1.00 91.06 331 TRP A O 1
ATOM 2655 N N . HIS A 1 332 ? -3.351 9.797 -3.316 1.00 84.69 332 HIS A N 1
ATOM 2656 C CA . HIS A 1 332 ? -3.379 11.108 -2.663 1.00 84.69 332 HIS A CA 1
ATOM 2657 C C . HIS A 1 332 ? -4.685 11.879 -2.904 1.00 84.69 332 HIS A C 1
ATOM 2659 O O . HIS A 1 332 ? -5.197 12.509 -1.982 1.00 84.69 332 HIS A O 1
ATOM 2665 N N . ASP A 1 333 ? -5.232 11.779 -4.116 1.00 85.06 333 ASP A N 1
ATOM 2666 C CA . ASP A 1 333 ? -6.382 12.571 -4.560 1.00 85.06 333 ASP A CA 1
ATOM 2667 C C . ASP A 1 333 ? -7.745 11.930 -4.244 1.00 85.06 333 ASP A C 1
ATOM 2669 O O . ASP A 1 333 ? -8.784 12.524 -4.528 1.00 85.06 333 ASP A O 1
ATOM 2673 N N . LEU A 1 334 ? -7.771 10.727 -3.653 1.00 88.69 334 LEU A N 1
ATOM 2674 C CA . LEU A 1 334 ? -9.016 10.038 -3.299 1.00 88.69 334 LEU A CA 1
ATOM 2675 C C . LEU A 1 334 ? -9.294 10.087 -1.795 1.00 88.69 334 LEU A C 1
ATOM 2677 O O . LEU A 1 334 ? -8.402 9.881 -0.967 1.00 88.69 334 LEU A O 1
ATOM 2681 N N . SER A 1 335 ? -10.571 10.272 -1.442 1.00 91.31 335 SER A N 1
ATOM 2682 C CA . SER A 1 335 ? -11.049 10.009 -0.082 1.00 91.31 335 SER A CA 1
ATOM 2683 C C . SER A 1 335 ? -10.897 8.521 0.251 1.00 91.31 335 SER A C 1
ATOM 2685 O O . SER A 1 335 ? -10.855 7.665 -0.638 1.00 91.31 335 SER A O 1
ATOM 2687 N N . LEU A 1 336 ? -10.838 8.184 1.544 1.00 94.38 336 LEU A N 1
ATOM 2688 C CA . LEU A 1 336 ? -10.801 6.776 1.959 1.00 94.38 336 LEU A CA 1
ATOM 2689 C C . LEU A 1 336 ? -12.019 6.003 1.427 1.00 94.38 336 LEU A C 1
ATOM 2691 O O . LEU A 1 336 ? -11.864 4.874 0.971 1.00 94.38 336 LEU A O 1
ATOM 2695 N N . ARG A 1 337 ? -13.210 6.615 1.441 1.00 93.50 337 ARG A N 1
ATOM 2696 C CA . ARG A 1 337 ? -14.429 6.014 0.893 1.00 93.50 337 ARG A CA 1
ATOM 2697 C C . ARG A 1 337 ? -14.304 5.738 -0.606 1.00 93.50 337 ARG A C 1
ATOM 2699 O O . ARG A 1 337 ? -14.505 4.596 -1.009 1.00 93.50 337 ARG A O 1
ATOM 2706 N N . ALA A 1 338 ? -13.905 6.734 -1.397 1.00 91.69 338 ALA A N 1
ATOM 2707 C CA . ALA A 1 338 ? -13.744 6.569 -2.842 1.00 91.69 338 ALA A CA 1
ATOM 2708 C C . ALA A 1 338 ? -12.719 5.473 -3.182 1.00 91.69 338 ALA A C 1
ATOM 2710 O O . ALA A 1 338 ? -12.927 4.685 -4.100 1.00 91.69 338 ALA A O 1
ATOM 2711 N N . ALA A 1 339 ? -11.634 5.373 -2.407 1.00 93.88 339 ALA A N 1
ATOM 2712 C CA . ALA A 1 339 ? -10.646 4.312 -2.566 1.00 93.88 339 ALA A CA 1
ATOM 2713 C C . ALA A 1 339 ? -11.212 2.913 -2.251 1.00 93.88 339 ALA A C 1
ATOM 2715 O O . ALA A 1 339 ? -10.890 1.959 -2.954 1.00 93.88 339 ALA A O 1
ATOM 2716 N N . LEU A 1 340 ? -12.059 2.773 -1.227 1.00 95.31 340 LEU A N 1
ATOM 2717 C CA . LEU A 1 340 ? -12.718 1.502 -0.897 1.00 95.31 340 LEU A CA 1
ATOM 2718 C C . LEU A 1 340 ? -13.724 1.077 -1.976 1.00 95.31 340 LEU A C 1
ATOM 2720 O O . LEU A 1 340 ? -13.715 -0.076 -2.401 1.00 95.31 340 LEU A O 1
ATOM 2724 N N . GLU A 1 341 ? -14.537 2.010 -2.468 1.00 91.69 341 GLU A N 1
ATOM 2725 C CA . GLU A 1 341 ? -15.485 1.768 -3.566 1.00 91.69 341 GLU A CA 1
ATOM 2726 C C . GLU A 1 341 ? -14.746 1.407 -4.866 1.00 91.69 341 GLU A C 1
ATOM 2728 O O . GLU A 1 341 ? -15.147 0.499 -5.596 1.00 91.69 341 GLU A O 1
ATOM 2733 N N . TYR A 1 342 ? -13.608 2.057 -5.132 1.00 91.88 342 TYR A N 1
ATOM 2734 C CA . TYR A 1 342 ? -12.733 1.694 -6.242 1.00 91.88 342 TYR A CA 1
ATOM 2735 C C . TYR A 1 342 ? -12.230 0.253 -6.125 1.00 91.88 342 TYR A C 1
ATOM 2737 O O . TYR A 1 342 ? -12.337 -0.522 -7.078 1.00 91.88 342 TYR A O 1
ATOM 2745 N N . VAL A 1 343 ? -11.723 -0.129 -4.953 1.00 94.38 343 VAL A N 1
ATOM 2746 C CA . VAL A 1 343 ? -11.266 -1.495 -4.670 1.00 94.38 343 VAL A CA 1
ATOM 2747 C C . VAL A 1 343 ? -12.399 -2.510 -4.869 1.00 94.38 343 VAL A C 1
ATOM 2749 O O . VAL A 1 343 ? -12.200 -3.536 -5.524 1.00 94.38 343 VAL A O 1
ATOM 2752 N N . GLU A 1 344 ? -13.600 -2.197 -4.380 1.00 94.75 344 GLU A N 1
ATOM 2753 C CA . GLU A 1 344 ? -14.797 -3.024 -4.554 1.00 94.75 344 GLU A CA 1
ATOM 2754 C C . GLU A 1 344 ? -15.186 -3.199 -6.023 1.00 94.75 344 GLU A C 1
ATOM 2756 O O . GLU A 1 344 ? -15.455 -4.321 -6.459 1.00 94.75 344 GLU A O 1
ATOM 2761 N N . SER A 1 345 ? -15.135 -2.126 -6.819 1.00 91.81 345 SER A N 1
ATOM 2762 C CA . SER A 1 345 ? -15.432 -2.178 -8.258 1.00 91.81 345 SER A CA 1
ATOM 2763 C C . SER A 1 345 ? -14.482 -3.092 -9.049 1.00 91.81 345 SER A C 1
ATOM 2765 O O . SER A 1 345 ? -14.848 -3.580 -10.117 1.00 91.81 345 S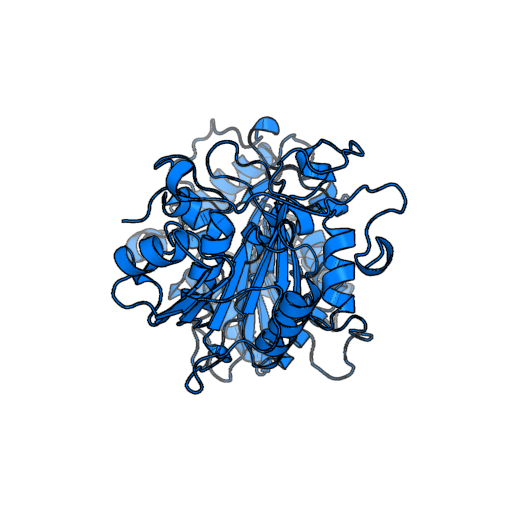ER A O 1
ATOM 2767 N N . HIS A 1 346 ? -13.302 -3.400 -8.495 1.00 91.44 346 HIS A N 1
ATOM 2768 C CA . HIS A 1 346 ? -12.337 -4.357 -9.055 1.00 91.44 346 HIS A CA 1
ATOM 2769 C C . HIS A 1 346 ? -12.495 -5.772 -8.475 1.00 91.44 346 HIS A C 1
ATOM 2771 O O . HIS A 1 346 ? -11.650 -6.641 -8.684 1.00 91.44 346 HIS A O 1
ATOM 2777 N N . GLY A 1 347 ? -13.591 -6.020 -7.755 1.00 93.81 347 GLY A N 1
ATOM 2778 C CA . GLY A 1 347 ? -13.956 -7.321 -7.208 1.00 93.81 347 GLY A CA 1
ATOM 2779 C C . GLY A 1 347 ? -13.288 -7.658 -5.877 1.00 93.81 347 GLY A C 1
ATOM 2780 O O . GLY A 1 347 ? -13.480 -8.764 -5.375 1.00 93.81 347 GLY A O 1
ATOM 2781 N N . PHE A 1 348 ? -12.533 -6.750 -5.268 1.00 96.00 348 PHE A N 1
ATOM 2782 C CA . PHE A 1 348 ? -11.890 -7.005 -3.982 1.00 96.00 348 PHE A CA 1
ATOM 2783 C C . PHE A 1 348 ? -12.806 -6.604 -2.825 1.00 96.00 348 PHE A C 1
ATOM 2785 O O . PHE A 1 348 ? -13.535 -5.626 -2.904 1.00 96.00 348 PHE A O 1
ATOM 2792 N N . ASN A 1 349 ? -12.776 -7.363 -1.734 1.00 97.12 349 ASN A N 1
ATOM 2793 C CA . ASN A 1 349 ? -13.643 -7.143 -0.569 1.00 97.12 349 ASN A CA 1
ATOM 2794 C C . ASN A 1 349 ? -12.855 -7.092 0.747 1.00 97.12 349 ASN A C 1
ATOM 2796 O O . ASN A 1 349 ? -13.437 -7.165 1.824 1.00 97.12 349 ASN A O 1
ATOM 2800 N N . CYS A 1 350 ? -11.527 -7.003 0.671 1.00 97.06 350 CYS A N 1
ATOM 2801 C CA . CYS A 1 350 ? -10.651 -6.865 1.824 1.00 97.06 350 CYS A CA 1
ATOM 2802 C C . CYS A 1 350 ? -9.411 -6.053 1.444 1.00 97.06 350 CYS A C 1
ATOM 2804 O O . CYS A 1 350 ? -8.870 -6.217 0.350 1.00 97.06 350 CYS A O 1
ATOM 2806 N N . ILE A 1 351 ? -8.944 -5.198 2.353 1.00 97.38 351 ILE A N 1
ATOM 2807 C CA . ILE A 1 351 ? -7.722 -4.405 2.195 1.00 97.38 351 ILE A CA 1
ATOM 2808 C C . ILE A 1 351 ? -6.742 -4.666 3.340 1.00 97.38 351 ILE A C 1
ATOM 2810 O O . ILE A 1 351 ? -7.126 -4.906 4.487 1.00 97.38 351 ILE A O 1
ATOM 2814 N N . ASP A 1 352 ? -5.457 -4.588 3.012 1.00 95.75 352 ASP A N 1
ATOM 2815 C CA . ASP A 1 352 ? -4.339 -4.673 3.950 1.00 95.75 352 ASP A CA 1
ATOM 2816 C C . ASP A 1 352 ? -3.687 -3.296 4.117 1.00 95.75 352 ASP A C 1
ATOM 2818 O O . ASP A 1 352 ? -3.882 -2.409 3.283 1.00 95.75 352 ASP A O 1
ATOM 2822 N N . HIS A 1 353 ? -2.912 -3.104 5.184 1.00 96.19 353 HIS A N 1
ATOM 2823 C CA . HIS A 1 353 ? -2.353 -1.798 5.525 1.00 96.19 353 HIS A CA 1
ATOM 2824 C C . HIS A 1 353 ? -0.836 -1.815 5.736 1.00 96.19 353 HIS A C 1
ATOM 2826 O O . HIS A 1 353 ? -0.240 -2.796 6.183 1.00 96.19 353 HIS A O 1
ATOM 2832 N N . CYS A 1 354 ? -0.201 -0.684 5.435 1.00 96.06 354 CYS A N 1
ATOM 2833 C CA . CYS A 1 354 ? 1.184 -0.401 5.782 1.00 96.06 354 CYS A CA 1
ATOM 2834 C C . CYS A 1 354 ? 1.231 0.493 7.025 1.00 96.06 354 CYS A C 1
ATOM 2836 O O . CYS A 1 354 ? 0.807 1.648 6.983 1.00 96.06 354 CYS A O 1
ATOM 2838 N N . VAL A 1 355 ? 1.757 -0.045 8.129 1.00 95.75 355 VAL A N 1
ATOM 2839 C CA . VAL A 1 355 ? 1.890 0.686 9.396 1.00 95.75 355 VAL A CA 1
ATOM 2840 C C . VAL A 1 355 ? 3.028 1.702 9.319 1.00 95.75 355 VAL A C 1
ATOM 2842 O O . VAL A 1 355 ? 4.194 1.345 9.117 1.00 95.75 355 VAL A O 1
ATOM 2845 N N . ILE A 1 356 ? 2.680 2.961 9.566 1.00 95.94 356 ILE A N 1
ATOM 2846 C CA . ILE A 1 356 ? 3.563 4.124 9.618 1.00 95.94 356 ILE A CA 1
ATOM 2847 C C . ILE A 1 356 ? 3.475 4.687 11.036 1.00 95.94 356 ILE A C 1
ATOM 2849 O O . ILE A 1 356 ? 2.515 5.362 11.409 1.00 95.94 356 ILE A O 1
ATOM 2853 N N . ASN A 1 357 ? 4.475 4.358 11.849 1.00 95.44 357 ASN A N 1
ATOM 2854 C CA . ASN A 1 357 ? 4.506 4.688 13.267 1.00 95.44 357 ASN A CA 1
ATOM 2855 C C . ASN A 1 357 ? 5.132 6.061 13.473 1.00 95.44 357 ASN A C 1
ATOM 2857 O O . ASN A 1 357 ? 6.352 6.214 13.383 1.00 95.44 357 ASN A O 1
ATOM 2861 N N . PHE A 1 358 ? 4.310 7.045 13.806 1.00 95.88 358 PHE A N 1
ATOM 2862 C CA . PHE A 1 358 ? 4.776 8.372 14.168 1.00 95.88 358 PHE A CA 1
ATOM 2863 C C . PHE A 1 358 ? 5.321 8.386 15.596 1.00 95.88 358 PHE A C 1
ATOM 2865 O O . PHE A 1 358 ? 4.743 7.795 16.512 1.00 95.88 358 PHE A O 1
ATOM 2872 N N . LYS A 1 359 ? 6.453 9.070 15.791 1.00 94.25 359 LYS A N 1
ATOM 2873 C CA . LYS A 1 359 ? 7.110 9.200 17.097 1.00 94.25 359 LYS A CA 1
ATOM 2874 C C . LYS A 1 359 ? 7.115 10.658 17.557 1.00 94.25 359 LYS A C 1
ATOM 2876 O O . LYS A 1 359 ? 7.332 11.558 16.739 1.00 94.25 359 LYS A O 1
ATOM 2881 N N . PRO A 1 360 ? 6.933 10.922 18.860 1.00 95.25 360 PRO A N 1
ATOM 2882 C CA . PRO A 1 360 ? 7.117 12.257 19.394 1.00 95.25 360 PRO A CA 1
ATOM 2883 C C . PRO A 1 360 ? 8.613 12.576 19.405 1.00 95.25 360 PRO A C 1
ATOM 2885 O O . PRO A 1 360 ? 9.403 11.831 19.972 1.00 95.25 360 PRO A O 1
ATOM 2888 N N . THR A 1 361 ? 9.009 13.696 18.804 1.00 95.06 361 THR A N 1
ATOM 2889 C CA . THR A 1 361 ? 10.396 14.201 18.872 1.00 95.06 361 THR A CA 1
ATOM 2890 C C . THR A 1 361 ? 10.558 15.370 19.841 1.00 95.06 361 THR A C 1
ATOM 2892 O O . THR A 1 361 ? 11.650 15.892 20.046 1.00 95.06 361 THR A O 1
ATOM 2895 N N . LYS A 1 362 ? 9.452 15.793 20.456 1.00 92.12 362 LYS A N 1
ATOM 2896 C CA . LYS A 1 362 ? 9.384 16.798 21.515 1.00 92.12 362 LYS A CA 1
ATOM 2897 C C . LYS A 1 362 ? 8.119 16.586 22.340 1.00 92.12 362 LYS A C 1
ATOM 2899 O O . LYS A 1 362 ? 7.166 15.967 21.875 1.00 92.12 362 LYS A O 1
ATOM 2904 N N . ASN A 1 363 ? 8.107 17.133 23.551 1.00 91.88 363 ASN A N 1
ATOM 2905 C CA . ASN A 1 363 ? 6.895 17.227 24.362 1.00 91.88 363 ASN A CA 1
ATOM 2906 C C . ASN A 1 363 ? 6.028 18.424 23.929 1.00 91.88 363 ASN A C 1
ATOM 2908 O O . ASN A 1 363 ? 6.516 19.350 23.278 1.00 91.88 363 ASN A O 1
ATOM 2912 N N . GLY A 1 364 ? 4.758 18.424 24.348 1.00 80.88 364 GLY A N 1
ATOM 2913 C CA . GLY A 1 364 ? 3.828 19.537 24.125 1.00 80.88 364 GLY A CA 1
ATOM 2914 C C . GLY A 1 364 ? 2.955 19.366 22.884 1.00 80.88 364 GLY A C 1
ATOM 2915 O O . GLY A 1 364 ? 2.954 20.232 22.007 1.00 80.88 364 GLY A O 1
ATOM 2916 N N . PHE A 1 365 ? 2.230 18.246 22.809 1.00 82.62 365 PHE A N 1
ATOM 2917 C CA . PHE A 1 365 ? 1.205 18.039 21.792 1.00 82.62 365 PHE A CA 1
ATOM 2918 C C . PHE A 1 365 ? -0.001 18.945 22.065 1.00 82.62 365 PHE A C 1
ATOM 2920 O O . PHE A 1 365 ? -0.585 18.916 23.144 1.00 82.62 365 PHE A O 1
ATOM 2927 N N . ASP A 1 366 ? -0.327 19.778 21.079 1.00 76.75 366 ASP A N 1
ATOM 2928 C CA . ASP A 1 366 ? -1.513 20.625 21.074 1.00 76.75 366 ASP A CA 1
ATOM 2929 C C . ASP A 1 366 ? -2.631 19.873 20.350 1.00 76.75 366 ASP A C 1
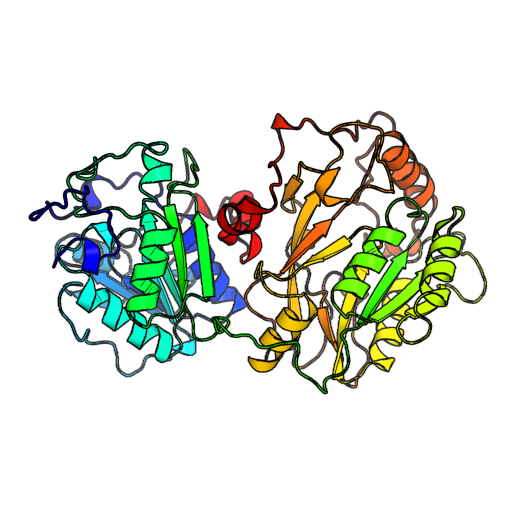ATOM 2931 O O . ASP A 1 366 ? -2.585 19.722 19.128 1.00 76.75 366 ASP A O 1
ATOM 2935 N N . GLN A 1 367 ? -3.628 19.426 21.113 1.00 73.31 367 GLN A N 1
ATOM 2936 C CA . GLN A 1 367 ? -4.790 18.676 20.629 1.00 73.31 367 GLN A CA 1
ATOM 2937 C C . GLN A 1 367 ? -5.636 19.431 19.588 1.00 73.31 367 GLN A C 1
ATOM 2939 O O . GLN A 1 367 ? -6.490 18.829 18.937 1.00 73.31 367 GLN A O 1
ATOM 2944 N N . HIS A 1 368 ? -5.414 20.737 19.402 1.00 74.69 368 HIS A N 1
ATOM 2945 C CA . HIS A 1 368 ? -6.074 21.532 18.366 1.00 74.69 368 HIS A CA 1
ATOM 2946 C C . HIS A 1 368 ? -5.327 21.523 17.024 1.00 74.69 368 HIS A C 1
ATOM 2948 O O . HIS A 1 368 ? -5.879 21.967 16.015 1.00 74.69 368 HIS A O 1
ATOM 2954 N N . LYS A 1 369 ? -4.089 21.015 16.975 1.00 76.38 369 LYS A N 1
ATOM 2955 C CA . LYS A 1 369 ? -3.317 20.860 15.733 1.00 76.38 369 LYS A CA 1
ATOM 2956 C C . LYS A 1 369 ? -3.499 19.464 15.164 1.00 76.38 369 LYS A C 1
ATOM 2958 O O . LYS A 1 369 ? -3.456 18.491 15.907 1.00 76.38 369 LYS A O 1
ATOM 2963 N N . SER A 1 370 ? -3.605 19.381 13.837 1.00 81.56 370 SER A N 1
ATOM 2964 C CA . SER A 1 370 ? -3.659 18.102 13.123 1.00 81.56 370 SER A CA 1
ATOM 2965 C C . SER A 1 370 ? -2.486 17.198 13.522 1.00 81.56 370 SER A C 1
ATOM 2967 O O . SER A 1 370 ? -1.335 17.654 13.532 1.00 81.56 370 SER A O 1
ATOM 2969 N N . LEU A 1 371 ? -2.757 15.924 13.818 1.00 88.69 371 LEU A N 1
ATOM 2970 C CA . LEU A 1 371 ? -1.747 14.943 14.238 1.00 88.69 371 LEU A CA 1
ATOM 2971 C C . LEU A 1 371 ? -0.528 14.915 13.304 1.00 88.69 371 LEU A C 1
ATOM 2973 O O . LEU A 1 371 ? 0.609 15.020 13.761 1.00 88.69 371 LEU A O 1
ATOM 2977 N N . ASN A 1 372 ? -0.758 14.876 11.992 1.00 81.38 372 ASN A N 1
ATOM 2978 C CA . ASN A 1 372 ? 0.282 14.842 10.957 1.00 81.38 372 ASN A CA 1
ATOM 2979 C C . ASN A 1 372 ? 1.040 16.179 10.766 1.00 81.38 372 ASN A C 1
ATOM 2981 O O . ASN A 1 372 ? 2.061 16.219 10.075 1.00 81.38 372 ASN A O 1
ATOM 2985 N N . LEU A 1 373 ? 0.568 17.283 11.360 1.00 84.06 373 LEU A N 1
ATOM 2986 C CA . LEU A 1 373 ? 1.290 18.561 11.421 1.00 84.06 373 LEU A CA 1
ATOM 2987 C C . LEU A 1 373 ? 2.177 18.646 12.666 1.00 84.06 373 LEU A C 1
ATOM 2989 O O . LEU A 1 373 ? 3.224 19.295 12.631 1.00 84.06 373 LEU A O 1
ATOM 2993 N N . HIS A 1 374 ? 1.780 17.989 13.757 1.00 89.19 374 HIS A N 1
ATOM 2994 C CA . HIS A 1 374 ? 2.577 17.937 14.977 1.00 89.19 374 HIS A CA 1
ATOM 2995 C C . HIS A 1 374 ? 3.647 16.839 14.920 1.00 89.19 374 HIS A C 1
ATOM 2997 O O . HIS A 1 374 ? 4.836 17.115 15.103 1.00 89.19 374 HIS A O 1
ATOM 3003 N N . PHE A 1 375 ? 3.240 15.603 14.636 1.00 93.44 375 PHE A N 1
ATOM 3004 C CA . PHE A 1 375 ? 4.126 14.453 14.527 1.00 93.44 375 PHE A CA 1
ATOM 3005 C C . PHE A 1 375 ? 4.634 14.346 13.090 1.00 93.44 375 PHE A C 1
ATOM 3007 O O . PHE A 1 375 ? 3.954 13.842 12.203 1.00 93.44 375 PHE A O 1
ATOM 3014 N N . ARG A 1 376 ? 5.839 14.871 12.852 1.00 93.19 376 ARG A N 1
ATOM 3015 C CA . ARG A 1 376 ? 6.459 14.939 11.515 1.00 93.19 376 ARG A CA 1
ATOM 3016 C C . ARG A 1 376 ? 7.551 13.901 11.282 1.00 93.19 376 ARG A C 1
ATOM 3018 O O . ARG A 1 376 ? 8.208 13.970 10.251 1.00 93.19 376 ARG A O 1
ATOM 3025 N N . HIS A 1 377 ? 7.763 12.983 12.219 1.00 95.81 377 HIS A N 1
ATOM 3026 C CA . HIS A 1 377 ? 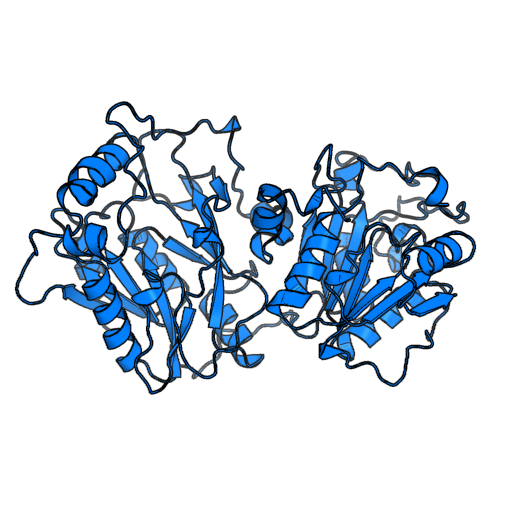8.804 11.965 12.120 1.00 95.81 377 HIS A CA 1
ATOM 3027 C C . HIS A 1 377 ? 8.215 10.584 12.379 1.00 95.81 377 HIS A C 1
ATOM 3029 O O . HIS A 1 377 ? 7.446 10.408 13.330 1.00 95.81 377 HIS A O 1
ATOM 3035 N N . PHE A 1 378 ? 8.561 9.623 11.528 1.00 96.12 378 PHE A N 1
ATOM 3036 C CA . PHE A 1 378 ? 7.987 8.287 11.558 1.00 96.12 378 PHE A CA 1
ATOM 3037 C C . PHE A 1 378 ? 9.012 7.198 11.251 1.00 96.12 378 PHE A C 1
ATOM 3039 O O . PHE A 1 378 ? 10.100 7.441 10.739 1.00 96.12 378 PHE A O 1
ATOM 3046 N N . GLU A 1 379 ? 8.625 5.968 11.552 1.00 95.12 379 GLU A N 1
ATOM 3047 C CA . GLU A 1 379 ? 9.289 4.759 11.087 1.00 95.12 379 GLU A CA 1
ATOM 3048 C C . GLU A 1 379 ? 8.243 3.792 10.526 1.00 95.12 379 GLU A C 1
ATOM 3050 O O . GLU A 1 379 ? 7.114 3.723 11.018 1.00 95.12 379 GLU A O 1
ATOM 3055 N N . PHE A 1 380 ? 8.608 3.008 9.515 1.00 94.50 380 PHE A N 1
ATOM 3056 C CA . PHE A 1 380 ? 7.760 1.899 9.084 1.00 94.50 380 PHE A CA 1
ATOM 3057 C C . PHE A 1 380 ? 7.696 0.803 10.151 1.00 94.50 380 PHE A C 1
ATOM 3059 O O . PHE A 1 380 ? 8.599 0.655 10.984 1.00 94.50 380 PHE A O 1
ATOM 3066 N N . GLY A 1 381 ? 6.626 0.008 10.107 1.00 86.06 381 GLY A N 1
ATOM 3067 C CA . GLY A 1 381 ? 6.423 -1.132 10.991 1.00 86.06 381 GLY A CA 1
ATOM 3068 C C . GLY A 1 381 ? 7.668 -2.022 11.133 1.00 86.06 381 GLY A C 1
ATOM 3069 O O . GLY A 1 381 ? 8.293 -2.420 10.154 1.00 86.06 381 GLY A O 1
ATOM 3070 N N . ARG A 1 382 ? 8.043 -2.326 12.383 1.00 79.88 382 ARG A N 1
ATOM 3071 C CA . ARG A 1 382 ? 9.200 -3.174 12.712 1.00 79.88 382 ARG A CA 1
ATOM 3072 C C . ARG A 1 382 ? 8.832 -4.586 13.181 1.00 79.88 382 ARG A C 1
ATOM 3074 O O . ARG A 1 382 ? 9.641 -5.498 13.056 1.00 79.88 382 ARG A O 1
ATOM 3081 N N . HIS A 1 383 ? 7.637 -4.778 13.724 1.00 76.75 383 HIS A N 1
ATOM 3082 C CA . HIS A 1 383 ? 7.201 -6.067 14.247 1.00 76.75 383 HIS A CA 1
ATOM 3083 C C . HIS A 1 383 ? 6.600 -6.928 13.123 1.00 76.75 383 HIS A C 1
ATOM 3085 O O . HIS A 1 383 ? 5.908 -6.361 12.278 1.00 76.75 383 HIS A O 1
ATOM 3091 N N . PRO A 1 384 ? 6.787 -8.263 13.101 1.00 76.06 384 PRO A N 1
ATOM 3092 C CA . PRO A 1 384 ? 6.154 -9.136 12.106 1.00 76.06 384 PRO A CA 1
ATOM 3093 C C . PRO A 1 384 ? 4.640 -8.910 11.973 1.00 76.06 384 PRO A C 1
ATOM 3095 O O . PRO A 1 384 ? 4.123 -8.818 10.864 1.00 76.06 384 PRO A O 1
ATOM 3098 N N . ALA A 1 385 ? 3.947 -8.698 13.097 1.00 78.31 385 ALA A N 1
ATOM 3099 C CA . ALA A 1 385 ? 2.515 -8.395 13.111 1.00 78.31 385 ALA A CA 1
ATOM 3100 C C . ALA A 1 385 ? 2.144 -7.083 12.385 1.00 78.31 385 ALA A C 1
ATOM 3102 O O . ALA A 1 385 ? 1.035 -6.953 11.882 1.00 78.31 385 ALA A O 1
ATOM 3103 N N . HIS A 1 386 ? 3.062 -6.116 12.255 1.00 81.31 386 HIS A N 1
ATOM 3104 C CA . HIS A 1 386 ? 2.807 -4.878 11.502 1.00 81.31 386 HIS A CA 1
ATOM 3105 C C . HIS A 1 386 ? 2.707 -5.103 9.984 1.00 81.31 386 HIS A C 1
ATOM 3107 O O . HIS A 1 386 ? 2.324 -4.189 9.260 1.00 81.31 386 HIS A O 1
ATOM 3113 N N . PHE A 1 387 ? 3.068 -6.292 9.496 1.00 81.62 387 PHE A N 1
ATOM 3114 C CA . PHE A 1 387 ? 2.973 -6.667 8.084 1.00 81.62 387 PHE A CA 1
ATOM 3115 C C . PHE A 1 387 ? 1.742 -7.529 7.774 1.00 81.62 387 PHE A C 1
ATOM 3117 O O . PHE A 1 387 ? 1.577 -7.964 6.638 1.00 81.62 387 PHE A O 1
ATOM 3124 N N . LEU A 1 388 ? 0.886 -7.767 8.773 1.00 83.94 388 LEU A N 1
ATOM 3125 C CA . LEU A 1 388 ? -0.414 -8.419 8.644 1.00 83.94 388 LEU A CA 1
ATOM 3126 C C . LEU A 1 388 ? -1.466 -7.463 9.211 1.00 83.94 388 LEU A C 1
ATOM 3128 O O . LEU A 1 388 ? -1.625 -7.374 10.423 1.00 83.94 388 LEU A O 1
ATOM 3132 N N . GLN A 1 389 ? -2.124 -6.681 8.355 1.00 91.94 389 GLN A N 1
ATOM 3133 C CA . GLN A 1 389 ? -3.045 -5.620 8.776 1.00 91.94 389 GLN A CA 1
ATOM 3134 C C . GLN A 1 389 ? -4.307 -5.606 7.906 1.00 91.94 389 GLN A C 1
ATOM 3136 O O . GLN A 1 389 ? -4.787 -4.555 7.467 1.00 91.94 389 GLN A O 1
ATOM 3141 N N . ARG A 1 390 ? -4.878 -6.793 7.683 1.00 93.94 390 ARG A N 1
ATOM 3142 C CA . ARG A 1 390 ? -6.154 -6.997 6.985 1.00 93.94 390 ARG A CA 1
ATOM 3143 C C . ARG A 1 390 ? -7.325 -6.591 7.883 1.00 93.94 390 ARG A C 1
ATOM 3145 O O . ARG A 1 390 ? -8.062 -7.425 8.403 1.00 93.94 390 ARG A O 1
ATOM 3152 N N . ARG A 1 391 ? -7.424 -5.283 8.114 1.00 95.62 391 ARG A N 1
ATOM 3153 C CA . ARG A 1 391 ? -8.327 -4.627 9.071 1.00 95.62 391 ARG A CA 1
ATOM 3154 C C . ARG A 1 391 ? -9.460 -3.847 8.392 1.00 95.62 391 ARG A C 1
ATOM 3156 O O . ARG A 1 391 ? -10.156 -3.095 9.066 1.00 95.62 391 ARG A O 1
ATOM 3163 N N . GLY A 1 392 ? -9.627 -3.993 7.078 1.00 97.88 392 GLY A N 1
ATOM 3164 C CA . GLY A 1 392 ? -10.765 -3.459 6.331 1.00 97.88 392 GLY A CA 1
ATOM 3165 C C . GLY A 1 392 ? -11.362 -4.530 5.425 1.00 97.88 392 GLY A C 1
ATOM 3166 O O . GLY A 1 392 ? -10.615 -5.199 4.709 1.00 97.88 392 GLY A O 1
ATOM 3167 N N . TRP A 1 393 ? -12.677 -4.720 5.474 1.00 98.25 393 TRP A N 1
ATOM 3168 C CA . TRP A 1 393 ? -13.381 -5.751 4.707 1.00 98.25 393 TRP A CA 1
ATOM 3169 C C . TRP A 1 393 ? -14.822 -5.345 4.408 1.00 98.25 393 TRP A C 1
ATOM 3171 O O . TRP A 1 393 ? -15.367 -4.489 5.091 1.00 98.25 393 TRP A O 1
ATOM 3181 N N . ILE A 1 394 ? -15.448 -5.968 3.414 1.00 98.06 394 ILE A N 1
ATOM 3182 C CA . ILE A 1 394 ? -16.903 -5.929 3.249 1.00 98.06 394 ILE A CA 1
ATOM 3183 C C . ILE A 1 394 ? -17.490 -7.025 4.128 1.00 98.06 394 ILE A C 1
ATOM 3185 O O . ILE A 1 394 ? -17.115 -8.190 3.987 1.00 98.06 394 ILE A O 1
ATOM 3189 N N . GLN A 1 395 ? -18.387 -6.660 5.038 1.00 98.12 395 GLN A N 1
ATOM 3190 C CA . GLN A 1 395 ? -18.951 -7.599 5.997 1.00 98.12 395 GLN A CA 1
ATOM 3191 C C . GLN A 1 395 ? -19.762 -8.705 5.293 1.00 98.12 395 GLN A C 1
ATOM 3193 O O . GLN A 1 395 ? -20.747 -8.389 4.617 1.00 98.12 395 GLN A O 1
ATOM 3198 N N . PRO A 1 396 ? -19.404 -9.993 5.468 1.00 97.38 396 PRO A N 1
ATOM 3199 C CA . PRO A 1 396 ? -20.225 -11.104 5.002 1.00 97.38 396 PRO A CA 1
ATOM 3200 C C . PRO A 1 396 ? -21.450 -11.309 5.903 1.00 97.38 396 PRO A C 1
ATOM 3202 O O . PRO A 1 396 ? -21.561 -10.733 6.984 1.00 97.38 396 PRO A O 1
ATOM 3205 N N . LYS A 1 397 ? -22.360 -12.183 5.470 1.00 96.19 397 LYS A N 1
ATOM 3206 C CA . LYS A 1 397 ? -23.550 -12.557 6.246 1.00 96.19 397 LYS A CA 1
ATOM 3207 C C . LYS A 1 397 ? -23.211 -13.174 7.608 1.00 96.19 397 LYS A C 1
ATOM 3209 O O . LYS A 1 397 ? -23.932 -12.965 8.580 1.00 96.19 397 LYS A O 1
ATOM 3214 N N . ASP A 1 398 ? -22.135 -13.951 7.663 1.00 95.81 398 ASP A N 1
ATOM 3215 C CA . ASP A 1 398 ? -21.692 -14.607 8.888 1.00 95.81 398 ASP A CA 1
ATOM 3216 C C . ASP A 1 398 ? -20.801 -13.682 9.726 1.00 95.81 398 ASP A C 1
ATOM 3218 O O . ASP A 1 398 ? -20.124 -12.787 9.216 1.00 95.81 398 ASP A O 1
ATOM 3222 N N . ILE A 1 399 ? -20.784 -13.913 11.039 1.00 96.88 399 ILE A N 1
ATOM 3223 C CA . ILE A 1 399 ? -19.875 -13.207 11.946 1.00 96.88 399 ILE A CA 1
ATOM 3224 C C . ILE A 1 399 ? -18.437 -13.612 11.606 1.00 96.88 399 ILE A C 1
ATOM 3226 O O . ILE A 1 399 ? -18.120 -14.798 11.516 1.00 96.88 399 ILE A O 1
ATOM 3230 N N . ILE A 1 400 ? -17.567 -12.619 11.437 1.00 96.62 400 ILE A N 1
ATOM 3231 C CA . ILE A 1 400 ? -16.149 -12.838 11.144 1.00 96.62 400 ILE A CA 1
ATOM 3232 C C . ILE A 1 400 ? -15.350 -13.179 12.409 1.00 96.62 400 ILE A C 1
ATOM 3234 O O . ILE A 1 400 ? -15.755 -12.850 13.525 1.00 96.62 400 ILE A O 1
ATOM 3238 N N . ASN A 1 401 ? -14.157 -13.748 12.242 1.00 96.00 401 ASN A N 1
ATOM 3239 C CA . ASN A 1 401 ? -13.219 -13.929 13.347 1.00 96.00 401 ASN A CA 1
ATOM 3240 C C . ASN A 1 401 ? -12.149 -12.825 13.344 1.00 96.00 401 ASN A C 1
ATOM 3242 O O . ASN A 1 401 ? -11.375 -12.689 12.396 1.00 96.00 401 ASN A O 1
ATOM 3246 N N . LEU A 1 402 ? -12.102 -12.037 14.423 1.00 95.12 402 LEU A N 1
ATOM 3247 C CA . LEU A 1 402 ? -11.037 -11.058 14.683 1.00 95.12 402 LEU A CA 1
ATOM 3248 C C . LEU A 1 402 ? -10.086 -11.500 15.798 1.00 95.12 402 LEU A C 1
ATOM 3250 O O . LEU A 1 402 ? -8.925 -11.086 15.815 1.00 95.12 402 LEU A O 1
ATOM 3254 N N . SER A 1 403 ? -10.571 -12.285 16.760 1.00 93.50 403 SER A N 1
ATOM 3255 C CA . SER A 1 403 ? -9.847 -12.554 17.998 1.00 93.50 403 SER A CA 1
ATOM 3256 C C . SER A 1 403 ? -8.674 -13.502 17.799 1.00 93.50 403 SER A C 1
ATOM 3258 O O . SER A 1 403 ? -7.623 -13.270 18.381 1.00 93.50 403 SER A O 1
ATOM 3260 N N . ASP A 1 404 ? -8.735 -14.486 16.909 1.00 91.50 404 ASP A N 1
ATOM 3261 C CA . ASP A 1 404 ? -7.609 -15.424 16.770 1.00 91.50 404 ASP A CA 1
ATOM 3262 C C . ASP A 1 404 ? -6.330 -14.794 16.207 1.00 91.50 404 ASP A C 1
ATOM 3264 O O . ASP A 1 404 ? -5.228 -15.265 16.485 1.00 91.50 404 ASP A O 1
ATOM 3268 N N . SER A 1 405 ? -6.454 -13.669 15.502 1.00 90.00 405 SER A N 1
ATOM 3269 C CA . SER A 1 405 ? -5.317 -12.892 15.005 1.00 90.00 405 SER A CA 1
ATOM 3270 C C . SER A 1 405 ? -4.921 -11.723 15.915 1.00 90.00 405 SER A C 1
ATOM 3272 O O . SER A 1 405 ? -4.074 -10.920 15.528 1.00 90.00 405 SER A O 1
ATOM 3274 N N . GLY A 1 406 ? -5.552 -11.555 17.084 1.00 90.69 406 GLY A N 1
ATOM 3275 C CA . GLY A 1 406 ? -5.382 -10.355 17.914 1.00 90.69 406 GLY A CA 1
ATOM 3276 C C . GLY A 1 406 ? -5.884 -9.071 17.236 1.00 90.69 406 GLY A C 1
ATOM 3277 O O . GLY A 1 406 ? -5.443 -7.975 17.583 1.00 90.69 406 GLY A O 1
ATOM 3278 N N . GLY A 1 407 ? -6.787 -9.196 16.257 1.00 91.69 407 GLY A N 1
ATOM 3279 C CA . GLY A 1 407 ? -7.324 -8.094 15.461 1.00 91.69 407 GLY A CA 1
ATOM 3280 C C . GLY A 1 407 ? -6.448 -7.697 14.270 1.00 91.69 407 GLY A C 1
ATOM 3281 O O . GLY A 1 407 ? -6.686 -6.664 13.653 1.00 91.69 407 GLY A O 1
ATOM 3282 N N . HIS A 1 408 ? -5.402 -8.451 13.932 1.00 89.69 408 HIS A N 1
ATOM 3283 C CA . HIS A 1 408 ? -4.533 -8.161 12.779 1.00 89.69 408 HIS A CA 1
ATOM 3284 C C . HIS A 1 408 ? -5.151 -8.556 11.429 1.00 89.69 408 HIS A C 1
ATOM 3286 O O . HIS A 1 408 ? -4.797 -8.004 10.385 1.00 89.69 408 HIS A O 1
ATOM 3292 N N . PHE A 1 409 ? -6.084 -9.502 11.450 1.00 90.50 409 PHE A N 1
ATOM 3293 C CA . PHE A 1 409 ? -6.729 -10.066 10.275 1.00 90.50 409 PHE A CA 1
ATOM 3294 C C . PHE A 1 409 ? -8.192 -10.405 10.579 1.00 90.50 409 PHE A C 1
ATOM 3296 O O . PHE A 1 409 ? -8.462 -11.147 11.523 1.00 90.50 409 PHE A O 1
ATOM 3303 N N . ALA A 1 410 ? -9.101 -9.860 9.768 1.00 93.44 410 ALA A N 1
ATOM 3304 C CA . ALA A 1 410 ? -10.493 -10.284 9.675 1.00 93.44 410 ALA A CA 1
ATOM 3305 C C . ALA A 1 410 ? -10.599 -11.565 8.840 1.00 93.44 410 ALA A C 1
ATOM 3307 O O . ALA A 1 410 ? -10.460 -11.506 7.617 1.00 93.44 410 ALA A O 1
ATOM 3308 N N . ASP A 1 411 ? -10.823 -12.700 9.499 1.00 93.12 411 ASP A N 1
ATOM 3309 C CA . ASP A 1 411 ? -10.921 -14.006 8.848 1.00 93.12 411 ASP A CA 1
ATOM 3310 C C . ASP A 1 411 ? -12.368 -14.350 8.485 1.00 93.12 411 ASP A C 1
ATOM 3312 O O . ASP A 1 411 ? -13.257 -14.318 9.343 1.00 93.12 411 ASP A O 1
ATOM 3316 N N . PHE A 1 412 ? -12.591 -14.633 7.199 1.00 94.88 412 PHE A N 1
ATOM 3317 C CA . PHE A 1 412 ? -13.888 -14.983 6.630 1.00 94.88 412 PHE A CA 1
ATOM 3318 C C . PHE A 1 412 ? -13.755 -15.640 5.249 1.00 94.88 412 PHE A C 1
ATOM 3320 O O . PHE A 1 412 ? -12.810 -15.385 4.493 1.00 94.88 412 PHE A O 1
ATOM 3327 N N . ASP A 1 413 ? -14.748 -16.455 4.898 1.00 94.19 413 ASP A N 1
ATOM 3328 C CA . ASP A 1 413 ? -14.800 -17.149 3.614 1.00 94.19 413 ASP A CA 1
ATOM 3329 C C . ASP A 1 413 ? -15.029 -16.186 2.440 1.00 94.19 413 ASP A C 1
ATOM 3331 O O . ASP A 1 413 ? -15.795 -15.226 2.515 1.00 94.19 413 ASP A O 1
ATOM 3335 N N . GLY A 1 414 ? -14.377 -16.460 1.307 1.00 93.88 414 GLY A N 1
ATOM 3336 C CA . GLY A 1 414 ? -14.515 -15.639 0.099 1.00 93.88 414 GLY A CA 1
ATOM 3337 C C . GLY A 1 414 ? -13.767 -14.301 0.149 1.00 93.88 414 GLY A C 1
ATOM 3338 O O . GLY A 1 414 ? -14.022 -13.427 -0.685 1.00 93.88 414 GLY A O 1
ATOM 3339 N N . ALA A 1 415 ? -12.836 -14.127 1.092 1.00 94.75 415 ALA A N 1
ATOM 3340 C CA . ALA A 1 415 ? -11.955 -12.968 1.138 1.00 94.75 415 ALA A CA 1
ATOM 3341 C C . ALA A 1 415 ? -11.100 -12.857 -0.142 1.00 94.75 415 ALA A C 1
ATOM 3343 O O . ALA A 1 415 ? -10.295 -13.729 -0.471 1.00 94.75 415 ALA A O 1
ATOM 3344 N N . ARG A 1 416 ? -11.248 -11.738 -0.849 1.00 95.69 416 ARG A N 1
ATOM 3345 C CA . ARG A 1 416 ? -10.460 -11.317 -2.011 1.00 95.69 416 ARG A CA 1
ATOM 3346 C C . ARG A 1 416 ? -9.710 -10.048 -1.631 1.00 95.69 416 ARG A C 1
ATOM 3348 O O . ARG A 1 416 ? -10.259 -8.947 -1.681 1.00 95.69 416 ARG A O 1
ATOM 3355 N N . GLN A 1 417 ? -8.466 -10.231 -1.199 1.00 95.25 417 GLN A N 1
ATOM 3356 C CA . GLN A 1 417 ? -7.594 -9.149 -0.748 1.00 95.25 417 GLN A CA 1
ATOM 3357 C C . GLN A 1 417 ? -7.109 -8.305 -1.936 1.00 95.25 417 GLN A C 1
ATOM 3359 O O . GLN A 1 417 ? -6.554 -8.844 -2.889 1.00 95.25 417 GLN A O 1
ATOM 3364 N N . TYR A 1 418 ? -7.253 -6.983 -1.837 1.00 96.44 418 TYR A N 1
ATOM 3365 C CA . TYR A 1 418 ? -6.616 -6.035 -2.747 1.00 96.44 418 TYR A CA 1
ATOM 3366 C C . TYR A 1 418 ? -5.086 -6.120 -2.622 1.00 96.44 418 TYR A C 1
ATOM 3368 O O . TYR A 1 418 ? -4.571 -6.114 -1.496 1.00 96.44 418 TYR A O 1
ATOM 3376 N N . PRO A 1 419 ? -4.335 -6.200 -3.734 1.00 94.81 419 PRO A N 1
ATOM 3377 C CA . PRO A 1 419 ? -2.910 -6.504 -3.679 1.00 94.81 419 PRO A CA 1
ATOM 3378 C C . PRO A 1 419 ? -2.047 -5.331 -3.236 1.00 94.81 419 PRO A C 1
ATOM 3380 O O . PRO A 1 419 ? -0.898 -5.560 -2.893 1.00 94.81 419 PRO A O 1
ATOM 3383 N N . TYR A 1 420 ? -2.554 -4.098 -3.235 1.00 96.31 420 TYR A N 1
ATOM 3384 C CA . TYR A 1 420 ? -1.798 -2.939 -2.768 1.00 96.31 420 TYR A CA 1
ATOM 3385 C C . TYR A 1 420 ? -2.266 -2.507 -1.383 1.00 96.31 420 TYR A C 1
ATOM 3387 O O . TYR A 1 420 ? -3.463 -2.462 -1.098 1.00 96.31 420 TYR A O 1
ATOM 3395 N N . ARG A 1 421 ? -1.322 -2.175 -0.503 1.00 96.31 421 ARG A N 1
ATOM 3396 C CA . ARG A 1 421 ? -1.653 -1.813 0.881 1.00 96.31 421 ARG A CA 1
ATOM 3397 C C . ARG A 1 421 ? -2.019 -0.337 1.023 1.00 96.31 421 ARG A C 1
ATOM 3399 O O . ARG A 1 421 ? -1.461 0.526 0.352 1.00 96.31 421 ARG A O 1
ATOM 3406 N N . PHE A 1 422 ? -2.914 -0.059 1.965 1.00 97.19 422 PHE A N 1
ATOM 3407 C CA . PHE A 1 422 ? -3.352 1.284 2.337 1.00 97.19 422 PHE A CA 1
ATOM 3408 C C . PHE A 1 422 ? -2.449 1.853 3.445 1.00 97.19 422 PHE A C 1
ATOM 3410 O O . PHE A 1 422 ? -2.088 1.117 4.368 1.00 97.19 422 PHE A O 1
ATOM 3417 N N . PRO A 1 423 ? -2.063 3.140 3.421 1.00 96.19 423 PRO A N 1
ATOM 3418 C CA . PRO A 1 423 ? -1.316 3.719 4.532 1.00 96.19 423 PRO A CA 1
ATOM 3419 C C . PRO A 1 423 ? -2.152 3.761 5.824 1.00 96.19 423 PRO A C 1
ATOM 3421 O O . PRO A 1 423 ? -3.312 4.181 5.834 1.00 96.19 423 PRO A O 1
ATOM 3424 N N . LEU A 1 424 ? -1.529 3.352 6.929 1.00 96.38 424 LEU A N 1
ATOM 3425 C CA . LEU A 1 424 ? -2.061 3.452 8.286 1.00 96.38 424 LEU A CA 1
ATOM 3426 C C . LEU A 1 424 ? -1.089 4.286 9.120 1.00 96.38 424 LEU A C 1
ATOM 3428 O O . LEU A 1 424 ? 0.011 3.843 9.449 1.00 96.38 424 LEU A O 1
ATOM 3432 N N . PHE A 1 425 ? -1.495 5.507 9.453 1.00 96.56 425 PHE A N 1
ATOM 3433 C CA . PHE A 1 425 ? -0.770 6.394 10.353 1.00 96.56 425 PHE A CA 1
ATOM 3434 C C . PHE A 1 425 ? -1.120 6.042 11.796 1.00 96.56 425 PHE A C 1
ATOM 3436 O O . PHE A 1 425 ? -2.283 6.098 12.189 1.00 96.56 425 PHE A O 1
ATOM 3443 N N . HIS A 1 426 ? -0.111 5.684 12.581 1.00 96.25 426 HIS A N 1
ATOM 3444 C CA . HIS A 1 426 ? -0.273 5.219 13.954 1.00 96.25 426 HIS A CA 1
ATOM 3445 C C . HIS A 1 426 ? 0.464 6.149 14.921 1.00 96.25 426 HIS A C 1
ATOM 3447 O O . HIS A 1 426 ? 1.651 6.438 14.729 1.00 96.25 426 HIS A O 1
ATOM 3453 N N . TYR A 1 427 ? -0.232 6.591 15.971 1.00 95.75 427 TYR A N 1
ATOM 3454 C CA . TYR A 1 427 ? 0.262 7.539 16.978 1.00 95.75 427 TYR A CA 1
ATOM 3455 C C . TYR A 1 427 ? 0.290 6.911 18.387 1.00 95.75 427 TYR A C 1
ATOM 3457 O O . TYR A 1 427 ? -0.347 7.420 19.318 1.00 95.75 427 TYR A O 1
ATOM 3465 N N . PRO A 1 428 ? 1.055 5.820 18.597 1.00 93.50 428 PRO A N 1
ATOM 3466 C CA . PRO A 1 428 ? 0.966 5.022 19.820 1.00 93.50 428 PRO A CA 1
ATOM 3467 C C . PRO A 1 428 ? 1.336 5.806 21.081 1.00 93.50 428 PRO A C 1
ATOM 3469 O O . PRO A 1 428 ? 0.768 5.570 22.148 1.00 93.50 428 PRO A O 1
ATOM 3472 N N . ILE A 1 429 ? 2.286 6.740 20.965 1.00 94.56 429 ILE A N 1
ATOM 3473 C CA . ILE A 1 429 ? 2.823 7.547 22.063 1.00 94.56 429 ILE A CA 1
ATOM 3474 C C . ILE A 1 429 ? 2.942 9.004 21.602 1.00 94.56 429 ILE A C 1
ATOM 3476 O O . ILE A 1 429 ? 3.544 9.264 20.565 1.00 94.56 429 ILE A O 1
ATOM 3480 N N . ARG A 1 430 ? 2.384 9.956 22.365 1.00 94.00 430 ARG A N 1
ATOM 3481 C CA . ARG A 1 430 ? 2.316 11.381 21.974 1.00 94.00 430 ARG A CA 1
ATOM 3482 C C . ARG A 1 430 ? 3.226 12.316 22.772 1.00 94.00 430 ARG A C 1
ATOM 3484 O O . ARG A 1 430 ? 3.486 13.437 22.351 1.00 94.00 430 ARG A O 1
ATOM 3491 N N . SER A 1 431 ? 3.722 11.876 23.924 1.00 94.25 431 SER A N 1
ATOM 3492 C CA . SER A 1 431 ? 4.684 12.607 24.761 1.00 94.25 431 SER A CA 1
ATOM 3493 C C . SER A 1 431 ? 5.348 11.655 25.758 1.00 94.25 431 SER A C 1
ATOM 3495 O O . SER A 1 431 ? 4.892 10.519 25.906 1.00 94.25 431 SER A O 1
ATOM 3497 N N . GLN A 1 432 ? 6.378 12.121 26.471 1.00 95.19 432 GLN A N 1
ATOM 3498 C CA . GLN A 1 432 ? 7.007 11.350 27.550 1.00 95.19 432 GLN A CA 1
ATOM 3499 C C . GLN A 1 432 ? 5.979 10.976 28.625 1.00 95.19 432 GLN A C 1
ATOM 3501 O O . GLN A 1 432 ? 5.775 9.799 28.907 1.00 95.19 432 GLN A O 1
ATOM 3506 N N . LYS A 1 433 ? 5.260 11.980 29.146 1.00 94.31 433 LYS A N 1
ATOM 3507 C CA . LYS A 1 433 ? 4.232 11.798 30.181 1.00 94.31 433 LYS A CA 1
ATOM 3508 C C . LYS A 1 433 ? 3.134 10.843 29.720 1.00 94.31 433 LYS A C 1
ATOM 3510 O O . LYS A 1 433 ? 2.710 9.973 30.473 1.00 94.31 433 LYS A O 1
ATOM 3515 N N . HIS A 1 434 ? 2.673 11.015 28.483 1.00 94.62 434 HIS A N 1
ATOM 3516 C CA . HIS A 1 434 ? 1.656 10.144 27.917 1.00 94.62 434 HIS A CA 1
ATOM 3517 C C . HIS A 1 434 ? 2.168 8.697 27.789 1.00 94.62 434 HIS A C 1
ATOM 3519 O O . HIS A 1 434 ? 1.450 7.772 28.144 1.00 94.62 434 HIS A O 1
ATOM 3525 N N . GLY A 1 435 ? 3.404 8.480 27.321 1.00 94.69 435 GLY A N 1
ATOM 3526 C CA . GLY A 1 435 ? 3.965 7.132 27.196 1.00 94.69 435 GLY A CA 1
ATOM 3527 C C . GLY A 1 435 ? 4.085 6.406 28.534 1.00 94.69 435 GLY A C 1
ATOM 3528 O O . GLY A 1 435 ? 3.683 5.249 28.637 1.00 94.69 435 GLY A O 1
ATOM 3529 N N . GLU A 1 436 ? 4.547 7.106 29.572 1.00 95.00 436 GLU A N 1
ATOM 3530 C CA . GLU A 1 436 ? 4.616 6.573 30.936 1.00 95.00 436 GLU A CA 1
ATOM 3531 C C . GLU A 1 436 ? 3.232 6.178 31.466 1.00 95.00 436 GLU A C 1
ATOM 3533 O O . GLU A 1 436 ? 3.047 5.068 31.964 1.00 95.00 436 GLU A O 1
ATOM 3538 N N . GLN A 1 437 ? 2.247 7.066 31.321 1.00 94.31 437 GLN A N 1
ATOM 3539 C CA . GLN A 1 437 ? 0.870 6.827 31.749 1.00 94.31 437 GLN A CA 1
ATOM 3540 C C . GLN A 1 437 ? 0.248 5.641 30.989 1.00 94.31 437 GLN A C 1
ATOM 3542 O O . GLN A 1 437 ? -0.181 4.667 31.614 1.00 94.31 437 GLN A O 1
ATOM 3547 N N . LYS A 1 438 ? 0.309 5.657 29.651 1.00 94.12 438 LYS A N 1
ATOM 3548 C CA . LYS A 1 438 ? -0.281 4.616 28.800 1.00 94.12 438 LYS A CA 1
ATOM 3549 C C . LYS A 1 438 ? 0.313 3.240 29.069 1.00 94.12 438 LYS A C 1
ATOM 3551 O O . LYS A 1 438 ? -0.416 2.256 29.144 1.00 94.12 438 LYS A O 1
ATOM 3556 N N . ILE A 1 439 ? 1.636 3.143 29.200 1.00 94.12 439 ILE A N 1
ATOM 3557 C CA . ILE A 1 439 ? 2.309 1.847 29.341 1.00 94.12 439 ILE A CA 1
ATOM 3558 C C . ILE A 1 439 ? 2.203 1.329 30.773 1.00 94.12 439 ILE A C 1
ATOM 3560 O O . ILE A 1 439 ? 1.750 0.201 30.973 1.00 94.12 439 ILE A O 1
ATOM 3564 N N . PHE A 1 440 ? 2.594 2.131 31.768 1.00 93.31 440 PHE A N 1
ATOM 3565 C CA . PHE A 1 440 ? 2.748 1.644 33.142 1.00 93.31 440 PHE A CA 1
ATOM 3566 C C . PHE A 1 440 ? 1.462 1.673 33.957 1.00 93.31 440 PHE A C 1
ATOM 3568 O O . PHE A 1 440 ? 1.397 0.977 34.966 1.00 93.31 440 PHE A O 1
ATOM 3575 N N . ARG A 1 441 ? 0.461 2.472 33.570 1.00 91.50 441 ARG A N 1
ATOM 3576 C CA . ARG A 1 441 ? -0.814 2.553 34.293 1.00 91.50 441 ARG A CA 1
ATOM 3577 C C . ARG A 1 441 ? -1.972 2.002 33.479 1.00 91.50 441 ARG A C 1
ATOM 3579 O O . ARG A 1 441 ? -2.672 1.123 33.968 1.00 91.50 441 ARG A O 1
ATOM 3586 N N . ASP A 1 442 ? -2.142 2.463 32.247 1.00 92.19 442 ASP A N 1
ATOM 3587 C CA . ASP A 1 442 ? -3.340 2.126 31.467 1.00 92.19 442 ASP A CA 1
ATOM 3588 C C . ASP A 1 442 ? -3.274 0.739 30.816 1.00 92.19 442 ASP A C 1
ATOM 3590 O O . ASP A 1 442 ? -4.311 0.179 30.463 1.00 92.19 442 ASP A O 1
ATOM 3594 N N . ARG A 1 443 ? -2.068 0.169 30.677 1.00 91.00 443 ARG A N 1
ATOM 3595 C CA . ARG A 1 443 ? -1.835 -1.126 30.023 1.00 91.00 443 ARG A CA 1
ATOM 3596 C C . ARG A 1 443 ? -1.270 -2.192 30.958 1.00 91.00 443 ARG A C 1
ATOM 3598 O O . ARG A 1 443 ? -2.016 -3.079 31.356 1.00 91.00 443 ARG A O 1
ATOM 3605 N N . GLN A 1 444 ? 0.004 -2.115 31.358 1.00 90.00 444 GLN A N 1
ATOM 3606 C CA . GLN A 1 444 ? 0.672 -3.195 32.112 1.00 90.00 444 GLN A CA 1
ATOM 3607 C C . GLN A 1 444 ? -0.071 -3.621 33.392 1.00 90.00 444 GLN A C 1
ATOM 3609 O O . GLN A 1 444 ? -0.068 -4.802 33.722 1.00 90.00 444 GLN A O 1
ATOM 3614 N N . LEU A 1 445 ? -0.719 -2.688 34.102 1.00 89.00 445 LEU A N 1
ATOM 3615 C CA . LEU A 1 445 ? -1.480 -2.997 35.321 1.00 89.00 445 LEU A CA 1
ATOM 3616 C C . LEU A 1 445 ? -2.869 -3.586 35.061 1.00 89.00 445 LEU A C 1
ATOM 3618 O O . LEU A 1 445 ? -3.455 -4.150 35.981 1.00 89.00 445 LEU A O 1
ATOM 3622 N N . ARG A 1 446 ? -3.397 -3.437 33.844 1.00 91.69 446 ARG A N 1
ATOM 3623 C CA . ARG A 1 446 ? -4.737 -3.895 33.473 1.00 91.69 446 ARG A CA 1
ATOM 3624 C C . ARG A 1 446 ? -4.721 -5.161 32.631 1.00 91.69 446 ARG A C 1
ATOM 3626 O O . ARG A 1 446 ? -5.745 -5.818 32.573 1.00 91.69 446 ARG A O 1
ATOM 3633 N N . TYR A 1 447 ? -3.633 -5.509 31.949 1.00 91.12 447 TYR A N 1
ATOM 3634 C CA . TYR A 1 447 ? -3.633 -6.646 31.024 1.00 91.12 447 TYR A CA 1
ATOM 3635 C C . TYR A 1 447 ? -4.158 -7.940 31.643 1.00 91.12 447 TYR A C 1
ATOM 3637 O O . TYR A 1 447 ? -3.761 -8.320 32.746 1.00 91.12 447 TYR A O 1
ATOM 3645 N N . SER A 1 448 ? -5.037 -8.620 30.902 1.00 92.62 448 SER A N 1
ATOM 3646 C CA . SER A 1 448 ? -5.620 -9.860 31.382 1.00 92.62 448 SER A CA 1
ATOM 3647 C C . SER A 1 448 ? -4.576 -10.958 31.528 1.00 92.62 448 SER A C 1
ATOM 3649 O O . SER A 1 448 ? -3.828 -11.275 30.595 1.00 92.62 448 SER A O 1
ATOM 3651 N N . ARG A 1 449 ? -4.557 -11.569 32.714 1.00 89.81 449 ARG A N 1
ATOM 3652 C CA . ARG A 1 449 ? -3.609 -12.637 33.050 1.00 89.81 449 ARG A CA 1
ATOM 3653 C C . ARG A 1 449 ? -3.920 -13.932 32.311 1.00 89.81 449 ARG A C 1
ATOM 3655 O O . ARG A 1 449 ? -2.993 -14.668 31.980 1.00 89.81 449 ARG A O 1
ATOM 3662 N N . SER A 1 450 ? -5.196 -14.212 32.040 1.00 91.44 450 SER A N 1
ATOM 3663 C CA . SER A 1 450 ? -5.591 -15.392 31.263 1.00 91.44 450 SER A CA 1
ATOM 3664 C C . SER A 1 450 ? -5.162 -15.253 29.805 1.00 91.44 450 SER A C 1
ATOM 3666 O O . SER A 1 450 ? -4.532 -16.160 29.275 1.00 91.44 450 SER A O 1
ATOM 3668 N N . GLU A 1 451 ? -5.385 -14.096 29.173 1.00 92.81 451 GLU A N 1
ATOM 3669 C CA . GLU A 1 451 ? -4.943 -13.858 27.790 1.00 92.81 451 GLU A CA 1
ATOM 3670 C C . GLU A 1 451 ? -3.412 -13.918 27.654 1.00 92.81 451 GLU A C 1
ATOM 3672 O O . GLU A 1 451 ? -2.898 -14.460 26.674 1.00 92.81 451 GLU A O 1
ATOM 3677 N N . GLN A 1 452 ? -2.669 -13.431 28.654 1.00 89.19 452 GLN A N 1
ATOM 3678 C CA . GLN A 1 452 ? -1.215 -13.615 28.722 1.00 89.19 452 GLN A CA 1
ATOM 3679 C C . GLN A 1 452 ? -0.830 -15.098 28.796 1.00 89.19 452 GLN A C 1
ATOM 3681 O O . GLN A 1 452 ? -0.020 -15.562 27.994 1.00 89.19 452 GLN A O 1
ATOM 3686 N N . ALA A 1 453 ? -1.412 -15.848 29.736 1.00 88.56 453 ALA A N 1
ATOM 3687 C CA . ALA A 1 453 ? -1.046 -17.240 29.989 1.00 88.56 453 ALA A CA 1
ATOM 3688 C C . ALA A 1 453 ? -1.452 -18.195 28.853 1.00 88.56 453 ALA A C 1
ATOM 3690 O O . ALA A 1 453 ? -0.703 -19.110 28.520 1.00 88.56 453 ALA A O 1
ATOM 3691 N N . GLU A 1 454 ? -2.629 -17.991 28.265 1.00 90.75 454 GLU A N 1
ATOM 3692 C CA . GLU A 1 454 ? -3.227 -18.912 27.293 1.00 90.75 454 GLU A CA 1
ATOM 3693 C C . GLU A 1 454 ? -2.859 -18.567 25.849 1.00 90.75 454 GLU A C 1
ATOM 3695 O O . GLU A 1 454 ? -2.738 -19.464 25.016 1.00 90.75 454 GLU A O 1
ATOM 3700 N N . ARG A 1 455 ? -2.679 -17.275 25.535 1.00 86.94 455 ARG A N 1
ATOM 3701 C CA . ARG A 1 455 ? -2.442 -16.799 24.161 1.00 86.94 455 ARG A CA 1
ATOM 3702 C C . ARG A 1 455 ? -1.064 -16.173 23.953 1.00 86.94 455 ARG A C 1
ATOM 3704 O O . ARG A 1 455 ? -0.704 -15.885 22.813 1.00 86.94 455 ARG A O 1
ATOM 3711 N N . GLY A 1 456 ? -0.289 -15.948 25.016 1.00 86.12 456 GLY A N 1
ATOM 3712 C CA . GLY A 1 456 ? 1.004 -15.260 24.925 1.00 86.12 456 GLY A CA 1
ATOM 3713 C C . GLY A 1 456 ? 0.874 -13.802 24.468 1.00 86.12 456 GLY A C 1
ATOM 3714 O O . GLY A 1 456 ? 1.786 -13.262 23.840 1.00 86.12 456 GLY A O 1
ATOM 3715 N N . TRP A 1 457 ? -0.280 -13.180 24.711 1.00 87.75 457 TRP A N 1
ATOM 3716 C CA . TRP A 1 457 ? -0.558 -11.794 24.335 1.00 87.75 457 TRP A CA 1
ATOM 3717 C C . TRP A 1 457 ? -0.058 -10.801 25.384 1.00 87.75 457 TRP A C 1
ATOM 3719 O O . TRP A 1 457 ? 0.435 -11.191 26.431 1.00 87.75 457 TRP A O 1
ATOM 3729 N N . HIS A 1 458 ? -0.195 -9.501 25.096 1.00 87.25 458 HIS A N 1
ATOM 3730 C CA . HIS A 1 458 ? 0.120 -8.395 26.019 1.00 87.25 458 HIS A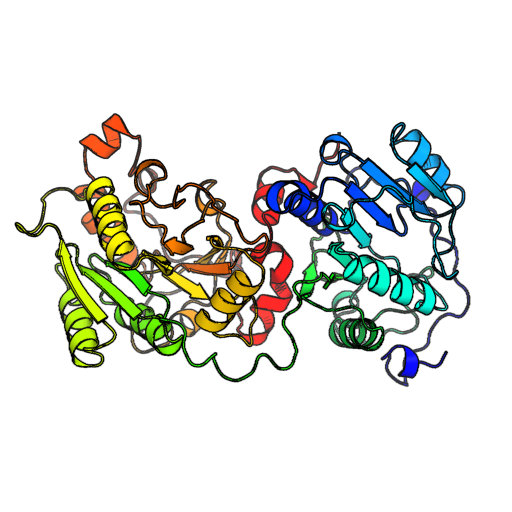 CA 1
ATOM 3731 C C . HIS A 1 458 ? 1.600 -8.210 26.392 1.00 87.25 458 HIS A C 1
ATOM 3733 O O . HIS A 1 458 ? 1.923 -7.409 27.266 1.00 87.25 458 HIS A O 1
ATOM 3739 N N . ASN A 1 459 ? 2.512 -8.835 25.645 1.00 82.81 459 ASN A N 1
ATOM 3740 C CA . ASN A 1 459 ? 3.949 -8.829 25.957 1.00 82.81 459 ASN A CA 1
ATOM 3741 C C . ASN A 1 459 ? 4.740 -7.674 25.307 1.00 82.81 459 ASN A C 1
ATOM 3743 O O . ASN A 1 459 ? 5.926 -7.478 25.557 1.00 82.81 459 ASN A O 1
ATOM 3747 N N . HIS A 1 460 ? 4.079 -6.855 24.485 1.00 78.75 460 HIS A N 1
ATOM 3748 C CA . HIS A 1 460 ? 4.693 -5.816 23.644 1.00 78.75 460 HIS A CA 1
ATOM 3749 C C . HIS A 1 460 ? 5.482 -4.738 24.410 1.00 78.75 460 HIS A C 1
ATOM 3751 O O . HIS A 1 460 ? 6.266 -4.011 23.803 1.00 78.75 460 HIS A O 1
ATOM 3757 N N . TYR A 1 461 ? 5.266 -4.616 25.723 1.00 83.19 461 TYR A N 1
ATOM 3758 C CA . TYR A 1 461 ? 5.928 -3.636 26.586 1.00 83.19 461 TYR A CA 1
ATOM 3759 C C . TYR A 1 461 ? 6.714 -4.258 27.741 1.00 83.19 461 TYR A C 1
ATOM 3761 O O . TYR A 1 461 ? 7.135 -3.527 28.632 1.00 83.19 461 TYR A O 1
ATOM 3769 N N . GLU A 1 462 ? 6.931 -5.575 27.755 1.00 81.69 462 GLU A N 1
ATOM 3770 C CA . GLU A 1 462 ? 7.696 -6.230 28.829 1.00 81.69 462 GLU A CA 1
ATOM 3771 C C . GLU A 1 462 ? 9.143 -5.734 28.910 1.00 81.69 462 GLU A C 1
ATOM 3773 O O . GLU A 1 462 ? 9.712 -5.647 29.995 1.00 81.69 462 GLU A O 1
ATOM 3778 N N . SER A 1 463 ? 9.732 -5.351 27.773 1.00 82.69 463 SER A N 1
ATOM 3779 C CA . SER A 1 463 ? 11.095 -4.818 27.711 1.00 82.69 463 SER A CA 1
ATOM 3780 C C . SER A 1 463 ? 11.194 -3.316 28.005 1.00 82.69 463 SER A C 1
ATOM 3782 O O . SER A 1 463 ? 12.281 -2.756 27.877 1.00 82.69 463 SER A O 1
ATOM 3784 N N . ILE A 1 464 ? 10.082 -2.644 28.328 1.00 85.00 464 ILE A N 1
ATOM 3785 C CA . ILE A 1 464 ? 10.047 -1.199 28.579 1.00 85.00 464 ILE A CA 1
ATOM 3786 C C . ILE A 1 464 ? 10.097 -0.933 30.084 1.00 85.00 464 ILE A C 1
ATOM 3788 O O . ILE A 1 464 ? 9.236 -1.375 30.846 1.00 85.00 464 ILE A O 1
ATOM 3792 N N . PHE A 1 465 ? 11.089 -0.150 30.507 1.00 84.81 465 PHE A N 1
ATOM 3793 C CA . PHE A 1 465 ? 11.319 0.205 31.909 1.00 84.81 465 PHE A CA 1
ATOM 3794 C C . PHE A 1 465 ? 10.920 1.653 32.193 1.00 84.81 465 PHE A C 1
ATOM 3796 O O . PHE A 1 465 ? 10.855 2.477 31.290 1.00 84.81 465 PHE A O 1
ATOM 3803 N N . ARG A 1 466 ? 10.718 2.016 33.467 1.00 81.88 466 ARG A N 1
ATOM 3804 C CA . ARG A 1 466 ? 10.346 3.395 33.858 1.00 81.88 466 ARG A CA 1
ATOM 3805 C C . ARG A 1 466 ? 11.352 4.474 33.438 1.00 81.88 466 ARG A C 1
ATOM 3807 O O . ARG A 1 466 ? 11.009 5.647 33.452 1.00 81.88 466 ARG A O 1
ATOM 3814 N N . SER A 1 467 ? 12.581 4.091 33.102 1.00 85.50 467 SER A N 1
ATOM 3815 C CA . SER A 1 467 ? 13.613 4.980 32.564 1.00 85.50 467 SER A CA 1
ATOM 3816 C C . SER A 1 467 ? 13.547 5.158 31.042 1.00 85.50 467 SER A C 1
ATOM 3818 O O . SER A 1 467 ? 14.422 5.817 30.488 1.00 85.50 467 SER A O 1
ATOM 3820 N N . GLU A 1 468 ? 12.579 4.539 30.360 1.00 91.25 468 GLU A N 1
ATOM 3821 C CA . GLU A 1 468 ? 12.434 4.621 28.907 1.00 91.25 468 GLU A CA 1
ATOM 3822 C C . GLU A 1 468 ? 12.214 6.067 28.458 1.00 91.25 468 GLU A C 1
ATOM 3824 O O . GLU A 1 468 ? 11.399 6.808 29.017 1.00 91.25 468 GLU A O 1
ATOM 3829 N N . VAL A 1 469 ? 12.928 6.457 27.404 1.00 93.19 469 VAL A N 1
ATOM 3830 C CA . VAL A 1 469 ? 12.767 7.762 26.770 1.00 93.19 469 VAL A CA 1
ATOM 3831 C C . VAL A 1 469 ? 11.880 7.590 25.546 1.00 93.19 469 VAL A C 1
ATOM 3833 O O . VAL A 1 469 ? 12.300 7.062 24.521 1.00 93.19 469 VAL A O 1
ATOM 3836 N N . PHE A 1 470 ? 10.644 8.074 25.637 1.00 94.06 470 PHE A N 1
ATOM 3837 C CA . PHE A 1 470 ? 9.679 7.986 24.540 1.00 94.06 470 PHE A CA 1
ATOM 3838 C C . PHE A 1 470 ? 9.868 9.074 23.482 1.00 94.06 470 PHE A C 1
ATOM 3840 O O . PHE A 1 470 ? 9.281 8.989 22.404 1.00 94.06 470 PHE A O 1
ATOM 3847 N N . ILE A 1 471 ? 10.669 10.097 23.786 1.00 95.81 471 ILE A N 1
ATOM 3848 C CA . ILE A 1 471 ? 11.008 11.164 22.848 1.00 95.81 471 ILE A CA 1
ATOM 3849 C C . ILE A 1 471 ? 12.126 10.685 21.924 1.00 95.81 471 ILE A C 1
ATOM 3851 O O . ILE A 1 471 ? 13.279 10.563 22.330 1.00 95.81 471 ILE A O 1
ATOM 3855 N N . ALA A 1 472 ? 11.767 10.409 20.675 1.00 95.00 472 ALA A N 1
ATOM 3856 C CA . ALA A 1 472 ? 12.684 9.878 19.682 1.00 95.00 472 ALA A CA 1
ATOM 3857 C C . ALA A 1 472 ? 13.602 10.962 19.104 1.00 95.00 472 ALA A C 1
ATOM 3859 O O . ALA A 1 472 ? 13.218 12.127 18.972 1.00 95.00 472 ALA A O 1
ATOM 3860 N N . LEU A 1 473 ? 14.798 10.539 18.696 1.00 95.56 473 LEU A N 1
ATOM 3861 C CA . LEU A 1 473 ? 15.737 11.369 17.949 1.00 95.56 473 LEU A CA 1
ATOM 3862 C C . LEU A 1 473 ? 15.252 11.512 16.494 1.00 95.56 473 LEU A C 1
ATOM 3864 O O . LEU A 1 473 ? 15.133 10.490 15.810 1.00 95.56 473 LEU A O 1
ATOM 3868 N N . PRO A 1 474 ? 14.957 12.736 16.008 1.00 95.19 474 PRO A N 1
ATOM 3869 C CA . PRO A 1 474 ? 14.523 12.973 14.629 1.00 95.19 474 PRO A CA 1
ATOM 3870 C C . PRO A 1 474 ? 15.444 12.365 13.568 1.00 95.19 474 PRO A C 1
ATOM 3872 O O . PRO A 1 474 ? 14.968 11.934 12.527 1.00 95.19 474 PRO A O 1
ATOM 3875 N N . GLU A 1 475 ? 16.749 12.322 13.834 1.00 94.88 475 GLU A N 1
ATOM 3876 C CA . GLU A 1 475 ? 17.790 11.883 12.900 1.00 94.88 475 GLU A CA 1
ATOM 3877 C C . GLU A 1 475 ? 17.744 10.374 12.616 1.00 94.88 475 GLU A C 1
ATOM 3879 O O . GLU A 1 475 ? 18.345 9.909 11.652 1.00 94.88 475 GLU A O 1
ATOM 3884 N N . LEU A 1 476 ? 17.039 9.605 13.454 1.00 93.69 476 LEU A N 1
ATOM 3885 C CA . LEU A 1 476 ? 16.845 8.160 13.296 1.00 93.69 476 LEU A CA 1
ATOM 3886 C C . LEU A 1 476 ? 15.505 7.807 12.631 1.00 93.69 476 LEU A C 1
ATOM 3888 O O . LEU A 1 476 ? 15.142 6.629 12.569 1.00 93.69 476 LEU A O 1
ATOM 3892 N N . LEU A 1 477 ? 14.748 8.815 12.196 1.00 95.19 477 LEU A N 1
ATOM 3893 C CA . LEU A 1 477 ? 13.392 8.682 11.681 1.00 95.19 477 LEU A CA 1
ATOM 3894 C C . LEU A 1 477 ? 13.262 9.321 10.304 1.00 95.19 477 LEU A C 1
ATOM 3896 O O . LEU A 1 477 ? 13.965 10.267 9.954 1.00 95.19 477 LEU A O 1
ATOM 3900 N N . GLU A 1 478 ? 12.279 8.842 9.554 1.00 94.50 478 GLU A N 1
ATOM 3901 C CA . GLU A 1 478 ? 11.889 9.462 8.299 1.00 94.50 478 GLU A CA 1
ATOM 3902 C C . GLU A 1 478 ? 11.062 10.716 8.565 1.00 94.50 478 GLU A C 1
ATOM 3904 O O . GLU A 1 478 ? 10.200 10.747 9.450 1.00 94.50 478 GLU A O 1
ATOM 3909 N N . LYS A 1 479 ? 11.293 11.763 7.772 1.00 94.06 479 LYS A N 1
ATOM 3910 C CA . LYS A 1 479 ? 10.521 13.004 7.856 1.00 94.06 479 LYS A CA 1
ATOM 3911 C C . LYS A 1 479 ? 9.272 12.912 6.983 1.00 94.06 479 LYS A C 1
ATOM 3913 O O . LYS A 1 479 ? 9.353 12.675 5.781 1.00 94.06 479 LYS A O 1
ATOM 3918 N N . PHE A 1 480 ? 8.116 13.174 7.580 1.00 93.75 480 PHE A N 1
ATOM 3919 C CA . PHE A 1 480 ? 6.839 13.263 6.883 1.00 93.75 480 PHE A CA 1
ATOM 3920 C C . PHE A 1 480 ? 6.635 14.656 6.271 1.00 93.75 480 PHE A C 1
ATOM 3922 O O . PHE A 1 480 ? 6.726 15.684 6.957 1.00 93.75 480 PHE A O 1
ATOM 3929 N N . THR A 1 481 ? 6.304 14.686 4.981 1.00 90.31 481 THR A N 1
ATOM 3930 C CA . THR A 1 481 ? 5.826 15.866 4.252 1.00 90.31 481 THR A CA 1
ATOM 3931 C C . THR A 1 481 ? 4.604 15.472 3.434 1.00 90.31 481 THR A C 1
ATOM 3933 O O . THR A 1 481 ? 4.586 14.397 2.847 1.00 90.31 481 THR A O 1
ATOM 3936 N N . GLU A 1 482 ? 3.576 16.321 3.394 1.00 83.12 482 GLU A N 1
ATOM 3937 C CA . GLU A 1 482 ? 2.337 15.991 2.673 1.00 83.12 482 GLU A CA 1
ATOM 3938 C C . GLU A 1 482 ? 2.588 15.844 1.167 1.00 83.12 482 GLU A C 1
ATOM 3940 O O . GLU A 1 482 ? 2.183 14.846 0.585 1.00 83.12 482 GLU A O 1
ATOM 3945 N N . GLU A 1 483 ? 3.353 16.766 0.575 1.00 82.44 483 GLU A N 1
ATOM 3946 C CA . GLU A 1 483 ? 3.682 16.759 -0.859 1.00 82.44 483 GLU A CA 1
ATOM 3947 C C . GLU A 1 483 ? 4.580 15.582 -1.271 1.00 82.44 483 GLU A C 1
ATOM 3949 O O . GLU A 1 483 ? 4.484 15.085 -2.384 1.00 82.44 483 GLU A O 1
ATOM 3954 N N . GLY A 1 484 ? 5.469 15.121 -0.384 1.00 86.00 484 GLY A N 1
ATOM 3955 C CA . GLY A 1 484 ? 6.496 14.143 -0.744 1.00 86.00 484 GLY A CA 1
ATOM 3956 C C . GLY A 1 484 ? 6.207 12.716 -0.294 1.00 86.00 484 GLY A C 1
ATOM 3957 O O . GLY A 1 484 ? 6.923 11.810 -0.709 1.00 86.00 484 GLY A O 1
ATOM 3958 N N . PHE A 1 485 ? 5.237 12.489 0.592 1.00 92.50 485 PHE A N 1
ATOM 3959 C CA . PHE A 1 485 ? 5.085 11.191 1.250 1.00 92.50 485 PHE A CA 1
ATOM 3960 C C . PHE A 1 485 ? 4.785 10.056 0.260 1.00 92.50 485 PHE A C 1
ATOM 3962 O O . PHE A 1 485 ? 5.509 9.062 0.243 1.00 92.50 485 PHE A O 1
ATOM 3969 N N . TYR A 1 486 ? 3.771 10.214 -0.594 1.00 91.50 486 TYR A N 1
ATOM 3970 C CA . TYR A 1 486 ? 3.390 9.167 -1.545 1.00 91.50 486 TYR A CA 1
ATOM 3971 C C . TYR A 1 486 ? 4.503 8.889 -2.549 1.00 91.50 486 TYR A C 1
ATOM 3973 O O . TYR A 1 486 ? 4.934 7.747 -2.672 1.00 91.50 486 TYR A O 1
ATOM 3981 N N . GLU A 1 487 ? 5.036 9.926 -3.197 1.00 93.19 487 GLU A N 1
ATOM 3982 C CA . GLU A 1 487 ? 6.091 9.748 -4.194 1.00 93.19 487 GLU A CA 1
ATOM 3983 C C . GLU A 1 487 ? 7.345 9.106 -3.591 1.00 93.19 487 GLU A C 1
ATOM 3985 O O . GLU A 1 487 ? 7.926 8.200 -4.180 1.00 93.19 487 GLU A O 1
ATOM 3990 N N . ASN A 1 488 ? 7.777 9.540 -2.402 1.00 95.38 488 ASN A N 1
ATOM 3991 C CA . ASN A 1 488 ? 9.006 9.025 -1.802 1.00 95.38 488 ASN A CA 1
ATOM 3992 C C . ASN A 1 488 ? 8.864 7.612 -1.251 1.00 95.38 488 ASN A C 1
ATOM 3994 O O . ASN A 1 488 ? 9.875 6.925 -1.163 1.00 95.38 488 ASN A O 1
ATOM 3998 N N . TYR A 1 489 ? 7.671 7.177 -0.857 1.00 95.38 489 TYR A N 1
ATOM 3999 C CA . TYR A 1 489 ? 7.496 5.921 -0.125 1.00 95.38 489 TYR A CA 1
ATOM 4000 C C . TYR A 1 489 ? 6.539 4.942 -0.803 1.00 95.38 489 TYR A C 1
ATOM 4002 O O . TYR A 1 489 ? 6.060 4.011 -0.159 1.00 95.38 489 TYR A O 1
ATOM 4010 N N . ILE A 1 490 ? 6.265 5.123 -2.098 1.00 94.44 490 ILE A N 1
ATOM 4011 C CA . ILE A 1 490 ? 5.265 4.330 -2.819 1.00 94.44 490 ILE A CA 1
ATOM 4012 C C . ILE A 1 490 ? 5.531 2.822 -2.723 1.00 94.44 490 ILE A C 1
ATOM 4014 O O . ILE A 1 490 ? 4.619 2.042 -2.468 1.00 94.44 490 ILE A O 1
ATOM 4018 N N . VAL A 1 491 ? 6.793 2.400 -2.832 1.00 95.56 491 VAL A N 1
ATOM 4019 C CA . VAL A 1 491 ? 7.167 0.982 -2.770 1.00 95.56 491 VAL A CA 1
ATOM 4020 C C . VAL A 1 491 ? 6.936 0.429 -1.366 1.00 95.56 491 VAL A C 1
ATOM 4022 O O . VAL A 1 491 ? 6.329 -0.629 -1.204 1.00 95.56 491 VAL A O 1
ATOM 4025 N N . GLU A 1 492 ? 7.382 1.156 -0.339 1.00 95.44 492 GLU A N 1
ATOM 4026 C CA . GLU A 1 492 ? 7.201 0.775 1.061 1.00 95.44 492 GLU A CA 1
ATOM 4027 C C . GLU A 1 492 ? 5.735 0.747 1.485 1.00 95.44 492 GLU A C 1
ATOM 4029 O O . GLU A 1 492 ? 5.352 -0.096 2.296 1.00 95.44 492 GLU A O 1
ATOM 4034 N N . ILE A 1 493 ? 4.916 1.656 0.957 1.00 95.50 493 ILE A N 1
ATOM 4035 C CA . ILE A 1 493 ? 3.479 1.695 1.212 1.00 95.50 493 ILE A CA 1
ATOM 4036 C C . ILE A 1 493 ? 2.834 0.468 0.573 1.00 95.50 493 ILE A C 1
ATOM 4038 O O . ILE A 1 493 ? 2.283 -0.368 1.286 1.00 95.50 493 ILE A O 1
ATOM 4042 N N . LEU A 1 494 ? 2.952 0.312 -0.746 1.00 96.12 494 LEU A N 1
ATOM 4043 C CA . LEU A 1 494 ? 2.123 -0.628 -1.500 1.00 96.12 494 LEU A CA 1
ATOM 4044 C C . LEU A 1 494 ? 2.530 -2.099 -1.338 1.00 96.12 494 LEU A C 1
ATOM 4046 O O . LEU A 1 494 ? 1.700 -2.965 -1.592 1.00 96.12 494 LEU A O 1
ATOM 4050 N N . SER A 1 495 ? 3.761 -2.391 -0.900 1.00 94.81 495 SER A N 1
ATOM 4051 C CA . SER A 1 495 ? 4.330 -3.751 -0.871 1.00 94.81 495 SER A CA 1
ATOM 4052 C C . SER A 1 495 ? 5.035 -4.091 0.442 1.00 94.81 495 SER A C 1
ATOM 4054 O O . SER A 1 495 ? 5.287 -3.215 1.260 1.00 94.81 495 SER A O 1
ATOM 4056 N N . ASP A 1 496 ? 5.429 -5.349 0.651 1.00 92.12 496 ASP A N 1
ATOM 4057 C CA . ASP A 1 496 ? 6.153 -5.796 1.852 1.00 92.12 496 ASP A CA 1
ATOM 4058 C C . ASP A 1 496 ? 7.684 -5.572 1.806 1.00 92.12 496 ASP A C 1
ATOM 4060 O O . ASP A 1 496 ? 8.403 -6.133 2.636 1.00 92.12 496 ASP A O 1
ATOM 4064 N N . VAL A 1 497 ? 8.218 -4.731 0.905 1.00 91.31 497 VAL A N 1
ATOM 4065 C CA . VAL A 1 497 ? 9.681 -4.538 0.760 1.00 91.31 497 VAL A CA 1
ATOM 4066 C C . VAL A 1 497 ? 10.381 -4.137 2.059 1.00 91.31 497 VAL A C 1
ATOM 4068 O O . VAL A 1 497 ? 11.524 -4.526 2.286 1.00 91.31 497 VAL A O 1
ATOM 4071 N N . VAL A 1 498 ? 9.707 -3.417 2.960 1.00 88.69 498 VAL A N 1
ATOM 4072 C CA . VAL A 1 498 ? 10.263 -3.076 4.281 1.00 88.69 498 VAL A CA 1
ATOM 4073 C C . VAL A 1 498 ? 10.551 -4.337 5.103 1.00 88.69 498 VAL A C 1
ATOM 4075 O O . VAL A 1 498 ? 11.595 -4.418 5.749 1.00 88.69 498 VAL A O 1
ATOM 4078 N N . LEU A 1 499 ? 9.670 -5.340 5.054 1.00 86.38 499 LEU A N 1
ATOM 4079 C CA . LEU A 1 499 ? 9.901 -6.639 5.688 1.00 86.38 499 LEU A CA 1
ATOM 4080 C C . LEU A 1 499 ? 11.041 -7.384 4.993 1.00 86.38 499 LEU A C 1
ATOM 4082 O O . LEU A 1 499 ? 11.929 -7.907 5.663 1.00 86.38 499 LEU A O 1
ATOM 4086 N N . GLN A 1 500 ? 11.063 -7.374 3.659 1.00 85.81 500 GLN A N 1
ATOM 4087 C CA . GLN A 1 500 ? 12.121 -8.028 2.886 1.00 85.81 500 GLN A CA 1
ATOM 4088 C C . GLN A 1 500 ? 13.511 -7.446 3.199 1.00 85.81 500 GLN A C 1
ATOM 4090 O O . GLN A 1 500 ? 14.465 -8.207 3.365 1.00 85.81 500 GLN A O 1
ATOM 4095 N N . ARG A 1 501 ? 13.632 -6.116 3.360 1.00 86.00 501 ARG A N 1
ATOM 4096 C CA . ARG A 1 501 ? 14.865 -5.444 3.823 1.00 86.00 501 ARG A CA 1
ATOM 4097 C C . ARG A 1 501 ? 15.316 -6.005 5.170 1.00 86.00 501 ARG A C 1
ATOM 4099 O O . ARG A 1 501 ? 16.476 -6.370 5.327 1.00 86.00 501 ARG A O 1
ATOM 4106 N N . ARG A 1 502 ? 14.394 -6.081 6.136 1.00 81.62 502 ARG A N 1
ATOM 4107 C CA . ARG A 1 502 ? 14.682 -6.551 7.502 1.00 81.62 502 ARG A CA 1
ATOM 4108 C C . ARG A 1 502 ? 15.130 -8.007 7.532 1.00 81.62 502 ARG A C 1
ATOM 4110 O O . ARG A 1 502 ? 16.023 -8.343 8.299 1.00 81.62 502 ARG A O 1
ATOM 4117 N N . ASN A 1 503 ? 14.538 -8.842 6.686 1.00 83.31 503 ASN A N 1
ATOM 4118 C CA . ASN A 1 503 ? 14.875 -10.259 6.589 1.00 83.31 503 ASN A CA 1
ATOM 4119 C C . ASN A 1 503 ? 16.144 -10.517 5.754 1.00 83.31 503 ASN A C 1
ATOM 4121 O O . ASN A 1 503 ? 16.510 -11.670 5.549 1.00 83.31 503 ASN A O 1
ATOM 4125 N N . GLY A 1 504 ? 16.799 -9.472 5.230 1.00 78.88 504 GLY A N 1
ATOM 4126 C CA . GLY A 1 504 ? 17.971 -9.602 4.357 1.00 78.88 504 GLY A CA 1
ATOM 4127 C C . GLY A 1 504 ? 17.655 -10.148 2.958 1.00 78.88 504 GLY A C 1
ATOM 4128 O O . GLY A 1 504 ? 18.566 -10.359 2.160 1.00 78.88 504 GLY A O 1
ATOM 4129 N N . SER A 1 505 ? 16.376 -10.329 2.617 1.00 74.94 505 SER A N 1
ATOM 4130 C CA . SER A 1 505 ? 15.925 -10.962 1.370 1.00 74.94 505 SER A CA 1
ATOM 4131 C C . SER A 1 505 ? 16.195 -10.123 0.118 1.00 74.94 505 SER A C 1
ATOM 4133 O O . SER A 1 505 ? 16.080 -10.634 -0.991 1.00 74.94 505 SER A O 1
ATOM 4135 N N . LEU A 1 506 ? 16.545 -8.843 0.274 1.00 72.88 506 LEU A N 1
ATOM 4136 C CA . LEU A 1 506 ? 16.922 -7.948 -0.830 1.00 72.88 506 LEU A CA 1
ATOM 4137 C C . LEU A 1 506 ? 18.438 -7.880 -1.074 1.00 72.88 506 LEU A C 1
ATOM 4139 O O . LEU A 1 506 ? 18.885 -7.195 -1.992 1.00 72.88 506 LEU A O 1
ATOM 4143 N N . VAL A 1 507 ? 19.234 -8.568 -0.249 1.00 62.81 507 VAL A N 1
ATOM 4144 C CA . VAL A 1 507 ? 20.704 -8.571 -0.329 1.00 62.81 507 VAL A CA 1
ATOM 4145 C C . VAL A 1 507 ? 21.233 -9.887 -0.913 1.00 62.81 507 VAL A C 1
ATOM 4147 O O . VAL A 1 507 ? 22.309 -9.892 -1.502 1.00 62.81 507 VAL A O 1
ATOM 4150 N N . ALA A 1 508 ? 20.464 -10.980 -0.829 1.00 48.28 508 ALA A N 1
ATOM 4151 C CA . ALA A 1 508 ? 20.852 -12.304 -1.315 1.00 48.28 508 ALA A CA 1
ATOM 4152 C C . ALA A 1 508 ? 19.818 -12.905 -2.288 1.00 48.28 508 ALA A C 1
ATOM 4154 O O . ALA A 1 508 ? 18.607 -12.762 -2.126 1.00 48.28 508 ALA A O 1
ATOM 4155 N N . THR A 1 509 ? 20.324 -13.590 -3.305 1.00 49.47 509 THR A N 1
ATOM 4156 C CA . THR A 1 509 ? 19.642 -14.581 -4.147 1.00 49.47 509 THR A CA 1
ATOM 4157 C C . THR A 1 509 ? 20.605 -15.762 -4.192 1.00 49.47 509 THR A C 1
ATOM 4159 O O . THR A 1 509 ? 21.810 -15.511 -4.258 1.00 49.47 509 THR A O 1
ATOM 4162 N N . ASP A 1 510 ? 20.063 -16.971 -4.086 1.00 45.97 510 ASP A N 1
ATOM 4163 C CA . ASP A 1 510 ? 20.768 -18.254 -3.925 1.00 45.97 510 ASP A CA 1
ATOM 4164 C C . ASP A 1 510 ? 22.085 -18.422 -4.704 1.00 45.97 510 ASP A C 1
ATOM 4166 O O . ASP A 1 510 ? 22.147 -18.015 -5.892 1.00 45.97 510 ASP A O 1
#

Radius of gyration: 25.02 Å; chains: 1; bounding box: 59×46×69 Å

Foldseek 3Di:
DACVLLLHDNPAAFDPDFDDDQVVVVDDLFKDFPLLLLVFVLLCCVQQVLQEEEEEQCFLVPSHQQVSHPEYEYEEADPRLVSVCVVNVRYHYDDDDLQDADGPDDPPDPLLNYEYEAEAPCQQDPDNLRNLLVLLVSQVSFHKYKHKHFAPCQVVVHDSDHDDPPRSGRHHHHQVSNVVSSVVSNFAFQAKFFFARIPPVRRRGMIITITHPLRDPPPPDPDDPDDDAAEEEEEDAAPLLQQLLQLVLCVVLRYAYEYEYLPHPDCNVVSLVVVCVVPVPRYHYDYPPPVDHDLADDLLVVQLVLLVVLLVQAQHKYFYDYSQKDWAALDLPHRPRSNCVSCVVVVAFWAFFWEKEFAAQADDDDSVDNPCVRRFWTDTDDDPLNRQARRIGRRHNDRWDCNLSSNSHTDDPPHGYDQFHTYMYGHPAHALVRVLCCPVPVQPSRHDPCCCVPVVPSCPCVVPDNPDDRNDDRVVTDGDDSVRDSNHCVSSTTGVVVVCVVVCVSRDHD

Organism: Methylobacterium radiotolerans (strain ATCC 27329 / DSM 1819 / JCM 2831 / NBRC 15690 / NCIMB 10815 / 0-1) (NCBI:txid426355)

Sequence (510 aa):
MQNSDLFLPSWYERRVAVDYYDDRIGENLLLRHQPEIYGFAEYLSRKDGRSTIIDLGCGTGNKIKSNVYSKIIGVDQGVNLDAFKRRHKNARAVEGDLEVCDFPWPADLAWNEVVVVCADVIEHLIDPTCLLSELAKLTNAGAVVLLSSPDRDRVYGGQNVSPPANPCHVQEWTLKELCQLIRSSNVPVSFSGYTISDNMIRRKATSLIISDGRAVPEAFGPEPVGQERPVAIIAAYNDEDVIYQVCQHYIKNDVDLHLIDNWSEDDTYVLMRNILKQYPGRVKLERFPVEGPAEEYRWVEILNRKAEIAADYEGRWVLHIDSDEIRVSPWHDLSLRAALEYVESHGFNCIDHCVINFKPTKNGFDQHKSLNLHFRHFEFGRHPAHFLQRRGWIQPKDIINLSDSGGHFADFDGARQYPYRFPLFHYPIRSQKHGEQKIFRDRQLRYSRSEQAERGWHNHYESIFRSEVFIALPELLEKFTEEGFYENYIVEILSDVVLQRRNGSLVATD

Secondary structure (DSSP, 8-state):
--GGGGT--TT----S------HHHH--SS--BSHHHHHHHHHHHHHH---EEEEET-TTSTT--TTT-SEEEEEE-HHHHHHHHHH-TTSEEEE--TTSSS----TT--GGGEEEEEES-GGG-S-THHHHHHHHHHHHHT-EEEEEEEBHHHHHTS----S-SSTT-S--B-HHHHHHHHHHTT---SEEEEE-SBTTT----EEEEEESTTPPPTT--SS-TTSPPPEEEEEESS-TTTHHHHHHHHHHTT-EEEEEE---SSTHHHHHHHHHHH-TTTEEEEESSTT---SSB-HHHHHHHHHHHHHTTTTSEEEEEETTEEE--SSTTS-HHHHHHHHHHTT--EE-EEEEEE--SSS---TTS-HHHH--EEEE--SGGGG--B-EEEPPSSPPB-TTTTTSB-B-TT--B-SSPEEEEE-S--SHHHHHHIIIIIITTTB-HHHHHHH--S-TTTT--TT---S--GGGSEEP-TTTHHHHHHHHHHSSHHHHHHTTTTT---

InterPro domains:
  IPR029044 Nucleotide-diphospho-sugar transferases [G3DSA:3.90.550.10] (231-409)
  IPR029044 Nucleotide-diphospho-sugar transferases [SSF53448] (233-377)
  IPR029063 S-adenosyl-L-methionine-dependent methyltransferase superfamily [G3DSA:3.40.50.150] (39-213)
  IPR029063 S-adenosyl-L-methionine-dependent methyltransferase superfamily [SSF53335] (8-184)

pLDDT: mean 91.33, std 8.98, range [45.97, 98.88]